Protein AF-A0A2E6X625-F1 (afdb_monomer_lite)

Secondary structure (DSSP, 8-state):
------------HHHHHHHHHHHHHHHHHHHHHHTT--SS----HHHHHHHHHHHHHHS-S-HHHHHH-HHHHHHHHHH-GGGGGGS-HHHHT-HHHHHHHHHH-GGGGGGS-HHHHT-HHHHHHHHHH-GGGGGGS-HHHHS-HHHHHHHHHH-GGGGGGS-HHHHT-HHHHHHHHHH-GGGGGGS-TTGGG-HHHHHHHHHH-GGGGGTS-TTGGG-HHHHHHHHHH-GGGGGGS-HHHHT-HHHHHHHHHH-GGGGGGS-HHHHT-HHHHHHHHHH-GGGGGGS-TTGGG-HHHHHHHHHH-GGGGGTS-HHHHT-HHHHHHHHHH-GGGGGGS-HHHHS-HHHHHHHHHH-GGGGGGS-TTGGG-HHHHHHHTT-

pLDDT: mean 85.94, std 20.62, range [26.42, 98.69]

Sequence (379 aa):
MDKKVGEVEKDGPNNLQASRKVALRIVKHYAYSLQFSFTHMQVDREGVVDAIKKYASTYKFQVMDFLADRCFVLEAIKSAAGAFKFADDKLRVDKDFIRESLKRNGLALKYVGEEFQSNKDFVLEAVKSNGCAFEYANTELTSDREFVLEAVKTSGFAFQYVDELLQADKEIVFHAVKNTGRVLNYASSDLRADREVVYEAVKNSGLALYYANTGLRADRNIILQAVKNHGWALYYAAPHLQADREIVLAAVKNDGRAFFYADASLRADPMIIIEAVKGTPSVIQYADANLLTDRQFALEAVNANGMALEYLGLVFRADPEVVLEAVKSDSFALKFADVTLREDRQIVFEAVKKGASVIKYADPCLQKDSEILEMISKD

Radius of gyration: 31.4 Å; chains: 1; bounding box: 66×43×103 Å

Structure (mmCIF, N/CA/C/O backbone):
data_AF-A0A2E6X625-F1
#
_entry.id   AF-A0A2E6X625-F1
#
loop_
_atom_site.group_PDB
_atom_site.id
_atom_site.type_symbol
_atom_site.label_atom_id
_atom_site.label_alt_id
_atom_site.label_comp_id
_atom_site.label_asym_id
_atom_site.label_entity_id
_atom_site.label_seq_id
_atom_site.pdbx_PDB_ins_code
_atom_site.Cartn_x
_atom_site.Cartn_y
_atom_site.Cartn_z
_atom_site.occupancy
_atom_site.B_iso_or_equiv
_atom_site.auth_seq_id
_atom_site.auth_comp_id
_atom_site.auth_asym_id
_atom_site.auth_atom_id
_atom_site.pdbx_PDB_model_num
ATOM 1 N N . MET A 1 1 ? 40.641 24.677 73.324 1.00 33.56 1 MET A N 1
ATOM 2 C CA . MET A 1 1 ? 40.763 25.818 72.399 1.00 33.56 1 MET A CA 1
ATOM 3 C C . MET A 1 1 ? 39.894 25.543 71.187 1.00 33.56 1 MET A C 1
ATOM 5 O O . MET A 1 1 ? 40.051 24.518 70.544 1.00 33.56 1 MET A O 1
ATOM 9 N N . ASP A 1 2 ? 38.911 26.422 71.044 1.00 32.22 2 ASP A N 1
ATOM 10 C CA . ASP A 1 2 ? 38.017 26.777 69.936 1.00 32.22 2 ASP A CA 1
ATOM 11 C C . ASP A 1 2 ? 37.974 26.032 68.580 1.00 32.22 2 ASP A C 1
ATOM 13 O O . ASP A 1 2 ? 38.949 25.956 67.844 1.00 32.22 2 ASP A O 1
ATOM 17 N N . LYS A 1 3 ? 36.723 25.658 68.243 1.00 36.81 3 LYS A N 1
ATOM 18 C CA . LYS A 1 3 ? 35.896 25.971 67.045 1.00 36.81 3 LYS A CA 1
ATOM 19 C C . LYS A 1 3 ? 36.434 25.767 65.614 1.00 36.81 3 LYS A C 1
ATOM 21 O O . LYS A 1 3 ? 37.307 26.499 65.164 1.00 36.81 3 LYS A O 1
ATOM 26 N N . LYS A 1 4 ? 35.660 25.003 64.819 1.00 30.14 4 LYS A N 1
ATOM 27 C CA . LYS A 1 4 ? 34.687 25.454 63.773 1.00 30.14 4 LYS A CA 1
ATOM 28 C C . LYS A 1 4 ? 34.085 24.202 63.098 1.00 30.14 4 LYS A C 1
ATOM 30 O O . LYS A 1 4 ? 34.829 23.360 62.627 1.00 30.14 4 LYS A O 1
ATOM 35 N N . VAL A 1 5 ? 32.798 23.880 63.268 1.00 40.75 5 VAL A N 1
ATOM 36 C CA . VAL A 1 5 ? 31.655 24.263 62.402 1.00 40.75 5 VAL A CA 1
ATOM 37 C C . VAL A 1 5 ? 32.008 24.309 60.905 1.00 40.75 5 VAL A C 1
ATOM 39 O O . VAL A 1 5 ? 32.630 25.266 60.456 1.00 40.75 5 VAL A O 1
ATOM 42 N N . GLY A 1 6 ? 31.555 23.292 60.170 1.00 27.70 6 GLY A N 1
ATOM 43 C CA . GLY A 1 6 ? 31.432 23.217 58.707 1.00 27.70 6 GLY A CA 1
ATOM 44 C C . GLY A 1 6 ? 30.424 22.102 58.405 1.00 27.70 6 GLY A C 1
ATOM 45 O O . GLY A 1 6 ? 30.736 20.932 58.575 1.00 27.70 6 GLY A O 1
ATOM 46 N N . GLU A 1 7 ? 29.139 22.439 58.477 1.00 27.78 7 GLU A N 1
ATOM 47 C CA . GLU A 1 7 ? 28.248 22.553 57.312 1.00 27.78 7 GLU A CA 1
ATOM 48 C C . GLU A 1 7 ? 27.863 21.192 56.721 1.00 27.78 7 GLU A C 1
ATOM 50 O O . GLU A 1 7 ? 28.572 20.577 55.935 1.00 27.78 7 GLU A O 1
ATOM 55 N N . VAL A 1 8 ? 26.671 20.750 57.131 1.00 35.62 8 VAL A N 1
ATOM 56 C CA . VAL A 1 8 ? 25.837 19.800 56.400 1.00 35.62 8 VAL A CA 1
ATOM 57 C C . VAL A 1 8 ? 25.571 20.424 55.028 1.00 35.62 8 VAL A C 1
ATOM 59 O O . VAL A 1 8 ? 24.761 21.350 54.923 1.00 35.62 8 VAL A O 1
ATOM 62 N N . GLU A 1 9 ? 26.281 19.967 53.994 1.00 30.25 9 GLU A N 1
ATOM 63 C CA . GLU A 1 9 ? 25.933 20.283 52.610 1.00 30.25 9 GLU A CA 1
ATOM 64 C C . GLU A 1 9 ? 24.520 19.760 52.357 1.00 30.25 9 GLU A C 1
ATOM 66 O O . GLU A 1 9 ? 24.242 18.563 52.375 1.00 30.25 9 GLU A O 1
ATOM 71 N N . LYS A 1 10 ? 23.598 20.708 52.201 1.00 35.69 10 LYS A N 1
ATOM 72 C CA . LYS A 1 10 ? 22.216 20.464 51.817 1.00 35.69 10 LYS A CA 1
ATOM 73 C C . LYS A 1 10 ? 22.211 19.772 50.457 1.00 35.69 10 LYS A C 1
ATOM 75 O O . LYS A 1 10 ? 22.650 20.368 49.474 1.00 35.69 10 LYS A O 1
ATOM 80 N N . ASP A 1 11 ? 21.663 18.562 50.410 1.00 38.25 11 ASP A N 1
ATOM 81 C CA . ASP A 1 11 ? 21.341 17.847 49.178 1.00 38.25 11 ASP A CA 1
ATOM 82 C C . ASP A 1 11 ? 20.552 18.759 48.226 1.00 38.25 11 ASP A C 1
ATOM 84 O O . ASP A 1 11 ? 19.389 19.102 48.450 1.00 38.25 11 ASP A O 1
ATOM 88 N N . GLY A 1 12 ? 21.228 19.219 47.173 1.00 31.55 12 GLY A N 1
ATOM 89 C CA . GLY A 1 12 ? 20.663 20.130 46.188 1.00 31.55 12 GLY A CA 1
ATOM 90 C C . GLY A 1 12 ? 19.805 19.410 45.133 1.00 31.55 12 GLY A C 1
ATOM 91 O O . GLY A 1 12 ? 20.070 18.254 44.790 1.00 31.55 12 GLY A O 1
ATOM 92 N N . PRO A 1 13 ? 18.834 20.108 44.510 1.00 36.00 13 PRO A N 1
ATOM 93 C CA . PRO A 1 13 ? 17.919 19.565 43.489 1.00 36.00 13 PRO A CA 1
ATOM 94 C C . PRO A 1 13 ? 18.605 18.970 42.239 1.00 36.00 13 PRO A C 1
ATOM 96 O O . PRO A 1 13 ? 17.974 18.248 41.462 1.00 36.00 13 PRO A O 1
ATOM 99 N N . ASN A 1 14 ? 19.904 19.220 42.052 1.00 37.66 14 ASN A N 1
ATOM 100 C CA . ASN A 1 14 ? 20.694 18.705 40.932 1.00 37.66 14 ASN A CA 1
ATOM 101 C C . ASN A 1 14 ? 20.917 17.184 40.978 1.00 37.66 14 ASN A C 1
ATOM 103 O O . ASN A 1 14 ? 20.996 16.559 39.919 1.00 37.66 14 ASN A O 1
ATOM 107 N N . ASN A 1 15 ? 20.975 16.567 42.164 1.00 43.56 15 ASN A N 1
ATOM 108 C CA . ASN A 1 15 ? 21.277 15.135 42.281 1.00 43.56 15 ASN A CA 1
ATOM 109 C C . ASN A 1 15 ? 20.064 14.255 41.911 1.00 43.56 15 ASN A C 1
ATOM 111 O O . ASN A 1 15 ? 20.186 13.248 41.210 1.00 43.56 15 ASN A O 1
ATOM 115 N N . LEU A 1 16 ? 18.859 14.705 42.279 1.00 41.19 16 LEU A N 1
ATOM 116 C CA . LEU A 1 16 ? 17.585 14.093 41.882 1.00 41.19 16 LEU A CA 1
ATOM 117 C C . LEU A 1 16 ? 17.324 14.228 40.376 1.00 41.19 16 LEU A C 1
ATOM 119 O O . LEU A 1 16 ? 16.917 13.261 39.736 1.00 41.19 16 LEU A O 1
ATOM 123 N N . GLN A 1 17 ? 17.609 15.389 39.773 1.00 43.28 17 GLN A N 1
ATOM 124 C CA . GLN A 1 17 ? 17.468 15.563 38.321 1.00 43.28 17 GLN A CA 1
ATOM 125 C C . GLN A 1 17 ? 18.457 14.707 37.519 1.00 43.28 17 GLN A C 1
ATOM 127 O O . GLN A 1 17 ? 18.078 14.145 36.488 1.00 43.28 17 GLN A O 1
ATOM 132 N N . ALA A 1 18 ? 19.708 14.590 37.974 1.00 43.47 18 ALA A N 1
ATOM 133 C CA . ALA A 1 18 ? 20.697 13.710 37.357 1.00 43.47 18 ALA A CA 1
ATOM 134 C C . ALA A 1 18 ? 20.264 12.238 37.461 1.00 43.47 18 ALA A C 1
ATOM 136 O O . ALA A 1 18 ? 20.213 11.539 36.447 1.00 43.47 18 ALA A O 1
ATOM 137 N N . SER A 1 19 ? 19.833 11.808 38.650 1.00 50.44 19 SER A N 1
ATOM 138 C CA . SER A 1 19 ? 19.313 10.458 38.902 1.00 50.44 19 SER A CA 1
ATOM 139 C C . SER A 1 19 ? 18.078 10.145 38.053 1.00 50.44 19 SER A C 1
ATOM 141 O O . SER A 1 19 ? 17.999 9.079 37.443 1.00 50.44 19 SER A O 1
ATOM 143 N N . ARG A 1 20 ? 17.159 11.108 37.903 1.00 50.81 20 ARG A N 1
ATOM 144 C CA . ARG A 1 20 ? 15.981 10.995 37.035 1.00 50.81 20 ARG A CA 1
ATOM 145 C C . ARG A 1 20 ? 16.360 10.867 35.562 1.00 50.81 20 ARG A C 1
ATOM 147 O O . ARG A 1 20 ? 15.828 10.001 34.877 1.00 50.81 20 ARG A O 1
ATOM 154 N N . LYS A 1 21 ? 17.288 11.686 35.053 1.00 52.06 21 LYS A N 1
ATOM 155 C CA . LYS A 1 21 ? 17.756 11.588 33.657 1.00 52.06 21 LYS A CA 1
ATOM 156 C C . LYS A 1 21 ? 18.384 10.226 33.364 1.00 52.06 21 LYS A C 1
ATOM 158 O O . LYS A 1 21 ? 18.135 9.672 32.296 1.00 52.06 21 LYS A O 1
ATOM 163 N N . VAL A 1 22 ? 19.163 9.684 34.298 1.00 52.25 22 VAL A N 1
ATOM 164 C CA . VAL A 1 22 ? 19.796 8.366 34.155 1.00 52.25 22 VAL A CA 1
ATOM 165 C C . VAL A 1 22 ? 18.757 7.244 34.216 1.00 52.25 22 VAL A C 1
ATOM 167 O O . VAL A 1 22 ? 18.735 6.405 33.317 1.00 52.25 22 VAL A O 1
ATOM 170 N N . ALA A 1 23 ? 17.832 7.275 35.180 1.00 53.19 23 ALA A N 1
ATOM 171 C CA . ALA A 1 23 ? 16.742 6.302 35.279 1.00 53.19 23 ALA A CA 1
ATOM 172 C C . ALA A 1 23 ? 15.845 6.308 34.028 1.00 53.19 23 ALA A C 1
ATOM 174 O O . ALA A 1 23 ? 15.524 5.253 33.485 1.00 53.19 23 ALA A O 1
ATOM 175 N N . LEU A 1 24 ? 15.519 7.489 33.491 1.00 55.03 24 LEU A N 1
ATOM 176 C CA . LEU A 1 24 ? 14.788 7.621 32.228 1.00 55.03 24 LEU A CA 1
ATOM 177 C C . LEU A 1 24 ? 15.569 7.061 31.037 1.00 55.03 24 LEU A C 1
ATOM 179 O O . LEU A 1 24 ? 14.968 6.501 30.124 1.00 55.03 24 LEU A O 1
ATOM 183 N N . ARG A 1 25 ? 16.899 7.190 31.031 1.00 53.53 25 ARG A N 1
ATOM 184 C CA . ARG A 1 25 ? 17.758 6.611 29.990 1.00 53.53 25 ARG A CA 1
ATOM 185 C C . ARG A 1 25 ? 17.734 5.086 30.039 1.00 53.53 25 ARG A C 1
ATOM 187 O O . ARG A 1 25 ? 17.669 4.465 28.987 1.00 53.53 25 ARG A O 1
ATOM 194 N N . ILE A 1 26 ? 17.726 4.506 31.240 1.00 53.75 26 ILE A N 1
ATOM 195 C CA . ILE A 1 26 ? 17.603 3.060 31.464 1.00 53.75 26 ILE A CA 1
ATOM 196 C C . ILE A 1 26 ? 16.225 2.578 31.003 1.00 53.75 26 ILE A C 1
ATOM 198 O O . ILE A 1 26 ? 16.155 1.686 30.165 1.00 53.75 26 ILE A O 1
ATOM 202 N N . VAL A 1 27 ? 15.136 3.213 31.449 1.00 54.28 27 VAL A N 1
ATOM 203 C CA . VAL A 1 27 ? 13.778 2.854 31.007 1.00 54.28 27 VAL A CA 1
ATOM 204 C C . VAL A 1 27 ? 13.651 2.958 29.490 1.00 54.28 27 VAL A C 1
ATOM 206 O O . VAL A 1 27 ? 13.165 2.023 28.872 1.00 54.28 27 VAL A O 1
ATOM 209 N N . LYS A 1 28 ? 14.151 4.033 28.867 1.00 54.19 28 LYS A N 1
ATOM 210 C CA . LYS A 1 28 ? 14.148 4.172 27.402 1.00 54.19 28 LYS A CA 1
ATOM 211 C C . LYS A 1 28 ? 14.953 3.078 26.715 1.00 54.19 28 LYS A C 1
ATOM 213 O O . LYS A 1 28 ? 14.478 2.516 25.741 1.00 54.19 28 LYS A O 1
ATOM 218 N N . HIS A 1 29 ? 16.150 2.772 27.206 1.00 48.41 29 HIS A N 1
ATOM 219 C CA . HIS A 1 29 ? 17.031 1.800 26.568 1.00 48.41 29 HIS A CA 1
ATOM 220 C C . HIS A 1 29 ? 16.494 0.367 26.675 1.00 48.41 29 HIS A C 1
ATOM 222 O O . HIS A 1 29 ? 16.505 -0.348 25.679 1.00 48.41 29 HIS A O 1
ATOM 228 N N . TYR A 1 30 ? 15.960 -0.018 27.840 1.00 51.44 30 TYR A N 1
ATOM 229 C CA . TYR A 1 30 ? 15.373 -1.343 28.051 1.00 51.44 30 TYR A CA 1
ATOM 230 C C . TYR A 1 30 ? 13.958 -1.468 27.465 1.00 51.44 30 TYR A C 1
ATOM 232 O O . TYR A 1 30 ? 13.628 -2.506 26.911 1.00 51.44 30 TYR A O 1
ATOM 240 N N . ALA A 1 31 ? 13.120 -0.427 27.500 1.00 48.28 31 ALA A N 1
ATOM 241 C CA . ALA A 1 31 ? 11.808 -0.462 26.840 1.00 48.28 31 ALA A CA 1
ATOM 242 C C . ALA A 1 31 ? 11.938 -0.524 25.308 1.00 48.28 31 ALA A C 1
ATOM 244 O O . ALA A 1 31 ? 11.188 -1.247 24.659 1.00 48.28 31 ALA A O 1
ATOM 245 N N . TYR A 1 32 ? 12.919 0.184 24.735 1.00 40.03 32 TYR A N 1
ATOM 246 C CA . TYR A 1 32 ? 13.188 0.168 23.295 1.00 40.03 32 TYR A CA 1
ATOM 247 C C . TYR A 1 32 ? 13.712 -1.192 22.811 1.00 40.03 32 TYR A C 1
ATOM 249 O O . TYR A 1 32 ? 13.290 -1.667 21.760 1.00 40.03 32 TYR A O 1
ATOM 257 N N . SER A 1 33 ? 14.586 -1.860 23.574 1.00 38.56 33 SER A N 1
ATOM 258 C CA . SER A 1 33 ? 15.059 -3.210 23.230 1.00 38.56 33 SER A CA 1
ATOM 259 C C . SER A 1 33 ? 13.967 -4.284 23.347 1.00 38.56 33 SER A C 1
ATOM 261 O O . SER A 1 33 ? 14.003 -5.266 22.611 1.00 38.56 33 SER A O 1
ATOM 263 N N . LEU A 1 34 ? 12.957 -4.073 24.198 1.00 40.34 34 LEU A N 1
ATOM 264 C CA . LEU A 1 34 ? 11.812 -4.976 24.385 1.00 40.34 34 LEU A CA 1
ATOM 265 C C . LEU A 1 34 ? 10.725 -4.842 23.302 1.00 40.34 34 LEU A C 1
ATOM 267 O O . LEU A 1 34 ? 9.928 -5.759 23.121 1.00 40.34 34 LEU A O 1
ATOM 271 N N . GLN A 1 35 ? 10.697 -3.738 22.551 1.00 37.56 35 GLN A N 1
ATOM 272 C CA . GLN A 1 35 ? 9.745 -3.531 21.451 1.00 37.56 35 GLN A CA 1
ATOM 273 C C . GLN A 1 35 ? 10.063 -4.383 20.199 1.00 37.56 35 GLN A C 1
ATOM 275 O O . GLN A 1 35 ? 9.203 -4.536 19.334 1.00 37.56 35 GLN A O 1
ATOM 280 N N . PHE A 1 36 ? 11.265 -4.971 20.101 1.00 37.03 36 PHE A N 1
ATOM 281 C CA . PHE A 1 36 ? 11.747 -5.690 18.909 1.00 37.03 36 PHE A CA 1
ATOM 282 C C . PHE A 1 36 ? 11.843 -7.223 19.053 1.00 37.03 36 PHE A C 1
ATOM 284 O O . PHE A 1 36 ? 12.218 -7.892 18.090 1.00 37.03 36 PHE A O 1
ATOM 291 N N . SER A 1 37 ? 11.479 -7.821 20.195 1.00 32.09 37 SER A N 1
ATOM 292 C CA . SER A 1 37 ? 11.481 -9.288 20.342 1.00 32.09 37 SER A CA 1
ATOM 293 C C . SER A 1 37 ? 10.110 -9.887 20.002 1.00 32.09 37 SER A C 1
ATOM 295 O O . SER A 1 37 ? 9.172 -9.813 20.796 1.00 32.09 37 SER A O 1
ATOM 297 N N . PHE A 1 38 ? 9.993 -10.488 18.816 1.00 26.42 38 PHE A N 1
ATOM 298 C CA . PHE A 1 38 ? 8.814 -11.244 18.382 1.00 26.42 38 PHE A CA 1
ATOM 299 C C . PHE A 1 38 ? 8.542 -12.472 19.278 1.00 26.42 38 PHE A C 1
ATOM 301 O O . PHE A 1 38 ? 9.460 -13.192 19.659 1.00 26.42 38 PHE A O 1
ATOM 308 N N . THR A 1 39 ? 7.256 -12.695 19.583 1.00 33.47 39 THR A N 1
ATOM 309 C CA . THR A 1 39 ? 6.592 -13.995 19.829 1.00 33.47 39 THR A CA 1
ATOM 310 C C . THR A 1 39 ? 7.434 -15.100 20.484 1.00 33.47 39 THR A C 1
ATOM 312 O O . THR A 1 39 ? 7.949 -15.961 19.782 1.00 33.47 39 THR A O 1
ATOM 315 N N . HIS A 1 40 ? 7.504 -15.088 21.824 1.00 30.92 40 HIS A N 1
ATOM 316 C CA . HIS A 1 40 ? 7.556 -16.249 22.753 1.00 30.92 40 HIS A CA 1
ATOM 317 C C . HIS A 1 40 ? 8.173 -15.930 24.126 1.00 30.92 40 HIS A C 1
ATOM 319 O O . HIS A 1 40 ? 8.160 -16.784 25.006 1.00 30.92 40 HIS A O 1
ATOM 325 N N . MET A 1 41 ? 8.599 -14.693 24.386 1.00 31.34 41 MET A N 1
ATOM 326 C CA . MET A 1 41 ? 8.806 -14.238 25.763 1.00 31.34 41 MET A CA 1
ATOM 327 C C . MET A 1 41 ? 7.547 -13.535 26.258 1.00 31.34 41 MET A C 1
ATOM 329 O O . MET A 1 41 ? 7.240 -12.414 25.852 1.00 31.34 41 MET A O 1
ATOM 333 N N . GLN A 1 42 ? 6.808 -14.199 27.150 1.00 37.47 42 GLN A N 1
ATOM 334 C CA . GLN A 1 42 ? 6.002 -13.474 28.124 1.00 37.47 42 GLN A CA 1
ATOM 335 C C . GLN A 1 42 ? 6.909 -12.412 28.750 1.00 37.47 42 GLN A C 1
ATOM 337 O O . GLN A 1 42 ? 7.967 -12.742 29.272 1.00 37.47 42 GLN A O 1
ATOM 342 N N . VAL A 1 43 ? 6.503 -11.152 28.592 1.00 40.94 43 VAL A N 1
ATOM 343 C CA . VAL A 1 43 ? 7.115 -9.928 29.121 1.00 40.94 43 VAL A CA 1
ATOM 344 C C . VAL A 1 43 ? 7.930 -10.219 30.376 1.00 40.94 43 VAL A C 1
ATOM 346 O O . VAL A 1 43 ? 7.333 -10.496 31.419 1.00 40.94 43 VAL A O 1
ATOM 349 N N . ASP A 1 44 ? 9.262 -10.142 30.305 1.00 43.69 44 ASP A N 1
ATOM 350 C CA . ASP A 1 44 ? 10.067 -10.362 31.503 1.00 43.69 44 ASP A CA 1
ATOM 351 C C . ASP A 1 44 ? 10.054 -9.110 32.397 1.00 43.69 44 ASP A C 1
ATOM 353 O O . ASP A 1 44 ? 10.924 -8.235 32.391 1.00 43.69 44 ASP A O 1
ATOM 357 N N . ARG A 1 45 ? 8.941 -9.043 33.129 1.00 46.06 45 ARG A N 1
ATOM 358 C CA . ARG A 1 45 ? 8.596 -8.298 34.339 1.00 46.06 45 ARG A CA 1
ATOM 359 C C . ARG A 1 45 ? 9.767 -8.108 35.302 1.00 46.06 45 ARG A C 1
ATOM 361 O O . ARG A 1 45 ? 9.777 -7.108 36.020 1.00 46.06 45 ARG A O 1
ATOM 368 N N . GLU A 1 46 ? 10.715 -9.041 35.337 1.00 45.56 46 GLU A N 1
ATOM 369 C CA . GLU A 1 46 ? 11.871 -8.979 36.223 1.00 45.56 46 GLU A CA 1
ATOM 370 C C . GLU A 1 46 ? 12.961 -8.073 35.665 1.00 45.56 46 GLU A C 1
ATOM 372 O O . GLU A 1 46 ? 13.516 -7.310 36.433 1.00 45.56 46 GLU A O 1
ATOM 377 N N . GLY A 1 47 ? 13.189 -8.004 34.350 1.00 48.34 47 GLY A N 1
ATOM 378 C CA . GLY A 1 47 ? 14.305 -7.237 33.780 1.00 48.34 47 GLY A CA 1
ATOM 379 C C . GLY A 1 47 ? 14.213 -5.718 33.980 1.00 48.34 47 GLY A C 1
ATOM 380 O O . GLY A 1 47 ? 15.196 -5.074 34.344 1.00 48.34 47 GLY A O 1
ATOM 381 N N . VAL A 1 48 ? 13.031 -5.122 33.787 1.00 50.00 48 VAL A N 1
ATOM 382 C CA . VAL A 1 48 ? 12.826 -3.669 33.987 1.00 50.00 48 VAL A CA 1
ATOM 383 C C . VAL A 1 48 ? 12.813 -3.321 35.476 1.00 50.00 48 VAL A C 1
ATOM 385 O O . VAL A 1 48 ? 13.408 -2.326 35.892 1.00 50.00 48 VAL A O 1
ATOM 388 N N . VAL A 1 49 ? 12.172 -4.160 36.291 1.00 48.62 49 VAL A N 1
ATOM 389 C CA . VAL A 1 49 ? 12.131 -3.997 37.747 1.00 48.62 49 VAL A CA 1
ATOM 390 C C . VAL A 1 49 ? 13.516 -4.227 38.357 1.00 48.62 49 VAL A C 1
ATOM 392 O O . VAL A 1 49 ? 13.898 -3.471 39.242 1.00 48.62 49 VAL A O 1
ATOM 395 N N . ASP A 1 50 ? 14.301 -5.179 37.861 1.00 51.12 50 ASP A N 1
ATOM 396 C CA . ASP A 1 50 ? 15.685 -5.430 38.267 1.00 51.12 50 ASP A CA 1
ATOM 397 C C . ASP A 1 50 ? 16.623 -4.342 37.772 1.00 51.12 50 ASP A C 1
ATOM 399 O O . ASP A 1 50 ? 17.521 -3.960 38.509 1.00 51.12 50 ASP A O 1
ATOM 403 N N . ALA A 1 51 ? 16.413 -3.764 36.589 1.00 51.16 51 ALA A N 1
ATOM 404 C CA . ALA A 1 51 ? 17.185 -2.603 36.154 1.00 51.16 51 ALA A CA 1
ATOM 405 C C . ALA A 1 51 ? 16.947 -1.397 37.083 1.00 51.16 51 ALA A C 1
ATOM 407 O O . ALA A 1 51 ? 17.901 -0.725 37.484 1.00 51.16 51 ALA A O 1
ATOM 408 N N . ILE A 1 52 ? 15.692 -1.167 37.491 1.00 51.41 52 ILE A N 1
ATOM 409 C CA . ILE A 1 52 ? 15.319 -0.130 38.464 1.00 51.41 52 ILE A CA 1
ATOM 410 C C . ILE A 1 52 ? 15.876 -0.466 39.860 1.00 51.41 52 ILE A C 1
ATOM 412 O O . ILE A 1 52 ? 16.494 0.392 40.490 1.00 51.41 52 ILE A O 1
ATOM 416 N N . LYS A 1 53 ? 15.737 -1.713 40.331 1.00 48.09 53 LYS A N 1
ATOM 417 C CA . LYS A 1 53 ? 16.232 -2.179 41.641 1.00 48.09 53 LYS A CA 1
ATOM 418 C C . LYS A 1 53 ? 17.757 -2.193 41.729 1.00 48.09 53 LYS A C 1
ATOM 420 O O . LYS A 1 53 ? 18.288 -1.764 42.742 1.00 48.09 53 LYS A O 1
ATOM 425 N N . LYS A 1 54 ? 18.469 -2.642 40.692 1.00 47.59 54 LYS A N 1
ATOM 426 C CA . LYS A 1 54 ? 19.941 -2.705 40.627 1.00 47.59 54 LYS A CA 1
ATOM 427 C C . LYS A 1 54 ? 20.555 -1.308 40.615 1.00 47.59 54 LYS A C 1
ATOM 429 O O . LYS A 1 54 ? 21.562 -1.056 41.280 1.00 47.59 54 LYS A O 1
ATOM 434 N N . TYR A 1 55 ? 19.923 -0.365 39.918 1.00 47.03 55 TYR A N 1
ATOM 435 C CA . TYR A 1 55 ? 20.315 1.040 39.994 1.00 47.03 55 TYR A CA 1
ATOM 436 C C . TYR A 1 55 ? 20.029 1.623 41.388 1.00 47.03 55 TYR A C 1
ATOM 438 O O . TYR A 1 55 ? 20.901 2.245 41.993 1.00 47.03 55 TYR A O 1
ATOM 446 N N . ALA A 1 56 ? 18.859 1.330 41.960 1.00 44.78 56 ALA A N 1
ATOM 447 C CA . ALA A 1 56 ? 18.486 1.776 43.299 1.00 44.78 56 ALA A CA 1
ATOM 448 C C . ALA A 1 56 ? 19.265 1.106 44.445 1.00 44.78 56 ALA A C 1
ATOM 450 O O . ALA A 1 56 ? 19.372 1.669 45.525 1.00 44.78 56 ALA A O 1
ATOM 451 N N . SER A 1 57 ? 19.860 -0.071 44.238 1.00 43.34 57 SER A N 1
ATOM 452 C CA . SER A 1 57 ? 20.802 -0.663 45.195 1.00 43.34 57 SER A CA 1
ATOM 453 C C . SER A 1 57 ? 22.183 -0.008 45.136 1.00 43.34 57 SER A C 1
ATOM 455 O O . SER A 1 57 ? 22.951 -0.113 46.088 1.00 43.34 57 SER A O 1
ATOM 457 N N . THR A 1 58 ? 22.499 0.674 44.028 1.00 45.16 58 THR A N 1
ATOM 458 C CA . THR A 1 58 ? 23.769 1.392 43.833 1.00 45.16 58 THR A CA 1
ATOM 459 C C . THR A 1 58 ? 23.751 2.759 44.530 1.00 45.16 58 THR A C 1
ATOM 461 O O . THR A 1 58 ? 24.778 3.212 45.027 1.00 45.16 58 THR A O 1
ATOM 464 N N . TYR A 1 59 ? 22.575 3.384 44.646 1.00 45.19 59 TYR A N 1
ATOM 465 C CA . TYR A 1 59 ? 22.359 4.637 45.369 1.00 45.19 59 TYR A CA 1
ATOM 466 C C . TYR A 1 59 ? 21.411 4.382 46.531 1.00 45.19 59 TYR A C 1
ATOM 468 O O . TYR A 1 59 ? 20.220 4.189 46.337 1.00 45.19 59 TYR A O 1
ATOM 476 N N . LYS A 1 60 ? 21.955 4.345 47.744 1.00 43.09 60 LYS A N 1
ATOM 477 C CA . LYS A 1 60 ? 21.312 3.878 48.977 1.00 43.09 60 LYS A CA 1
ATOM 478 C C . LYS A 1 60 ? 20.159 4.789 49.472 1.00 43.09 60 LYS A C 1
ATOM 480 O O . LYS A 1 60 ? 20.187 5.153 50.632 1.00 43.09 60 LYS A O 1
ATOM 485 N N . PHE A 1 61 ? 19.177 5.172 48.642 1.00 40.19 61 PHE A N 1
ATOM 486 C CA . PHE A 1 61 ? 17.952 5.913 49.003 1.00 40.19 61 PHE A CA 1
ATOM 487 C C . PHE A 1 61 ? 16.812 5.725 47.955 1.00 40.19 61 PHE A C 1
ATOM 489 O O . PHE A 1 61 ? 17.006 5.940 46.764 1.00 40.19 61 PHE A O 1
ATOM 496 N N . GLN A 1 62 ? 15.617 5.348 48.443 1.00 48.56 62 GLN A N 1
ATOM 497 C CA . GLN A 1 62 ? 14.255 5.617 47.915 1.00 48.56 62 GLN A CA 1
ATOM 498 C C . GLN A 1 62 ? 13.848 5.179 46.480 1.00 48.56 62 GLN A C 1
ATOM 500 O O . GLN A 1 62 ? 13.618 5.998 45.598 1.00 48.56 62 GLN A O 1
ATOM 505 N N . VAL A 1 63 ? 13.558 3.883 46.273 1.00 46.62 63 VAL A N 1
ATOM 506 C CA . VAL A 1 63 ? 12.735 3.406 45.122 1.00 46.62 63 VAL A CA 1
ATOM 507 C C . VAL A 1 63 ? 11.290 3.926 45.193 1.00 46.62 63 VAL A C 1
ATOM 509 O O . VAL A 1 63 ? 10.668 4.167 44.161 1.00 46.62 63 VAL A O 1
ATOM 512 N N . MET A 1 64 ? 10.761 4.100 46.409 1.00 46.94 64 MET A N 1
ATOM 513 C CA . MET A 1 64 ? 9.358 4.473 46.638 1.00 46.94 64 MET A CA 1
ATOM 514 C C . MET A 1 64 ? 9.016 5.871 46.108 1.00 46.94 64 MET A C 1
ATOM 516 O O . MET A 1 64 ? 7.924 6.070 45.583 1.00 46.94 64 MET A O 1
ATOM 520 N N . ASP A 1 65 ? 9.964 6.808 46.137 1.00 59.62 65 ASP A N 1
ATOM 521 C CA . ASP A 1 65 ? 9.701 8.193 45.732 1.00 59.62 65 ASP A CA 1
ATOM 522 C C . ASP A 1 65 ? 9.550 8.338 44.208 1.00 59.62 65 ASP A C 1
ATOM 524 O O . ASP A 1 65 ? 8.796 9.188 43.741 1.00 59.62 65 ASP A O 1
ATOM 528 N N . PHE A 1 66 ? 10.189 7.472 43.409 1.00 61.09 66 PHE A N 1
ATOM 529 C CA . PHE A 1 66 ? 10.067 7.517 41.945 1.00 61.09 66 PHE A CA 1
ATOM 530 C C . PHE A 1 66 ? 8.738 6.958 41.433 1.00 61.09 66 PHE A C 1
ATOM 532 O O . PHE A 1 66 ? 8.224 7.446 40.429 1.00 61.09 66 PHE A O 1
ATOM 539 N N . LEU A 1 67 ? 8.165 5.957 42.109 1.00 67.06 67 LEU A N 1
ATOM 540 C CA . LEU A 1 67 ? 6.849 5.409 41.754 1.00 67.06 67 LEU A CA 1
ATOM 541 C C . LEU A 1 67 ? 5.705 6.354 42.154 1.00 67.06 67 LEU A C 1
ATOM 543 O O . LEU A 1 67 ? 4.635 6.302 41.549 1.00 67.06 67 LEU A O 1
ATOM 547 N N . ALA A 1 68 ? 5.954 7.247 43.117 1.00 73.19 68 ALA A N 1
ATOM 548 C CA . ALA A 1 68 ? 5.089 8.375 43.455 1.00 73.19 68 ALA A CA 1
ATOM 549 C C . ALA A 1 68 ? 5.362 9.635 42.599 1.00 73.19 68 ALA A C 1
ATOM 551 O O . ALA A 1 68 ? 4.514 10.529 42.529 1.00 73.19 68 ALA A O 1
ATOM 552 N N . ASP A 1 69 ? 6.506 9.725 41.904 1.00 77.69 69 ASP A N 1
ATOM 553 C CA . ASP A 1 6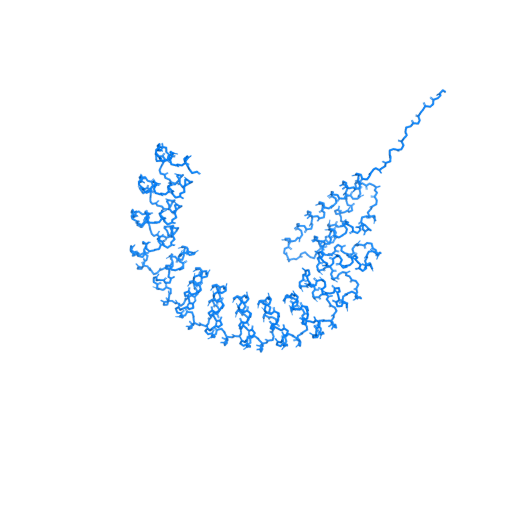9 ? 6.795 10.809 40.958 1.00 77.69 69 ASP A CA 1
ATOM 554 C C . ASP A 1 69 ? 5.988 10.612 39.666 1.00 77.69 69 ASP A C 1
ATOM 556 O O . ASP A 1 69 ? 6.412 9.965 38.703 1.00 77.69 69 ASP A O 1
ATOM 560 N N . ARG A 1 70 ? 4.823 11.266 39.621 1.00 86.19 70 ARG A N 1
ATOM 561 C CA . ARG A 1 70 ? 3.944 11.385 38.446 1.00 86.19 70 ARG A CA 1
ATOM 562 C C . ARG A 1 70 ? 4.712 11.603 37.142 1.00 86.19 70 ARG A C 1
ATOM 564 O O . ARG A 1 70 ? 4.408 11.012 36.112 1.00 86.19 70 ARG A O 1
ATOM 571 N N . CYS A 1 71 ? 5.701 12.477 37.176 1.00 80.06 71 CYS A N 1
ATOM 572 C CA . CYS A 1 71 ? 6.443 12.964 36.030 1.00 80.06 71 CYS A CA 1
ATOM 573 C C . CYS A 1 71 ? 7.430 11.896 35.507 1.00 80.06 71 CYS A C 1
ATOM 575 O O . CYS A 1 71 ? 7.680 11.813 34.302 1.00 80.06 71 CYS A O 1
ATOM 577 N N . PHE A 1 72 ? 7.984 11.074 36.402 1.00 76.69 72 PHE A N 1
ATOM 578 C CA . PHE A 1 72 ? 8.772 9.890 36.058 1.00 76.69 72 PHE A CA 1
ATOM 579 C C . PHE A 1 72 ? 7.885 8.780 35.481 1.00 76.69 72 PHE A C 1
ATOM 581 O O . PHE A 1 72 ? 8.155 8.290 34.382 1.00 76.69 72 PHE A O 1
ATOM 588 N N . VAL A 1 73 ? 6.796 8.432 36.175 1.00 76.31 73 VAL A N 1
ATOM 589 C CA . VAL A 1 73 ? 5.925 7.320 35.770 1.00 76.31 73 VAL A CA 1
ATOM 590 C C . VAL A 1 73 ? 5.275 7.583 34.409 1.00 76.31 73 VAL A C 1
ATOM 592 O O . VAL A 1 73 ? 5.255 6.696 33.559 1.00 76.31 73 VAL A O 1
ATOM 595 N N . LEU A 1 74 ? 4.830 8.812 34.132 1.00 82.50 74 LEU A N 1
ATOM 596 C CA . LEU A 1 74 ? 4.265 9.172 32.826 1.00 82.50 74 LEU A CA 1
ATOM 597 C C . LEU A 1 74 ? 5.261 9.029 31.663 1.00 82.50 74 LEU A C 1
ATOM 599 O O . LEU A 1 74 ? 4.863 8.729 30.536 1.00 82.50 74 LEU A O 1
ATOM 603 N N . GLU A 1 75 ? 6.554 9.266 31.890 1.00 77.81 75 GLU A N 1
ATOM 604 C CA . GLU A 1 75 ? 7.582 9.060 30.860 1.00 77.81 75 GLU A CA 1
ATOM 605 C C . GLU A 1 75 ? 7.881 7.565 30.660 1.00 77.81 75 GLU A C 1
ATOM 607 O O . GLU A 1 75 ? 8.132 7.128 29.534 1.00 77.81 75 GLU A O 1
ATOM 612 N N . ALA A 1 76 ? 7.784 6.761 31.724 1.00 74.12 76 ALA A N 1
ATOM 613 C CA . ALA A 1 76 ? 7.857 5.308 31.621 1.00 74.12 76 ALA A CA 1
ATOM 614 C C . ALA A 1 76 ? 6.661 4.731 30.841 1.00 74.12 76 ALA A C 1
ATOM 616 O O . ALA A 1 76 ? 6.872 3.943 29.922 1.00 74.12 76 ALA A O 1
ATOM 617 N N . ILE A 1 77 ? 5.432 5.188 31.120 1.00 81.44 77 ILE A N 1
ATOM 618 C CA . ILE A 1 77 ? 4.196 4.760 30.429 1.00 81.44 77 ILE A CA 1
ATOM 619 C C . ILE A 1 77 ? 4.250 5.049 28.929 1.00 81.44 77 ILE A C 1
ATOM 621 O O . ILE A 1 77 ? 3.865 4.207 28.114 1.00 81.44 77 ILE A O 1
ATOM 625 N N . LYS A 1 78 ? 4.789 6.215 28.555 1.00 82.19 78 LYS A N 1
ATOM 626 C CA . LYS A 1 78 ? 5.011 6.581 27.151 1.00 82.19 78 LYS A CA 1
ATOM 627 C C . LYS A 1 78 ? 5.829 5.523 26.402 1.00 82.19 78 LYS A C 1
ATOM 629 O O . LYS A 1 78 ? 5.558 5.267 25.236 1.00 82.19 78 LYS A O 1
ATOM 634 N N . SER A 1 79 ? 6.816 4.919 27.065 1.00 76.75 79 SER A N 1
ATOM 635 C CA . SER A 1 79 ? 7.662 3.877 26.467 1.00 76.75 79 SER A CA 1
ATOM 636 C C . SER A 1 79 ? 7.044 2.480 26.607 1.00 76.75 79 SER A C 1
ATOM 638 O O . SER A 1 79 ? 7.174 1.660 25.707 1.00 76.75 79 SER A O 1
ATOM 640 N N . ALA A 1 80 ? 6.359 2.205 27.722 1.00 77.31 80 ALA A N 1
ATOM 641 C CA . ALA A 1 80 ? 5.723 0.923 28.005 1.00 77.31 80 ALA A CA 1
ATOM 642 C C . ALA A 1 80 ? 4.471 1.097 28.883 1.00 77.31 80 ALA A C 1
ATOM 644 O O . ALA A 1 80 ? 4.573 1.409 30.069 1.00 77.31 80 ALA A O 1
ATOM 645 N N . ALA A 1 81 ? 3.290 0.803 28.330 1.00 82.50 81 ALA A N 1
ATOM 646 C CA . ALA A 1 81 ? 1.996 0.926 29.014 1.00 82.50 81 ALA A CA 1
ATOM 647 C C . ALA A 1 81 ? 1.938 0.222 30.385 1.00 82.50 81 ALA A C 1
ATOM 649 O O . ALA A 1 81 ? 1.341 0.739 31.328 1.00 82.50 81 ALA A O 1
ATOM 650 N N . GLY A 1 82 ? 2.614 -0.927 30.518 1.00 74.56 82 GLY A N 1
ATOM 651 C CA . GLY A 1 82 ? 2.672 -1.711 31.757 1.00 74.56 82 GLY A CA 1
ATOM 652 C C . GLY A 1 82 ? 3.306 -1.000 32.951 1.00 74.56 82 GLY A C 1
ATOM 653 O O . GLY A 1 82 ? 3.078 -1.423 34.084 1.00 74.56 82 GLY A O 1
ATOM 654 N N . ALA A 1 83 ? 4.035 0.099 32.732 1.00 76.88 83 ALA A N 1
ATOM 655 C CA . ALA A 1 83 ? 4.571 0.921 33.812 1.00 76.88 83 ALA A CA 1
ATOM 656 C C . ALA A 1 83 ? 3.469 1.474 34.737 1.00 76.88 83 ALA A C 1
ATOM 658 O O . ALA A 1 83 ? 3.721 1.656 35.926 1.00 76.88 83 ALA A O 1
ATOM 659 N N . PHE A 1 84 ? 2.240 1.661 34.233 1.00 84.94 84 PHE A N 1
ATOM 660 C CA . PHE A 1 84 ? 1.103 2.144 35.024 1.00 84.94 84 PHE A CA 1
ATOM 661 C C . PHE A 1 84 ? 0.826 1.272 36.261 1.00 84.94 84 PHE A C 1
ATOM 663 O O . PHE A 1 84 ? 0.560 1.795 37.340 1.00 84.94 84 PHE A O 1
ATOM 670 N N . LYS A 1 85 ? 0.959 -0.059 36.141 1.00 80.25 85 LYS A N 1
ATOM 671 C CA . LYS A 1 85 ? 0.693 -1.014 37.234 1.00 80.25 85 LYS A CA 1
ATOM 672 C C . LYS A 1 85 ? 1.568 -0.780 38.473 1.00 80.25 85 LYS A C 1
ATOM 674 O O . LYS A 1 85 ? 1.188 -1.188 39.565 1.00 80.25 85 LYS A O 1
ATOM 679 N N . PHE A 1 86 ? 2.738 -0.172 38.293 1.00 76.12 86 PHE A N 1
ATOM 680 C CA . PHE A 1 86 ? 3.715 0.053 39.357 1.00 76.12 86 PHE A CA 1
ATOM 681 C C . PHE A 1 86 ? 3.652 1.460 39.948 1.00 76.12 86 PHE A C 1
ATOM 683 O O . PHE A 1 86 ? 4.402 1.743 40.877 1.00 76.12 86 PHE A O 1
ATOM 690 N N . ALA A 1 87 ? 2.801 2.341 39.415 1.00 77.81 87 ALA A N 1
ATOM 691 C CA . ALA A 1 87 ? 2.593 3.657 39.998 1.00 77.81 87 ALA A CA 1
ATOM 692 C C . ALA A 1 87 ? 2.082 3.525 41.440 1.00 77.81 87 ALA A C 1
ATOM 694 O O . ALA A 1 87 ? 1.355 2.579 41.758 1.00 77.81 87 ALA A O 1
ATOM 695 N N . ASP A 1 88 ? 2.439 4.487 42.290 1.00 81.31 88 ASP A N 1
ATOM 696 C CA . ASP A 1 88 ? 1.901 4.581 43.648 1.00 81.31 88 ASP A CA 1
ATOM 697 C C . ASP A 1 88 ? 0.365 4.549 43.632 1.00 81.31 88 ASP A C 1
ATOM 699 O O . ASP A 1 88 ? -0.275 5.104 42.734 1.00 81.31 88 ASP A O 1
ATOM 703 N N . ASP A 1 89 ? -0.237 3.911 44.634 1.00 85.62 89 ASP A N 1
ATOM 704 C CA . ASP A 1 89 ? -1.686 3.709 44.713 1.00 85.62 89 ASP A CA 1
ATOM 705 C C . ASP A 1 89 ? -2.469 5.021 44.609 1.00 85.62 89 ASP A C 1
ATOM 707 O O . ASP A 1 89 ? -3.530 5.051 43.984 1.00 85.62 89 ASP A O 1
ATOM 711 N N . LYS A 1 90 ? -1.918 6.127 45.132 1.00 90.56 90 LYS A N 1
ATOM 712 C CA . LYS A 1 90 ? -2.535 7.456 45.022 1.00 90.56 90 LYS A CA 1
ATOM 713 C C . LYS A 1 90 ? -2.587 7.953 43.580 1.00 90.56 90 LYS A C 1
ATOM 715 O O . LYS A 1 90 ? -3.558 8.601 43.208 1.00 90.56 90 LYS A O 1
ATOM 720 N N . LEU A 1 91 ? -1.574 7.646 42.767 1.00 89.81 91 LEU A N 1
ATOM 721 C CA . LEU A 1 91 ? -1.569 7.977 41.340 1.00 89.81 91 LEU A CA 1
ATOM 722 C C . LEU A 1 91 ? -2.522 7.071 40.558 1.00 89.81 91 LEU A C 1
ATOM 724 O O . LEU A 1 91 ? -3.208 7.545 39.658 1.00 89.81 91 LEU A O 1
ATOM 728 N N . ARG A 1 92 ? -2.608 5.782 40.908 1.00 89.88 92 ARG A N 1
ATOM 729 C CA . ARG A 1 92 ? -3.463 4.814 40.194 1.00 89.88 92 ARG A CA 1
ATOM 730 C C . ARG A 1 92 ? -4.961 5.092 40.322 1.00 89.88 92 ARG A C 1
ATOM 732 O O . ARG A 1 92 ? -5.715 4.556 39.517 1.00 89.88 92 ARG A O 1
ATOM 739 N N . VAL A 1 93 ? -5.375 5.915 41.287 1.00 93.50 93 VAL A N 1
ATOM 740 C CA . VAL A 1 93 ? -6.763 6.391 41.451 1.00 93.50 93 VAL A CA 1
ATOM 741 C C . VAL A 1 93 ? -6.945 7.871 41.079 1.00 93.50 93 VAL A C 1
ATOM 743 O O . VAL A 1 93 ? -8.068 8.376 41.062 1.00 93.50 93 VAL A O 1
ATOM 746 N N . ASP A 1 94 ? -5.860 8.586 40.762 1.00 96.81 94 ASP A N 1
ATOM 747 C CA . ASP A 1 94 ? -5.898 9.982 40.315 1.00 96.81 94 ASP A CA 1
ATOM 748 C C . ASP A 1 94 ? -6.381 10.043 38.856 1.00 96.81 94 ASP A C 1
ATOM 750 O O . ASP A 1 94 ? -5.699 9.631 37.913 1.00 96.81 94 ASP A O 1
ATOM 754 N N . LYS A 1 95 ? -7.578 10.604 38.667 1.00 97.69 95 LYS A N 1
ATOM 755 C CA . LYS A 1 95 ? -8.234 10.746 37.359 1.00 97.69 95 LYS A CA 1
ATOM 756 C C . LYS A 1 95 ? -7.401 11.534 36.349 1.00 97.69 95 LYS A C 1
ATOM 758 O O . LYS A 1 95 ? -7.368 11.168 35.173 1.00 97.69 95 LYS A O 1
ATOM 763 N N . ASP A 1 96 ? -6.713 12.586 36.781 1.00 97.69 96 ASP A N 1
ATOM 764 C CA . ASP A 1 96 ? -5.869 13.388 35.899 1.00 97.69 96 ASP A CA 1
ATOM 765 C C . ASP A 1 96 ? -4.606 12.619 35.519 1.00 97.69 96 ASP A C 1
ATOM 767 O O . ASP A 1 96 ? -4.115 12.749 34.396 1.00 97.69 96 ASP A O 1
ATOM 771 N N . PHE A 1 97 ? -4.047 11.837 36.447 1.00 97.00 97 PHE A N 1
ATOM 772 C CA . PHE A 1 97 ? -2.898 10.975 36.171 1.00 97.00 97 PHE A CA 1
ATOM 773 C C . PHE A 1 97 ? -3.253 9.894 35.156 1.00 97.00 97 PHE A C 1
ATOM 775 O O . PHE A 1 97 ? -2.513 9.684 34.191 1.00 97.00 97 PHE A O 1
ATOM 782 N N . ILE A 1 98 ? -4.401 9.244 35.341 1.00 98.06 98 ILE A N 1
ATOM 783 C CA . ILE A 1 98 ? -4.910 8.227 34.425 1.00 98.06 98 ILE A CA 1
ATOM 784 C C . ILE A 1 98 ? -5.131 8.828 33.041 1.00 98.06 98 ILE A C 1
ATOM 786 O O . ILE A 1 98 ? -4.615 8.299 32.060 1.00 98.06 98 ILE A O 1
ATOM 790 N N . ARG A 1 99 ? -5.825 9.967 32.944 1.00 98.25 99 ARG A N 1
ATOM 791 C CA . ARG A 1 99 ? -6.091 10.620 31.655 1.00 98.25 99 ARG A CA 1
ATOM 792 C C . ARG A 1 99 ? -4.795 10.960 30.916 1.00 98.25 99 ARG A C 1
ATOM 794 O O . ARG A 1 99 ? -4.670 10.674 29.730 1.00 98.25 99 ARG A O 1
ATOM 801 N N . GLU A 1 100 ? -3.812 11.525 31.614 1.00 97.50 100 GLU A N 1
ATOM 802 C CA . GLU A 1 100 ? -2.501 11.840 31.033 1.00 97.50 100 GLU A CA 1
ATOM 803 C C . GLU A 1 100 ? -1.720 10.573 30.632 1.00 97.50 100 GLU A C 1
ATOM 805 O O . GLU A 1 100 ? -1.026 10.562 29.615 1.00 97.50 100 GLU A O 1
ATOM 810 N N . SER A 1 101 ? -1.870 9.481 31.386 1.00 95.69 101 SER A N 1
ATOM 811 C CA . SER A 1 101 ? -1.283 8.177 31.058 1.00 95.69 101 SER A CA 1
ATOM 812 C C . SER A 1 101 ? -1.862 7.605 29.762 1.00 95.69 101 SER A C 1
ATOM 814 O O . SER A 1 101 ? -1.101 7.216 28.876 1.00 95.69 101 SER A O 1
ATOM 816 N N . LEU A 1 102 ? -3.194 7.613 29.622 1.00 97.94 102 LEU A N 1
ATOM 817 C CA . LEU A 1 102 ? -3.900 7.116 28.436 1.00 97.94 102 LEU A CA 1
ATOM 818 C C . LEU A 1 102 ? -3.585 7.950 27.191 1.00 97.94 102 LEU A C 1
ATOM 820 O O . LEU A 1 102 ? -3.374 7.386 26.122 1.00 97.94 102 LEU A O 1
ATOM 824 N N . LYS A 1 103 ? -3.451 9.276 27.331 1.00 97.69 103 LYS A N 1
ATOM 825 C CA . LYS A 1 103 ? -3.002 10.156 26.238 1.00 97.69 103 LYS A CA 1
ATOM 826 C C . LYS A 1 103 ? -1.632 9.759 25.701 1.00 97.69 103 LYS A C 1
ATOM 828 O O . LYS A 1 103 ? -1.427 9.714 24.488 1.00 97.69 103 LYS A O 1
ATOM 833 N N . ARG A 1 104 ? -0.686 9.468 26.598 1.00 93.31 104 ARG A N 1
ATOM 834 C CA . ARG A 1 104 ? 0.689 9.100 26.230 1.00 93.31 104 ARG A CA 1
ATOM 835 C C . ARG A 1 104 ? 0.793 7.701 25.645 1.00 93.31 104 ARG A C 1
ATOM 837 O O . ARG A 1 104 ? 1.653 7.481 24.796 1.00 93.31 104 ARG A O 1
ATOM 844 N N . ASN A 1 105 ? -0.026 6.770 26.128 1.00 90.81 105 ASN A N 1
ATOM 845 C CA . ASN A 1 105 ? -0.077 5.405 25.631 1.00 90.81 105 ASN A CA 1
ATOM 846 C C . ASN A 1 105 ? -1.447 4.778 25.924 1.00 90.81 105 ASN A C 1
ATOM 848 O O . ASN A 1 105 ? -1.683 4.300 27.035 1.00 90.81 105 ASN A O 1
ATOM 852 N N . GLY A 1 106 ? -2.325 4.730 24.918 1.00 96.25 106 GLY A N 1
ATOM 853 C CA . GLY A 1 106 ? -3.681 4.187 25.067 1.00 96.25 106 GLY A CA 1
ATOM 854 C C . GLY A 1 106 ? -3.734 2.756 25.614 1.00 96.25 106 GLY A C 1
ATOM 855 O O . GLY A 1 106 ? -4.656 2.410 26.348 1.00 96.25 106 GLY A O 1
ATOM 856 N N . LEU A 1 107 ? -2.703 1.935 25.371 1.00 94.81 107 LEU A N 1
ATOM 857 C CA . LEU A 1 107 ? -2.639 0.560 25.889 1.00 94.81 107 LEU A CA 1
ATOM 858 C C . LEU A 1 107 ? -2.528 0.496 27.422 1.00 94.81 107 LEU A C 1
ATOM 860 O O . LEU A 1 107 ? -2.687 -0.578 28.004 1.00 94.81 107 LEU A O 1
ATOM 864 N N . ALA A 1 108 ? -2.277 1.624 28.099 1.00 94.88 108 ALA A N 1
ATOM 865 C CA . ALA A 1 108 ? -2.314 1.699 29.556 1.00 94.88 108 ALA A CA 1
ATOM 866 C C . ALA A 1 108 ? -3.712 1.397 30.128 1.00 94.88 108 ALA A C 1
ATOM 868 O O . ALA A 1 108 ? -3.796 0.994 31.288 1.00 94.88 108 ALA A O 1
ATOM 869 N N . LEU A 1 109 ? -4.779 1.477 29.315 1.00 97.50 109 LEU A N 1
ATOM 870 C CA . LEU A 1 109 ? -6.146 1.093 29.693 1.00 97.50 109 LEU A CA 1
ATOM 871 C C . LEU A 1 109 ? -6.228 -0.344 30.240 1.00 97.50 109 LEU A C 1
ATOM 873 O O . LEU A 1 109 ? -6.993 -0.620 31.158 1.00 97.50 109 LEU A O 1
ATOM 877 N N . LYS A 1 110 ? -5.356 -1.246 29.777 1.00 95.56 110 LYS A N 1
ATOM 878 C CA . LYS A 1 110 ? -5.229 -2.609 30.317 1.00 95.56 110 LYS A CA 1
ATOM 879 C C . LYS A 1 110 ? -4.989 -2.663 31.831 1.00 95.56 110 LYS A C 1
ATOM 881 O O . LYS A 1 110 ? -5.326 -3.654 32.471 1.00 95.56 110 LYS A O 1
ATOM 886 N N . TYR A 1 111 ? -4.328 -1.648 32.386 1.00 90.56 111 TYR A N 1
ATOM 887 C CA . TYR A 1 111 ? -3.800 -1.659 33.752 1.00 90.56 111 TYR A CA 1
ATOM 888 C C . TYR A 1 111 ? -4.544 -0.730 34.711 1.00 90.56 111 TYR A C 1
ATOM 890 O O . TYR A 1 111 ? -4.213 -0.713 35.899 1.00 90.56 111 TYR A O 1
ATOM 898 N N . VAL A 1 112 ? -5.503 0.053 34.215 1.00 95.69 112 VAL A N 1
ATOM 899 C CA . VAL A 1 112 ? -6.349 0.892 35.069 1.00 95.69 112 VAL A CA 1
ATOM 900 C C . VAL A 1 112 ? -7.449 0.052 35.722 1.00 95.69 112 VAL A C 1
ATOM 902 O O . VAL A 1 112 ? -7.696 -1.079 35.311 1.00 95.69 112 VAL A O 1
ATOM 905 N N . GLY A 1 113 ? -8.084 0.582 36.769 1.00 95.06 113 GLY A N 1
ATOM 906 C CA . GLY A 1 113 ? -9.203 -0.099 37.427 1.00 95.06 113 GLY A CA 1
ATOM 907 C C . GLY A 1 113 ? -10.406 -0.291 36.497 1.00 95.06 113 GLY A C 1
ATOM 908 O O . GLY A 1 113 ? -10.607 0.497 35.570 1.00 95.06 113 GLY A O 1
ATOM 909 N N . GLU A 1 114 ? -11.226 -1.307 36.775 1.00 95.56 114 GLU A N 1
ATOM 910 C CA . GLU A 1 114 ? -12.425 -1.640 35.984 1.00 95.56 114 GLU A CA 1
ATOM 911 C C . GLU A 1 114 ? -13.376 -0.442 35.836 1.00 95.56 114 GLU A C 1
ATOM 913 O O . GLU A 1 114 ? -13.921 -0.205 34.763 1.00 95.56 114 GLU A O 1
ATOM 918 N N . GLU A 1 115 ? -13.486 0.396 36.869 1.00 96.50 115 GLU A N 1
ATOM 919 C CA . GLU A 1 115 ? -14.262 1.644 36.850 1.00 96.50 115 GLU A CA 1
ATOM 920 C C . GLU A 1 115 ? -13.871 2.610 35.716 1.00 96.50 115 GLU A C 1
ATOM 922 O O . GLU A 1 115 ? -14.716 3.354 35.221 1.00 96.50 115 GLU A O 1
ATOM 927 N N . PHE A 1 116 ? -12.608 2.590 35.278 1.00 97.25 116 PHE A N 1
ATOM 928 C CA . PHE A 1 116 ? -12.108 3.400 34.167 1.00 97.25 116 PHE A CA 1
ATOM 929 C C . PHE A 1 116 ? -12.203 2.669 32.825 1.00 97.25 116 PHE A C 1
ATOM 931 O O . PHE A 1 116 ? -12.397 3.320 31.802 1.00 97.25 116 PHE A O 1
ATOM 938 N N . GLN A 1 117 ? -12.115 1.336 32.823 1.00 97.50 117 GLN A N 1
ATOM 939 C CA . GLN A 1 117 ? -12.355 0.499 31.638 1.00 97.50 117 GLN A CA 1
ATOM 940 C C . GLN A 1 117 ? -13.829 0.492 31.216 1.00 97.50 117 GLN A C 1
ATOM 942 O O . GLN A 1 117 ? -14.129 0.307 30.039 1.00 97.50 117 GLN A O 1
ATOM 947 N N . SER A 1 118 ? -14.740 0.733 32.159 1.00 97.56 118 SER A N 1
ATOM 948 C CA . SER A 1 118 ? -16.173 0.921 31.908 1.00 97.56 118 SER A CA 1
ATOM 949 C C . SER A 1 118 ? -16.564 2.390 31.699 1.00 97.56 118 SER A C 1
ATOM 951 O O . SER A 1 118 ? -17.737 2.694 31.492 1.00 97.56 118 SER A O 1
ATOM 953 N N . ASN A 1 119 ? -15.613 3.332 31.743 1.00 98.12 119 ASN A N 1
ATOM 954 C CA . ASN A 1 119 ? -15.902 4.752 31.567 1.00 98.12 119 ASN A CA 1
ATOM 955 C C . ASN A 1 119 ? -15.637 5.214 30.126 1.00 98.12 119 ASN A C 1
ATOM 957 O O . ASN A 1 119 ? -14.489 5.259 29.680 1.00 98.12 119 ASN A O 1
ATOM 961 N N . LYS A 1 120 ? -16.703 5.640 29.434 1.00 98.19 120 LYS A N 1
ATOM 962 C CA . LYS A 1 120 ? -16.666 6.096 28.035 1.00 98.19 120 LYS A CA 1
ATOM 963 C C . LYS A 1 120 ? -15.584 7.149 27.763 1.00 98.19 120 LYS A C 1
ATOM 965 O O . LYS A 1 120 ? -14.855 7.015 26.785 1.00 98.19 120 LYS A O 1
ATOM 970 N N . ASP A 1 121 ? -15.412 8.142 28.639 1.00 98.06 121 ASP A N 1
ATOM 971 C CA . ASP A 1 121 ? -14.448 9.233 28.427 1.00 98.06 121 ASP A CA 1
ATOM 972 C C . ASP A 1 121 ? -12.996 8.741 28.465 1.00 98.06 121 ASP A C 1
ATOM 974 O O . ASP A 1 121 ? -12.174 9.134 27.634 1.00 98.06 121 ASP A O 1
ATOM 978 N N . PHE A 1 122 ? -12.663 7.880 29.431 1.00 98.38 122 PHE A N 1
ATOM 979 C CA . PHE A 1 122 ? -11.311 7.333 29.568 1.00 98.38 122 PHE A CA 1
ATOM 980 C C . PHE A 1 122 ? -10.996 6.338 28.456 1.00 98.38 122 PHE A C 1
ATOM 982 O O . PHE A 1 122 ? -9.916 6.404 27.867 1.00 98.38 122 PHE A O 1
ATOM 989 N N . VAL A 1 123 ? -11.944 5.461 28.121 1.00 98.56 123 VAL A N 1
ATOM 990 C CA . VAL A 1 123 ? -11.787 4.528 27.002 1.00 98.56 123 VAL A CA 1
ATOM 991 C C . VAL A 1 123 ? -11.610 5.294 25.692 1.00 98.56 123 VAL A C 1
ATOM 993 O O . VAL A 1 123 ? -10.693 4.992 24.932 1.00 98.56 123 VAL A O 1
ATOM 996 N N . LEU A 1 124 ? -12.406 6.335 25.441 1.00 98.19 124 LEU A N 1
ATOM 997 C CA . LEU A 1 124 ? -12.280 7.131 24.224 1.00 98.19 124 LEU A CA 1
ATOM 998 C C . LEU A 1 124 ? -10.947 7.895 24.164 1.00 98.19 124 LEU A C 1
ATOM 1000 O O . LEU A 1 124 ? -10.343 7.981 23.097 1.00 98.19 124 LEU A O 1
ATOM 1004 N N . GLU A 1 125 ? -10.445 8.417 25.286 1.00 98.31 125 GLU A N 1
ATOM 1005 C CA . GLU A 1 125 ? -9.099 9.007 25.360 1.00 98.31 125 GLU A CA 1
ATOM 1006 C C . GLU A 1 125 ? -8.008 7.977 25.011 1.00 98.31 125 GLU A C 1
ATOM 1008 O O . GLU A 1 125 ? -7.081 8.275 24.255 1.00 98.31 125 GLU A O 1
ATOM 1013 N N . ALA A 1 126 ? -8.144 6.740 25.497 1.00 98.25 126 ALA A N 1
ATOM 1014 C CA . ALA A 1 126 ? -7.230 5.655 25.159 1.00 98.25 126 ALA A CA 1
ATOM 1015 C C . ALA A 1 126 ? -7.289 5.295 23.664 1.00 98.25 126 ALA A C 1
ATOM 1017 O O . ALA A 1 126 ? -6.243 5.178 23.026 1.00 98.25 126 ALA A O 1
ATOM 1018 N N . VAL A 1 127 ? -8.493 5.192 23.088 1.00 97.88 127 VAL A N 1
ATOM 1019 C CA . VAL A 1 127 ? -8.726 4.908 21.659 1.00 97.88 127 VAL A CA 1
ATOM 1020 C C . VAL A 1 127 ? -8.160 6.010 20.761 1.00 97.88 127 VAL A C 1
ATOM 1022 O O . VAL A 1 127 ? -7.566 5.708 19.726 1.00 97.88 127 VAL A O 1
ATOM 1025 N N . LYS A 1 128 ? -8.285 7.283 21.166 1.00 97.62 128 LYS A N 1
ATOM 1026 C CA . LYS A 1 128 ? -7.665 8.429 20.473 1.00 97.62 128 LYS A CA 1
ATOM 1027 C C . LYS A 1 128 ? -6.145 8.292 20.388 1.00 97.62 128 LYS A C 1
ATOM 1029 O O . LYS A 1 128 ? -5.564 8.639 19.365 1.00 97.62 128 LYS A O 1
ATOM 1034 N N . SER A 1 129 ? -5.508 7.796 21.450 1.00 96.44 129 SER A N 1
ATOM 1035 C CA . SER A 1 129 ? -4.060 7.555 21.491 1.00 96.44 129 SER A CA 1
ATOM 1036 C C . SER A 1 129 ? -3.658 6.308 20.693 1.00 96.44 129 SER A C 1
ATOM 1038 O O . SER A 1 129 ? -2.680 6.328 19.945 1.00 96.44 129 SER A O 1
ATOM 1040 N N . ASN A 1 130 ? -4.414 5.215 20.830 1.00 95.69 130 ASN A N 1
ATOM 1041 C CA . ASN A 1 130 ? -4.203 3.962 20.114 1.00 95.69 130 ASN A CA 1
ATOM 1042 C C . ASN A 1 130 ? -5.529 3.198 19.987 1.00 95.69 130 ASN A C 1
ATOM 1044 O O . ASN A 1 130 ? -6.060 2.721 20.987 1.00 95.69 130 ASN A O 1
ATOM 1048 N N . GLY A 1 131 ? -6.026 3.012 18.760 1.00 95.50 131 GLY A N 1
ATOM 1049 C CA . GLY A 1 131 ? -7.304 2.336 18.509 1.00 95.50 131 GLY A CA 1
ATOM 1050 C C . GLY A 1 131 ? -7.394 0.916 19.072 1.00 95.50 131 GLY A C 1
ATOM 1051 O O . GLY A 1 131 ? -8.469 0.503 19.496 1.00 95.50 131 GLY A O 1
ATOM 1052 N N . CYS A 1 132 ? -6.269 0.198 19.176 1.00 95.69 132 CYS A N 1
ATOM 1053 C CA . CYS A 1 132 ? -6.245 -1.142 19.765 1.00 95.69 132 CYS A CA 1
ATOM 1054 C C . CYS A 1 132 ? -6.478 -1.149 21.282 1.00 95.69 132 CYS A C 1
ATOM 1056 O O . CYS A 1 132 ? -6.705 -2.207 21.857 1.00 95.69 132 CYS A O 1
ATOM 1058 N N . ALA A 1 133 ? -6.454 0.010 21.949 1.00 97.31 133 ALA A N 1
ATOM 1059 C CA . ALA A 1 133 ? -6.813 0.100 23.359 1.00 97.31 133 ALA A CA 1
ATOM 1060 C C . ALA A 1 133 ? -8.261 -0.341 23.624 1.00 97.31 133 ALA A C 1
ATOM 1062 O O . ALA A 1 133 ? -8.550 -0.765 24.739 1.00 97.31 133 ALA A O 1
ATOM 1063 N N . PHE A 1 134 ? -9.140 -0.298 22.613 1.00 97.62 134 PHE A N 1
ATOM 1064 C CA . PHE A 1 134 ? -10.534 -0.739 22.728 1.00 97.62 134 PHE A CA 1
ATOM 1065 C C . PHE A 1 134 ? -10.675 -2.200 23.189 1.00 97.62 134 PHE A C 1
ATOM 1067 O O . PHE A 1 134 ? -11.665 -2.529 23.828 1.00 97.62 134 PHE A O 1
ATOM 1074 N N . GLU A 1 135 ? -9.655 -3.041 22.969 1.00 97.31 135 GLU A N 1
ATOM 1075 C CA . GLU A 1 135 ? -9.556 -4.409 23.510 1.00 97.31 135 GLU A CA 1
ATOM 1076 C C . GLU A 1 135 ? -9.774 -4.487 25.028 1.00 97.31 135 GLU A C 1
ATOM 1078 O O . GLU A 1 135 ? -10.259 -5.492 25.538 1.00 97.31 135 GLU A O 1
ATOM 1083 N N . TYR A 1 136 ? -9.385 -3.437 25.754 1.00 97.12 136 TYR A N 1
ATOM 1084 C CA . TYR A 1 136 ? -9.430 -3.382 27.216 1.00 97.12 136 TYR A CA 1
ATOM 1085 C C . TYR A 1 136 ? -10.635 -2.608 27.755 1.00 97.12 136 TYR A C 1
ATOM 1087 O O . TYR A 1 136 ? -10.709 -2.365 28.959 1.00 97.12 136 TYR A O 1
ATOM 1095 N N . ALA A 1 137 ? -11.550 -2.180 26.884 1.00 97.44 137 ALA A N 1
ATOM 1096 C CA . ALA A 1 137 ? -12.836 -1.663 27.318 1.00 97.44 137 ALA A CA 1
ATOM 1097 C C . ALA A 1 137 ? -13.679 -2.802 27.910 1.00 97.44 137 ALA A C 1
ATOM 1099 O O . ALA A 1 137 ? -13.554 -3.961 27.513 1.00 97.44 137 ALA A O 1
ATOM 1100 N N . ASN A 1 138 ? -14.554 -2.478 28.858 1.00 96.06 138 ASN A N 1
ATOM 1101 C CA . ASN A 1 138 ? -15.496 -3.463 29.381 1.00 96.06 138 ASN A CA 1
ATOM 1102 C C . ASN A 1 138 ? -16.450 -3.965 28.273 1.00 96.06 138 ASN A C 1
ATOM 1104 O O . ASN A 1 138 ? -16.821 -3.207 27.376 1.00 96.06 138 ASN A O 1
ATOM 1108 N N . THR A 1 139 ? -16.900 -5.218 28.378 1.00 94.75 139 THR A N 1
ATOM 1109 C CA . THR A 1 139 ? -17.833 -5.870 27.440 1.00 94.75 139 THR A CA 1
ATOM 1110 C C . THR A 1 139 ? -19.129 -5.094 27.190 1.00 94.75 139 THR A C 1
ATOM 1112 O O . THR A 1 139 ? -19.668 -5.130 26.085 1.00 94.75 139 THR A O 1
ATOM 1115 N N . GLU A 1 140 ? -19.636 -4.367 28.192 1.00 95.94 140 GLU A N 1
ATOM 1116 C CA . GLU A 1 140 ? -20.809 -3.499 28.034 1.00 95.94 140 GLU A CA 1
ATOM 1117 C C . GLU A 1 140 ? -20.548 -2.370 27.027 1.00 95.94 140 GLU A C 1
ATOM 1119 O O . GLU A 1 140 ? -21.423 -2.044 26.232 1.00 95.94 140 GLU A O 1
ATOM 1124 N N . LEU A 1 141 ? -19.330 -1.814 26.999 1.00 96.88 141 LEU A N 1
ATOM 1125 C CA . LEU A 1 141 ? -18.945 -0.760 26.059 1.00 96.88 141 LEU A CA 1
ATOM 1126 C C . LEU A 1 141 ? -18.621 -1.299 24.665 1.00 96.88 141 LEU A C 1
ATOM 1128 O O . LEU A 1 141 ? -18.923 -0.632 23.680 1.00 96.88 141 LEU A O 1
ATOM 1132 N N . THR A 1 142 ? -18.033 -2.494 24.556 1.00 95.56 142 THR A N 1
ATOM 1133 C CA . THR A 1 142 ? -17.754 -3.118 23.247 1.00 95.56 142 THR A CA 1
ATOM 1134 C C . THR A 1 142 ? -19.022 -3.595 22.537 1.00 95.56 142 THR A C 1
ATOM 1136 O O . THR A 1 142 ? -18.988 -3.829 21.328 1.00 95.56 142 THR A O 1
ATOM 1139 N N . SER A 1 143 ? -20.127 -3.711 23.281 1.00 96.12 143 SER A N 1
ATOM 1140 C CA . SER A 1 143 ? -21.466 -4.067 22.789 1.00 96.12 143 SER A CA 1
ATOM 1141 C C . SER A 1 143 ? -22.421 -2.864 22.721 1.00 96.12 143 SER A C 1
ATOM 1143 O O . SER A 1 143 ? -23.536 -2.983 22.212 1.00 96.12 143 SER A O 1
ATOM 1145 N N . ASP A 1 144 ? -22.010 -1.693 23.217 1.00 97.94 144 ASP A N 1
ATOM 1146 C CA . ASP A 1 144 ? -22.778 -0.451 23.114 1.00 97.94 144 ASP A CA 1
ATOM 1147 C C . ASP A 1 144 ? -22.605 0.131 21.709 1.00 97.94 144 ASP A C 1
ATOM 1149 O O . ASP A 1 144 ? -21.569 0.705 21.370 1.00 97.94 144 ASP A O 1
ATOM 1153 N N . ARG A 1 145 ? -23.651 -0.000 20.889 1.00 97.75 145 ARG A N 1
ATOM 1154 C CA . ARG A 1 145 ? -23.664 0.455 19.495 1.00 97.75 145 ARG A CA 1
ATOM 1155 C C . ARG A 1 145 ? -23.242 1.918 19.331 1.00 97.75 145 ARG A C 1
ATOM 1157 O O . ARG A 1 145 ? -22.473 2.225 18.421 1.00 97.75 145 ARG A O 1
ATOM 1164 N N . GLU A 1 146 ? -23.762 2.826 20.158 1.00 97.94 146 GLU A N 1
ATOM 1165 C CA . GLU A 1 146 ? -23.486 4.262 20.022 1.00 97.94 146 GLU A CA 1
ATOM 1166 C C . GLU A 1 146 ? -22.034 4.569 20.380 1.00 97.94 146 GLU A C 1
ATOM 1168 O O . GLU A 1 146 ? -21.353 5.306 19.661 1.00 97.94 146 GLU A O 1
ATOM 1173 N N . PHE A 1 147 ? -21.538 3.954 21.454 1.00 98.19 147 PHE A N 1
ATOM 1174 C CA . PHE A 1 147 ? -20.159 4.139 21.883 1.00 98.19 147 PHE A CA 1
ATOM 1175 C C . PHE A 1 147 ? -19.155 3.503 20.916 1.00 98.19 147 PHE A C 1
ATOM 1177 O O . PHE A 1 147 ? -18.149 4.123 20.570 1.00 98.19 147 PHE A O 1
ATOM 1184 N N . VAL A 1 148 ? -19.449 2.304 20.407 1.00 98.25 148 VAL A N 1
ATOM 1185 C CA . VAL A 1 148 ? -18.671 1.655 19.347 1.00 98.25 148 VAL A CA 1
ATOM 1186 C C . VAL A 1 148 ? -18.582 2.559 18.123 1.00 98.25 148 VAL A C 1
ATOM 1188 O O . VAL A 1 148 ? -17.490 2.758 17.592 1.00 98.25 148 VAL A O 1
ATOM 1191 N N . LEU A 1 149 ? -19.700 3.152 17.692 1.00 98.00 149 LEU A N 1
ATOM 1192 C CA . LEU A 1 149 ? -19.717 4.057 16.546 1.00 98.00 149 LEU A CA 1
ATOM 1193 C C . LEU A 1 149 ? -18.805 5.279 16.765 1.00 98.00 149 LEU A C 1
ATOM 1195 O O . LEU A 1 149 ? -18.103 5.701 15.844 1.00 98.00 149 LEU A O 1
ATOM 1199 N N . GLU A 1 150 ? -18.780 5.841 17.974 1.00 97.88 150 GLU A N 1
ATOM 1200 C CA . GLU A 1 150 ? -17.867 6.929 18.344 1.00 97.88 150 GLU A CA 1
ATOM 1201 C C . GLU A 1 150 ? -16.392 6.479 18.354 1.00 97.88 150 GLU A C 1
ATOM 1203 O O . GLU A 1 150 ? -15.516 7.168 17.810 1.00 97.88 150 GLU A O 1
ATOM 1208 N N . ALA A 1 151 ? -16.113 5.292 18.899 1.00 97.44 151 ALA A N 1
ATOM 1209 C CA . ALA A 1 151 ? -14.775 4.715 18.953 1.00 97.44 151 ALA A CA 1
ATOM 1210 C C . ALA A 1 151 ? -14.210 4.426 17.550 1.00 97.44 151 ALA A C 1
ATOM 1212 O O . ALA A 1 151 ? -13.079 4.818 17.258 1.00 97.44 151 ALA A O 1
ATOM 1213 N N . VAL A 1 152 ? -14.991 3.832 16.637 1.00 97.25 152 VAL A N 1
ATOM 1214 C CA . VAL A 1 152 ? -14.529 3.533 15.263 1.00 97.25 152 VAL A CA 1
ATOM 1215 C C . VAL A 1 152 ? -14.361 4.789 14.405 1.00 97.25 152 VAL A C 1
ATOM 1217 O O . VAL A 1 152 ? -13.458 4.856 13.564 1.00 97.25 152 VAL A O 1
ATOM 1220 N N . LYS A 1 153 ? -15.189 5.820 14.632 1.00 96.31 153 LYS A N 1
ATOM 1221 C CA . LYS A 1 153 ? -15.021 7.141 14.002 1.00 96.31 153 LYS A CA 1
ATOM 1222 C C . LYS A 1 153 ? -13.709 7.794 14.429 1.00 96.31 153 LYS A C 1
ATOM 1224 O O . LYS A 1 153 ? -13.086 8.477 13.619 1.00 96.31 153 LYS A O 1
ATOM 1229 N N . THR A 1 154 ? -13.294 7.553 15.670 1.00 95.50 154 THR A N 1
ATOM 1230 C CA . THR A 1 154 ? -12.024 8.026 16.221 1.00 95.50 154 THR A CA 1
ATOM 1231 C C . THR A 1 154 ? -10.835 7.230 15.682 1.00 95.50 154 THR A C 1
ATOM 1233 O O . THR A 1 154 ? -9.840 7.816 15.260 1.00 95.50 154 THR A O 1
ATOM 1236 N N . SER A 1 155 ? -10.922 5.898 15.680 1.00 95.69 155 SER A N 1
ATOM 1237 C CA . SER A 1 155 ? -9.879 5.020 15.154 1.00 95.69 155 SER A CA 1
ATOM 1238 C C . SER A 1 155 ? -10.479 3.738 14.586 1.00 95.69 155 SER A C 1
ATOM 1240 O O . SER A 1 155 ? -11.049 2.936 15.321 1.00 95.69 155 SER A O 1
ATOM 1242 N N . GLY A 1 156 ? -10.290 3.496 13.284 1.00 94.75 156 GLY A N 1
ATOM 1243 C CA . GLY A 1 156 ? -10.811 2.296 12.619 1.00 94.75 156 GLY A CA 1
ATOM 1244 C C . GLY A 1 156 ? -10.304 0.987 13.239 1.00 94.75 156 GLY A C 1
ATOM 1245 O O . GLY A 1 156 ? -11.034 0.003 13.253 1.00 94.75 156 GLY A O 1
ATOM 1246 N N . PHE A 1 157 ? -9.103 0.982 13.833 1.00 95.75 157 PHE A N 1
ATOM 1247 C CA . PHE A 1 157 ? -8.532 -0.190 14.513 1.00 95.75 157 PHE A CA 1
ATOM 1248 C C . PHE A 1 157 ? -9.335 -0.665 15.732 1.00 95.75 157 PHE A C 1
ATOM 1250 O O . PHE A 1 157 ? -9.234 -1.838 16.081 1.00 95.75 157 PHE A O 1
ATOM 1257 N N . ALA A 1 158 ? -10.158 0.194 16.347 1.00 97.00 158 ALA A N 1
ATOM 1258 C CA . ALA A 1 158 ? -11.044 -0.215 17.440 1.00 97.00 158 ALA A CA 1
ATOM 1259 C C . ALA A 1 158 ? -12.041 -1.301 16.997 1.00 97.00 158 ALA A C 1
ATOM 1261 O O . ALA A 1 158 ? -12.419 -2.154 17.796 1.00 97.00 158 ALA A O 1
ATOM 1262 N N . PHE A 1 159 ? -12.407 -1.314 15.709 1.00 97.38 159 PHE A N 1
ATOM 1263 C CA . PHE A 1 159 ? -13.385 -2.241 15.142 1.00 97.38 159 PHE A CA 1
ATOM 1264 C C . PHE A 1 159 ? -13.018 -3.722 15.325 1.00 97.38 159 PHE A C 1
ATOM 1266 O O . PHE A 1 159 ? -13.903 -4.557 15.466 1.00 97.38 159 PHE A O 1
ATOM 1273 N N . GLN A 1 160 ? -11.724 -4.049 15.399 1.00 96.31 160 GLN A N 1
ATOM 1274 C CA . GLN A 1 160 ? -11.241 -5.416 15.633 1.00 96.31 160 GLN A CA 1
ATOM 1275 C C . GLN A 1 160 ? -11.774 -6.047 16.933 1.00 96.31 160 GLN A C 1
ATOM 1277 O O . GLN A 1 160 ? -11.837 -7.270 17.036 1.00 96.31 160 GLN A O 1
ATOM 1282 N N . TYR A 1 161 ? -12.116 -5.223 17.924 1.00 96.31 161 TYR A N 1
ATOM 1283 C CA . TYR A 1 161 ? -12.497 -5.659 19.271 1.00 96.31 161 TYR A CA 1
ATOM 1284 C C . TYR A 1 161 ? -13.975 -5.402 19.584 1.00 96.31 161 TYR A C 1
ATOM 1286 O O . TYR A 1 161 ? -14.410 -5.548 20.722 1.00 96.31 161 TYR A O 1
ATOM 1294 N N . VAL A 1 162 ? -14.741 -4.985 18.577 1.00 95.94 162 VAL A N 1
ATOM 1295 C CA . VAL A 1 162 ? -16.189 -4.792 18.670 1.00 95.94 162 VAL A CA 1
ATOM 1296 C C . VAL A 1 162 ? -16.882 -6.151 18.740 1.00 95.94 162 VAL A C 1
ATOM 1298 O O . VAL A 1 162 ? -16.418 -7.102 18.110 1.00 95.94 162 VAL A O 1
ATOM 1301 N N . ASP A 1 163 ? -17.988 -6.229 19.482 1.00 95.38 163 ASP A N 1
ATOM 1302 C CA . ASP A 1 163 ? -18.819 -7.433 19.558 1.00 95.38 163 ASP A CA 1
ATOM 1303 C C . ASP A 1 163 ? -19.250 -7.931 18.164 1.00 95.38 163 ASP A C 1
ATOM 1305 O O . ASP A 1 163 ? -19.540 -7.139 17.264 1.00 95.38 163 ASP A O 1
ATOM 1309 N N . GLU A 1 164 ? -19.308 -9.251 17.978 1.00 93.31 164 GLU A N 1
ATOM 1310 C CA . GLU A 1 164 ? -19.581 -9.880 16.680 1.00 93.31 164 GLU A CA 1
ATOM 1311 C C . GLU A 1 164 ? -20.922 -9.428 16.074 1.00 93.31 164 GLU A C 1
ATOM 1313 O O . GLU A 1 164 ? -21.015 -9.225 14.860 1.00 93.31 164 GLU A O 1
ATOM 1318 N N . LEU A 1 165 ? -21.946 -9.179 16.901 1.00 94.81 165 LEU A N 1
ATOM 1319 C CA . LEU A 1 165 ? -23.242 -8.688 16.420 1.00 94.81 165 LEU A CA 1
ATOM 1320 C C . LEU A 1 165 ? -23.120 -7.295 15.792 1.00 94.81 165 LEU A C 1
ATOM 1322 O O . LEU A 1 165 ? -23.766 -7.002 14.786 1.00 94.81 165 LEU A O 1
ATOM 1326 N N . LEU A 1 166 ? -22.260 -6.444 16.354 1.00 97.12 166 LEU A N 1
ATOM 1327 C CA . LEU A 1 166 ? -21.989 -5.101 15.846 1.00 97.12 166 LEU A CA 1
ATOM 1328 C C . LEU A 1 166 ? -20.988 -5.099 14.679 1.00 97.12 166 LEU A C 1
ATOM 1330 O O . LEU A 1 166 ? -20.984 -4.158 13.886 1.00 97.12 166 LEU A O 1
ATOM 1334 N N . GLN A 1 167 ? -20.198 -6.162 14.496 1.00 96.50 167 GLN A N 1
ATOM 1335 C CA . GLN A 1 167 ? -19.379 -6.350 13.290 1.00 96.50 167 GLN A CA 1
ATOM 1336 C C . GLN A 1 167 ? -20.213 -6.624 12.024 1.00 96.50 167 GLN A C 1
ATOM 1338 O O . GLN A 1 167 ? -19.705 -6.518 10.903 1.00 96.50 167 GLN A O 1
ATOM 1343 N N . ALA A 1 168 ? -21.498 -6.945 12.191 1.00 97.06 168 ALA A N 1
ATOM 1344 C CA . ALA A 1 168 ? -22.484 -7.027 11.119 1.00 97.06 168 ALA A CA 1
ATOM 1345 C C . ALA A 1 168 ? -23.296 -5.726 10.930 1.00 97.06 168 ALA A C 1
ATOM 1347 O O . ALA A 1 168 ? -24.126 -5.659 10.021 1.00 97.06 168 ALA A O 1
ATOM 1348 N N . ASP A 1 169 ? -23.064 -4.681 11.735 1.00 98.25 169 ASP A N 1
ATOM 1349 C CA . ASP A 1 169 ? -23.719 -3.381 11.561 1.00 98.25 169 ASP A CA 1
ATOM 1350 C C . ASP A 1 169 ? -23.048 -2.590 10.428 1.00 98.25 169 ASP A C 1
ATOM 1352 O O . ASP A 1 169 ? -21.893 -2.160 10.522 1.00 98.25 169 ASP A O 1
ATOM 1356 N N . LYS A 1 170 ? -23.796 -2.372 9.341 1.00 98.00 170 LYS A N 1
ATOM 1357 C CA . LYS A 1 170 ? -23.297 -1.685 8.145 1.00 98.00 170 LYS A CA 1
ATOM 1358 C C . LYS A 1 170 ? -22.765 -0.280 8.441 1.00 98.00 170 LYS A C 1
ATOM 1360 O O . LYS A 1 170 ? -21.762 0.105 7.846 1.00 98.00 170 LYS A O 1
ATOM 1365 N N . GLU A 1 171 ? -23.403 0.491 9.321 1.00 98.06 171 GLU A N 1
ATOM 1366 C CA . GLU A 1 171 ? -22.990 1.868 9.620 1.00 98.06 171 GLU A CA 1
ATOM 1367 C C . GLU A 1 171 ? -21.649 1.888 10.364 1.00 98.06 171 GLU A C 1
ATOM 1369 O O . GLU A 1 171 ? -20.743 2.645 9.998 1.00 98.06 171 GLU A O 1
ATOM 1374 N N . ILE A 1 172 ? -21.495 1.016 11.366 1.00 98.12 172 ILE A N 1
ATOM 1375 C CA . ILE A 1 172 ? -20.246 0.872 12.126 1.00 98.12 172 ILE A CA 1
ATOM 1376 C C . ILE A 1 172 ? -19.114 0.437 11.192 1.00 98.12 172 ILE A C 1
ATOM 1378 O O . ILE A 1 172 ? -18.060 1.079 11.162 1.00 98.12 172 ILE A O 1
ATOM 1382 N N . VAL A 1 173 ? -19.342 -0.605 10.385 1.00 98.31 173 VAL A N 1
ATOM 1383 C CA . VAL A 1 173 ? -18.344 -1.111 9.433 1.00 98.31 173 VAL A CA 1
ATOM 1384 C C . VAL A 1 173 ? -17.961 -0.043 8.421 1.00 98.31 173 VAL A C 1
ATOM 1386 O O . VAL A 1 173 ? -16.773 0.173 8.185 1.00 98.31 173 VAL A O 1
ATOM 1389 N N . PHE A 1 174 ? -18.940 0.662 7.851 1.00 98.12 174 PHE A N 1
ATOM 1390 C CA . PHE A 1 174 ? -18.694 1.717 6.873 1.00 98.12 174 PHE A CA 1
ATOM 1391 C C . PHE A 1 174 ? -17.792 2.823 7.445 1.00 98.12 174 PHE A C 1
ATOM 1393 O O . PHE A 1 174 ? -16.833 3.249 6.797 1.00 98.12 174 PHE A O 1
ATOM 1400 N N . HIS A 1 175 ? -18.034 3.253 8.687 1.00 97.50 175 HIS A N 1
ATOM 1401 C CA . HIS A 1 175 ? -17.167 4.222 9.357 1.00 97.50 175 HIS A CA 1
ATOM 1402 C C . HIS A 1 175 ? -15.774 3.665 9.678 1.00 97.50 175 HIS A C 1
ATOM 1404 O O . HIS A 1 175 ? -14.784 4.382 9.507 1.00 97.50 175 HIS A O 1
ATOM 1410 N N . ALA A 1 176 ? -15.676 2.399 10.089 1.00 97.50 176 ALA A N 1
ATOM 1411 C CA . ALA A 1 176 ? -14.401 1.755 10.378 1.00 97.50 176 ALA A CA 1
ATOM 1412 C C . ALA A 1 176 ? -13.511 1.654 9.124 1.00 97.50 176 ALA A C 1
ATOM 1414 O O . ALA A 1 176 ? -12.350 2.077 9.149 1.00 97.50 176 ALA A O 1
ATOM 1415 N N . VAL A 1 177 ? -14.057 1.173 7.998 1.00 98.00 177 VAL A N 1
ATOM 1416 C CA . VAL A 1 177 ? -13.292 0.994 6.748 1.00 98.00 177 VAL A CA 1
ATOM 1417 C C . VAL A 1 177 ? -12.898 2.317 6.094 1.00 98.00 177 VAL A C 1
ATOM 1419 O O . VAL A 1 177 ? -11.843 2.396 5.465 1.00 98.00 177 VAL A O 1
ATOM 1422 N N . LYS A 1 178 ? -13.689 3.379 6.291 1.00 96.06 178 LYS A N 1
ATOM 1423 C CA . LYS A 1 178 ? -13.370 4.728 5.804 1.00 96.06 178 LYS A CA 1
ATOM 1424 C C . LYS A 1 178 ? -12.060 5.264 6.389 1.00 96.06 178 LYS A C 1
ATOM 1426 O O . LYS A 1 178 ? -11.299 5.930 5.687 1.00 96.06 178 LYS A O 1
ATOM 1431 N N . ASN A 1 179 ? -11.788 4.948 7.656 1.00 90.56 179 ASN A N 1
ATOM 1432 C CA . ASN A 1 179 ? -10.552 5.322 8.344 1.00 90.56 179 ASN A CA 1
ATOM 1433 C C . ASN A 1 179 ? -9.433 4.291 8.139 1.00 90.56 179 ASN A C 1
ATOM 1435 O O . ASN A 1 179 ? -8.260 4.655 8.058 1.00 90.56 179 ASN A O 1
ATOM 1439 N N . THR A 1 180 ? -9.768 3.000 8.085 1.00 95.38 180 THR A N 1
ATOM 1440 C CA . THR A 1 180 ? -8.786 1.912 8.000 1.00 95.38 180 THR A CA 1
ATOM 1441 C C . THR A 1 180 ? -9.333 0.764 7.155 1.00 95.38 180 THR A C 1
ATOM 1443 O O . THR A 1 180 ? -9.892 -0.191 7.679 1.00 95.38 180 THR A O 1
ATOM 1446 N N . GLY A 1 181 ? -9.130 0.800 5.837 1.00 96.25 181 GLY A N 1
ATOM 1447 C CA . GLY A 1 181 ? -9.765 -0.140 4.902 1.00 96.25 181 GLY A CA 1
ATOM 1448 C C . GLY A 1 181 ? -9.505 -1.622 5.203 1.00 96.25 181 GLY A C 1
ATOM 1449 O O . GLY A 1 181 ? -10.361 -2.470 4.964 1.00 96.25 181 GLY A O 1
ATOM 1450 N N . ARG A 1 182 ? -8.351 -1.954 5.800 1.00 95.94 182 ARG A N 1
ATOM 1451 C CA . ARG A 1 182 ? -7.982 -3.341 6.137 1.00 95.94 182 ARG A CA 1
ATOM 1452 C C . ARG A 1 182 ? -8.854 -3.983 7.218 1.00 95.94 182 ARG A C 1
ATOM 1454 O O . ARG A 1 182 ? -8.847 -5.207 7.281 1.00 95.94 182 ARG A O 1
ATOM 1461 N N . VAL A 1 183 ? -9.603 -3.205 8.008 1.00 97.06 183 VAL A N 1
ATOM 1462 C CA . VAL A 1 183 ? -10.514 -3.740 9.043 1.00 97.06 183 VAL A CA 1
ATOM 1463 C C . VAL A 1 183 ? -11.745 -4.433 8.457 1.00 97.06 183 VAL A C 1
ATOM 1465 O O . VAL A 1 183 ? -12.484 -5.090 9.182 1.00 97.06 183 VAL A O 1
ATOM 1468 N N . LEU A 1 184 ? -11.925 -4.359 7.131 1.00 97.94 184 LEU A N 1
ATOM 1469 C CA . LEU A 1 184 ? -12.893 -5.162 6.386 1.00 97.94 184 LEU A CA 1
ATOM 1470 C C . LEU A 1 184 ? -12.768 -6.667 6.690 1.00 97.94 184 LEU A C 1
ATOM 1472 O O . LEU A 1 184 ? -13.745 -7.391 6.554 1.00 97.94 184 LEU A O 1
ATOM 1476 N N . ASN A 1 185 ? -11.596 -7.153 7.118 1.00 97.69 185 ASN A N 1
ATOM 1477 C CA . ASN A 1 185 ? -11.398 -8.550 7.511 1.00 97.69 185 ASN A CA 1
ATOM 1478 C C . ASN A 1 185 ? -12.239 -8.997 8.715 1.00 97.69 185 ASN A C 1
ATOM 1480 O O . ASN A 1 185 ? -12.529 -10.187 8.806 1.00 97.69 185 ASN A O 1
ATOM 1484 N N . TYR A 1 186 ? -12.601 -8.070 9.604 1.00 97.25 186 TYR A N 1
ATOM 1485 C CA . TYR A 1 186 ? -13.440 -8.331 10.774 1.00 97.25 186 TYR A CA 1
ATOM 1486 C C . TYR A 1 186 ? -14.933 -8.175 10.471 1.00 97.25 186 TYR A C 1
ATOM 1488 O O . TYR A 1 186 ? -15.761 -8.562 11.279 1.00 97.25 186 TYR A O 1
ATOM 1496 N N . ALA A 1 187 ? -15.306 -7.619 9.315 1.00 97.69 187 ALA A N 1
ATOM 1497 C CA . ALA A 1 187 ? -16.711 -7.484 8.958 1.00 97.69 187 ALA A CA 1
ATOM 1498 C C . ALA A 1 187 ? -17.340 -8.851 8.637 1.00 97.69 187 ALA A C 1
ATOM 1500 O O . ALA A 1 187 ? -16.677 -9.770 8.128 1.00 97.69 187 ALA A O 1
ATOM 1501 N N . SER A 1 188 ? -18.651 -8.961 8.868 1.00 97.75 188 SER A N 1
ATOM 1502 C CA . SER A 1 188 ? -19.429 -10.150 8.505 1.00 97.75 188 SER A CA 1
ATOM 1503 C C . SER A 1 188 ? -19.274 -10.510 7.018 1.00 97.75 188 SER A C 1
ATOM 1505 O O . SER A 1 188 ? -18.931 -9.675 6.175 1.00 97.75 188 SER A O 1
ATOM 1507 N N . SER A 1 189 ? -19.523 -11.774 6.659 1.00 97.38 189 SER A N 1
ATOM 1508 C CA . SER A 1 189 ? -19.473 -12.222 5.255 1.00 97.38 189 SER A CA 1
ATOM 1509 C C . SER A 1 189 ? -20.346 -11.378 4.326 1.00 97.38 189 SER A C 1
ATOM 1511 O O . SER A 1 189 ? -19.936 -11.095 3.200 1.00 97.38 189 SER A O 1
ATOM 1513 N N . ASP A 1 190 ? -21.506 -10.945 4.817 1.00 97.88 190 ASP A N 1
ATOM 1514 C CA . ASP A 1 190 ? -22.483 -10.175 4.052 1.00 97.88 190 ASP A CA 1
ATOM 1515 C C . ASP A 1 190 ? -21.961 -8.768 3.753 1.00 97.88 190 ASP A C 1
ATOM 1517 O O . ASP A 1 190 ? -22.056 -8.302 2.622 1.00 97.88 190 ASP A O 1
ATOM 1521 N N . LEU A 1 191 ? -21.303 -8.122 4.720 1.00 98.38 191 LEU A N 1
ATOM 1522 C CA . LEU A 1 191 ? -20.686 -6.808 4.525 1.00 98.38 191 LEU A CA 1
ATOM 1523 C C . LEU A 1 191 ? -19.382 -6.869 3.723 1.00 98.38 191 LEU A C 1
ATOM 1525 O O . LEU A 1 191 ? -19.056 -5.926 3.006 1.00 98.38 191 LEU A O 1
ATOM 1529 N N . ARG A 1 192 ? -18.668 -8.001 3.744 1.00 98.50 192 ARG A N 1
ATOM 1530 C CA . ARG A 1 192 ? -17.569 -8.271 2.795 1.00 98.50 192 ARG A CA 1
ATOM 1531 C C . ARG A 1 192 ? -18.060 -8.527 1.366 1.00 98.50 192 ARG A C 1
ATOM 1533 O O . ARG A 1 192 ? -17.247 -8.516 0.440 1.00 98.50 192 ARG A O 1
ATOM 1540 N N . ALA A 1 193 ? -19.360 -8.751 1.184 1.00 98.25 193 ALA A N 1
ATOM 1541 C CA . ALA A 1 193 ? -20.041 -8.805 -0.105 1.00 98.25 193 ALA A CA 1
ATOM 1542 C C . ALA A 1 193 ? -20.869 -7.536 -0.403 1.00 98.25 193 ALA A C 1
ATOM 1544 O O . ALA A 1 193 ? -21.434 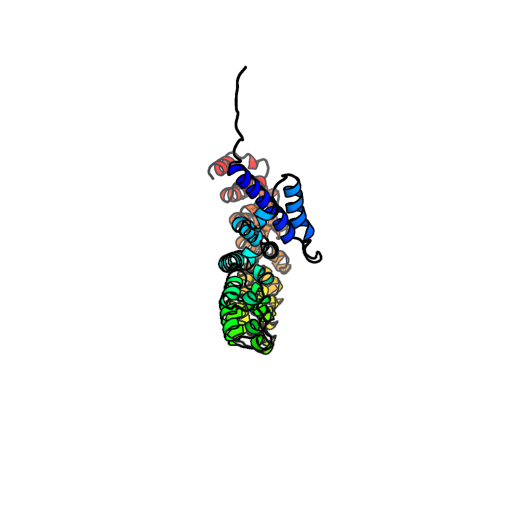-7.425 -1.494 1.00 98.25 193 ALA A O 1
ATOM 1545 N N . ASP A 1 194 ? -20.920 -6.566 0.517 1.00 98.62 194 ASP A N 1
ATOM 1546 C CA . ASP A 1 194 ? -21.583 -5.284 0.294 1.00 98.62 194 ASP A CA 1
ATOM 1547 C C . ASP A 1 194 ? -20.682 -4.382 -0.555 1.00 98.62 194 ASP A C 1
ATOM 1549 O O . ASP A 1 194 ? -19.562 -4.014 -0.189 1.00 98.62 194 ASP A O 1
ATOM 1553 N N . ARG A 1 195 ? -21.194 -4.028 -1.732 1.00 98.31 195 ARG A N 1
ATOM 1554 C CA . ARG A 1 195 ? -20.453 -3.275 -2.742 1.00 98.31 195 ARG A CA 1
ATOM 1555 C C . ARG A 1 195 ? -19.993 -1.903 -2.245 1.00 98.31 195 ARG A C 1
ATOM 1557 O O . ARG A 1 195 ? -18.904 -1.468 -2.605 1.00 98.31 195 ARG A O 1
ATOM 1564 N N . GLU A 1 196 ? -20.820 -1.210 -1.469 1.00 98.44 196 GLU A N 1
ATOM 1565 C CA . GLU A 1 196 ? -20.541 0.141 -0.978 1.00 98.44 196 GLU A CA 1
ATOM 1566 C C . GLU A 1 196 ? -19.460 0.113 0.107 1.00 98.44 196 GLU A C 1
ATOM 1568 O O . GLU A 1 196 ? -18.491 0.871 0.034 1.00 98.44 196 GLU A O 1
ATOM 1573 N N . VAL A 1 197 ? -19.581 -0.816 1.059 1.00 98.56 197 VAL A N 1
ATOM 1574 C CA . VAL A 1 197 ? -18.590 -1.031 2.121 1.00 98.56 197 VAL A CA 1
ATOM 1575 C C . VAL A 1 197 ? -17.230 -1.394 1.530 1.00 98.56 197 VAL A C 1
ATOM 1577 O O . VAL A 1 197 ? -16.218 -0.777 1.870 1.00 98.56 197 VAL A O 1
ATOM 1580 N N . VAL A 1 198 ? -17.189 -2.364 0.612 1.00 98.69 198 VAL A N 1
ATOM 1581 C CA . VAL A 1 198 ? -15.935 -2.791 -0.022 1.00 98.69 198 VAL A CA 1
ATOM 1582 C C . VAL A 1 198 ? -15.326 -1.673 -0.858 1.00 98.69 198 VAL A C 1
ATOM 1584 O O . VAL A 1 198 ? -14.111 -1.482 -0.808 1.00 98.69 198 VAL A O 1
ATOM 1587 N N . TYR A 1 199 ? -16.136 -0.912 -1.600 1.00 98.56 199 TYR A N 1
ATOM 1588 C CA . TYR A 1 199 ? -15.635 0.214 -2.384 1.00 98.56 199 TYR A CA 1
ATOM 1589 C C . TYR A 1 199 ? -14.953 1.267 -1.497 1.00 98.56 199 TYR A C 1
ATOM 1591 O O . TYR A 1 199 ? -13.840 1.702 -1.802 1.00 98.56 199 TYR A O 1
ATOM 1599 N N . GLU A 1 200 ? -15.572 1.648 -0.374 1.00 98.38 200 GLU A N 1
ATOM 1600 C CA . GLU A 1 200 ? -14.967 2.614 0.551 1.00 98.38 200 GLU A CA 1
ATOM 1601 C C . GLU A 1 200 ? -13.705 2.036 1.220 1.00 98.38 200 GLU A C 1
ATOM 1603 O O . GLU A 1 200 ? -12.701 2.741 1.356 1.00 98.38 200 GLU A O 1
ATOM 1608 N N . ALA A 1 201 ? -13.693 0.734 1.535 1.00 98.50 201 ALA A N 1
ATOM 1609 C CA . ALA A 1 201 ? -12.518 0.050 2.070 1.00 98.50 201 ALA A CA 1
ATOM 1610 C C . ALA A 1 201 ? -11.323 0.080 1.100 1.00 98.50 201 ALA A C 1
ATOM 1612 O O . ALA A 1 201 ? -10.215 0.440 1.506 1.00 98.50 201 ALA A O 1
ATOM 1613 N N . VAL A 1 202 ? -11.525 -0.252 -0.185 1.00 98.44 202 VAL A N 1
ATOM 1614 C CA . VAL A 1 202 ? -10.434 -0.268 -1.182 1.00 98.44 202 VAL A CA 1
ATOM 1615 C C . VAL A 1 202 ? -9.957 1.128 -1.568 1.00 98.44 202 VAL A C 1
ATOM 1617 O O . VAL A 1 202 ? -8.792 1.311 -1.921 1.00 98.44 202 VAL A O 1
ATOM 1620 N N . LYS A 1 203 ? -10.836 2.128 -1.476 1.00 97.62 203 LYS A N 1
ATOM 1621 C CA . LYS A 1 203 ? -10.488 3.536 -1.673 1.00 97.62 203 LYS A CA 1
ATOM 1622 C C . LYS A 1 203 ? -9.519 4.031 -0.596 1.00 97.62 203 LYS A C 1
ATOM 1624 O O . LYS A 1 203 ? -8.598 4.776 -0.927 1.00 97.62 203 LYS A O 1
ATOM 1629 N N . ASN A 1 204 ? -9.698 3.602 0.657 1.00 96.00 204 ASN A N 1
ATOM 1630 C CA . ASN A 1 204 ? -8.757 3.875 1.748 1.00 96.00 204 ASN A CA 1
ATOM 1631 C C . ASN A 1 204 ? -7.485 3.007 1.639 1.00 96.00 204 ASN A C 1
ATOM 1633 O O . ASN A 1 204 ? -6.376 3.527 1.746 1.00 96.00 204 ASN A O 1
ATOM 1637 N N . SER A 1 205 ? -7.629 1.701 1.384 1.00 97.44 205 SER A N 1
ATOM 1638 C CA . SER A 1 205 ? -6.513 0.754 1.270 1.00 97.44 205 SER A CA 1
ATOM 1639 C C . SER A 1 205 ? -6.779 -0.300 0.194 1.00 97.44 205 SER A C 1
ATOM 1641 O O . SER A 1 205 ? -7.560 -1.223 0.407 1.00 97.44 205 SER A O 1
ATOM 1643 N N . GLY A 1 206 ? -6.079 -0.232 -0.942 1.00 97.56 206 GLY A N 1
ATOM 1644 C CA . GLY A 1 206 ? -6.312 -1.113 -2.095 1.00 97.56 206 GLY A CA 1
ATOM 1645 C C . GLY A 1 206 ? -6.161 -2.606 -1.779 1.00 97.56 206 GLY A C 1
ATOM 1646 O O . GLY A 1 206 ? -6.867 -3.440 -2.342 1.00 97.56 206 GLY A O 1
ATOM 1647 N N . LEU A 1 207 ? -5.313 -2.958 -0.805 1.00 98.00 207 LEU A N 1
ATOM 1648 C CA . LEU A 1 207 ? -5.135 -4.339 -0.339 1.00 98.00 207 LEU A CA 1
ATOM 1649 C C . LEU A 1 207 ? -6.318 -4.877 0.486 1.00 98.00 207 LEU A C 1
ATOM 1651 O O . LEU A 1 207 ? -6.392 -6.086 0.702 1.00 98.00 207 LEU A O 1
ATOM 1655 N N . ALA A 1 208 ? -7.267 -4.030 0.908 1.00 98.25 208 ALA A N 1
ATOM 1656 C CA . ALA A 1 208 ? -8.519 -4.477 1.527 1.00 98.25 208 ALA A CA 1
ATOM 1657 C C . ALA A 1 208 ? -9.327 -5.401 0.600 1.00 98.25 208 ALA A C 1
ATOM 1659 O O . ALA A 1 208 ? -10.095 -6.235 1.076 1.00 98.25 208 ALA A O 1
ATOM 1660 N N . LEU A 1 209 ? -9.081 -5.325 -0.713 1.00 98.00 209 LEU A N 1
ATOM 1661 C CA . LEU A 1 209 ? -9.656 -6.209 -1.721 1.00 98.00 209 LEU A CA 1
ATOM 1662 C C . LEU A 1 209 ? -9.449 -7.704 -1.410 1.00 98.00 209 LEU A C 1
ATOM 1664 O O . LEU A 1 209 ? -10.304 -8.523 -1.743 1.00 98.00 209 LEU A O 1
ATOM 1668 N N . TYR A 1 210 ? -8.363 -8.064 -0.716 1.00 98.00 210 TYR A N 1
ATOM 1669 C CA . TYR A 1 210 ? -8.116 -9.432 -0.250 1.00 98.00 210 TYR A CA 1
ATOM 1670 C C . TYR A 1 210 ? -9.243 -9.990 0.633 1.00 98.00 210 TYR A C 1
ATOM 1672 O O . TYR A 1 210 ? -9.457 -11.201 0.660 1.00 98.00 210 TYR A O 1
ATOM 1680 N N . TYR A 1 211 ? -9.974 -9.133 1.347 1.00 98.06 211 TYR A N 1
ATOM 1681 C CA . TYR A 1 211 ? -11.054 -9.545 2.244 1.00 98.06 211 TYR A CA 1
ATOM 1682 C C . TYR A 1 211 ? -12.432 -9.501 1.590 1.00 98.06 211 TYR A C 1
ATOM 1684 O O . TYR A 1 211 ? -13.338 -10.182 2.068 1.00 98.06 211 TYR A O 1
ATOM 1692 N N . ALA A 1 212 ? -12.582 -8.765 0.486 1.00 98.12 212 ALA A N 1
ATOM 1693 C CA . ALA A 1 212 ? -13.820 -8.724 -0.281 1.00 98.12 212 ALA A CA 1
ATOM 1694 C C . ALA A 1 212 ? -14.208 -10.125 -0.770 1.00 98.12 212 ALA A C 1
ATOM 1696 O O . ALA A 1 212 ? -13.339 -10.965 -1.044 1.00 98.12 212 ALA A O 1
ATOM 1697 N N . ASN A 1 213 ? -15.506 -10.381 -0.916 1.00 97.38 213 ASN A N 1
ATOM 1698 C CA . ASN A 1 213 ? -15.974 -11.626 -1.509 1.00 97.38 213 ASN A CA 1
ATOM 1699 C C . ASN A 1 213 ? -15.505 -11.751 -2.974 1.00 97.38 213 ASN A C 1
ATOM 1701 O O . ASN A 1 213 ? -15.163 -10.774 -3.644 1.00 97.38 213 ASN A O 1
ATOM 1705 N N . THR A 1 214 ? -15.501 -12.975 -3.496 1.00 96.38 214 THR A N 1
ATOM 1706 C CA . THR A 1 214 ? -15.035 -13.258 -4.862 1.00 96.38 214 THR A CA 1
ATOM 1707 C C . THR A 1 214 ? -15.836 -12.518 -5.934 1.00 96.38 214 THR A C 1
ATOM 1709 O O . THR A 1 214 ? -15.258 -12.113 -6.938 1.00 96.38 214 THR A O 1
ATOM 1712 N N . GLY A 1 215 ? -17.133 -12.276 -5.704 1.00 97.38 215 GLY A N 1
ATOM 1713 C CA . GLY A 1 215 ? -17.982 -11.502 -6.611 1.00 97.38 215 GLY A CA 1
ATOM 1714 C C . GLY A 1 215 ? -17.499 -10.061 -6.790 1.00 97.38 215 GLY A C 1
ATOM 1715 O O . GLY A 1 215 ? -17.371 -9.596 -7.917 1.00 97.38 215 GLY A O 1
ATOM 1716 N N . LEU A 1 216 ? -17.141 -9.369 -5.705 1.00 98.44 216 LEU A N 1
ATOM 1717 C CA . LEU A 1 216 ? -16.643 -7.992 -5.784 1.00 98.44 216 LEU A CA 1
ATOM 1718 C C . LEU A 1 216 ? -15.187 -7.899 -6.257 1.00 98.44 216 LEU A C 1
ATOM 1720 O O . LEU A 1 216 ? -14.783 -6.865 -6.782 1.00 98.44 216 LEU A O 1
ATOM 1724 N N . ARG A 1 217 ? -14.415 -8.991 -6.185 1.00 98.44 217 ARG A N 1
ATOM 1725 C CA . ARG A 1 217 ? -13.117 -9.096 -6.884 1.00 98.44 217 ARG A CA 1
ATOM 1726 C C . ARG A 1 217 ? -13.248 -9.223 -8.407 1.00 98.44 217 ARG A C 1
ATOM 1728 O O . ARG A 1 217 ? -12.252 -9.116 -9.120 1.00 98.44 217 ARG A O 1
ATOM 1735 N N . ALA A 1 218 ? -14.462 -9.445 -8.902 1.00 98.19 218 ALA A N 1
ATOM 1736 C CA . ALA A 1 218 ? -14.820 -9.372 -10.313 1.00 98.19 218 ALA A CA 1
ATOM 1737 C C . ALA A 1 218 ? -15.557 -8.063 -10.674 1.00 98.19 218 ALA A C 1
ATOM 1739 O O . ALA A 1 218 ? -15.923 -7.875 -11.832 1.00 98.19 218 ALA A O 1
ATOM 1740 N N . ASP A 1 219 ? -15.770 -7.137 -9.727 1.00 98.62 219 ASP A N 1
ATOM 1741 C CA . ASP A 1 219 ? -16.330 -5.817 -10.037 1.00 98.62 219 ASP A CA 1
ATOM 1742 C C . ASP A 1 219 ? -15.220 -4.914 -10.585 1.00 98.62 219 ASP A C 1
ATOM 1744 O O . ASP A 1 219 ? -14.307 -4.486 -9.873 1.00 98.62 219 ASP A O 1
ATOM 1748 N N . ARG A 1 220 ? -15.326 -4.598 -11.877 1.00 98.31 220 ARG A N 1
ATOM 1749 C CA . ARG A 1 220 ? -14.365 -3.768 -12.606 1.00 98.31 220 ARG A CA 1
ATOM 1750 C C . ARG A 1 220 ? -14.055 -2.440 -11.904 1.00 98.31 220 ARG A C 1
ATOM 1752 O O . ARG A 1 220 ? -12.897 -2.033 -11.859 1.00 98.31 220 ARG A O 1
ATOM 1759 N N . ASN A 1 221 ? -15.064 -1.762 -11.356 1.00 98.38 221 ASN A N 1
ATOM 1760 C CA . ASN A 1 221 ? -14.894 -0.447 -10.734 1.00 98.38 221 ASN A CA 1
ATOM 1761 C C . ASN A 1 221 ? -14.185 -0.552 -9.383 1.00 98.38 221 ASN A C 1
ATOM 1763 O O . ASN A 1 221 ? -13.341 0.289 -9.074 1.00 98.38 221 ASN A O 1
ATOM 1767 N N . ILE A 1 222 ? -14.489 -1.590 -8.599 1.00 98.69 222 ILE A N 1
ATOM 1768 C CA . ILE A 1 222 ? -13.779 -1.871 -7.344 1.00 98.69 222 ILE A CA 1
ATOM 1769 C C . ILE A 1 222 ? -12.314 -2.189 -7.631 1.00 98.69 222 ILE A C 1
ATOM 1771 O O . ILE A 1 222 ? -11.437 -1.611 -6.990 1.00 98.69 222 ILE A O 1
ATOM 1775 N N . ILE A 1 223 ? -12.031 -3.050 -8.614 1.00 98.69 223 ILE A N 1
ATOM 1776 C CA . ILE A 1 223 ? -10.650 -3.390 -8.976 1.00 98.69 223 ILE A CA 1
ATOM 1777 C C . ILE A 1 223 ? -9.894 -2.160 -9.462 1.00 98.69 223 ILE A C 1
ATOM 1779 O O . ILE A 1 223 ? -8.799 -1.894 -8.971 1.00 98.69 223 ILE A O 1
ATOM 1783 N N . LEU A 1 224 ? -10.481 -1.372 -10.364 1.00 98.69 224 LEU A N 1
ATOM 1784 C CA . LEU A 1 224 ? -9.847 -0.156 -10.864 1.00 98.69 224 LEU A CA 1
ATOM 1785 C C . LEU A 1 224 ? -9.548 0.840 -9.730 1.00 98.69 224 LEU A C 1
ATOM 1787 O O . LEU A 1 224 ? -8.480 1.451 -9.707 1.00 98.69 224 LEU A O 1
ATOM 1791 N N . GLN A 1 225 ? -10.465 0.992 -8.770 1.00 98.50 225 GLN A N 1
ATOM 1792 C CA . GLN A 1 225 ? -10.247 1.829 -7.590 1.00 98.50 225 GLN A CA 1
ATOM 1793 C C . GLN A 1 225 ? -9.141 1.267 -6.681 1.00 98.50 225 GLN A C 1
ATOM 1795 O O . GLN A 1 225 ? -8.313 2.034 -6.183 1.00 98.50 225 GLN A O 1
ATOM 1800 N N . ALA A 1 226 ? -9.098 -0.054 -6.490 1.00 98.62 226 ALA A N 1
ATOM 1801 C CA . ALA A 1 226 ? -8.107 -0.726 -5.658 1.00 98.62 226 ALA A CA 1
ATOM 1802 C C . ALA A 1 226 ? -6.690 -0.608 -6.238 1.00 98.62 226 ALA A C 1
ATOM 1804 O O . ALA A 1 226 ? -5.773 -0.230 -5.512 1.00 98.62 226 ALA A O 1
ATOM 1805 N N . VAL A 1 227 ? -6.504 -0.855 -7.542 1.00 98.69 227 VAL A N 1
ATOM 1806 C CA . VAL A 1 227 ? -5.178 -0.786 -8.189 1.00 98.69 227 VAL A CA 1
ATOM 1807 C C . VAL A 1 227 ? -4.638 0.639 -8.288 1.00 98.69 227 VAL A C 1
ATOM 1809 O O . VAL A 1 227 ? -3.429 0.837 -8.210 1.00 98.69 227 VAL A O 1
ATOM 1812 N N . LYS A 1 228 ? -5.520 1.645 -8.393 1.00 98.12 228 LYS A N 1
ATOM 1813 C CA . LYS A 1 228 ? -5.134 3.065 -8.324 1.00 98.12 228 LYS A CA 1
ATOM 1814 C C . LYS A 1 228 ? -4.607 3.459 -6.943 1.00 98.12 228 LYS A C 1
ATOM 1816 O O . LYS A 1 228 ? -3.760 4.343 -6.861 1.00 98.12 228 LYS A O 1
ATOM 1821 N N . ASN A 1 229 ? -5.112 2.831 -5.879 1.00 97.06 229 ASN A N 1
ATOM 1822 C CA . ASN A 1 229 ? -4.606 3.023 -4.520 1.00 97.06 229 ASN A CA 1
ATOM 1823 C C . ASN A 1 229 ? -3.323 2.202 -4.282 1.00 97.06 229 ASN A C 1
ATOM 1825 O O . ASN A 1 229 ? -2.355 2.737 -3.750 1.00 97.06 229 ASN A O 1
ATOM 1829 N N . HIS A 1 230 ? -3.297 0.932 -4.707 1.00 97.88 230 HIS A N 1
ATOM 1830 C CA . HIS A 1 230 ? -2.157 0.031 -4.531 1.00 97.88 230 HIS A CA 1
ATOM 1831 C C . HIS A 1 230 ? -2.057 -1.003 -5.670 1.00 97.88 230 HIS A C 1
ATOM 1833 O O . HIS A 1 230 ? -2.865 -1.930 -5.741 1.00 97.88 230 HIS A O 1
ATOM 1839 N N . GLY A 1 231 ? -1.020 -0.924 -6.510 1.00 97.69 231 GLY A N 1
ATOM 1840 C CA . GLY A 1 231 ? -0.889 -1.705 -7.750 1.00 97.69 231 GLY A CA 1
ATOM 1841 C C . GLY A 1 231 ? -0.976 -3.225 -7.562 1.00 97.69 231 GLY A C 1
ATOM 1842 O O . GLY A 1 231 ? -1.614 -3.915 -8.355 1.00 97.69 231 GLY A O 1
ATOM 1843 N N . TRP A 1 232 ? -0.440 -3.766 -6.459 1.00 97.81 232 TRP A N 1
ATOM 1844 C CA . TRP A 1 232 ? -0.534 -5.210 -6.164 1.00 97.81 232 TRP A CA 1
ATOM 1845 C C . TRP A 1 232 ? -1.959 -5.717 -5.916 1.00 97.81 232 TRP A C 1
ATOM 1847 O O . TRP A 1 232 ? -2.165 -6.927 -5.896 1.00 97.81 232 TRP A O 1
ATOM 1857 N N . ALA A 1 233 ? -2.952 -4.836 -5.755 1.00 98.50 233 ALA A N 1
ATOM 1858 C CA . ALA A 1 233 ? -4.348 -5.255 -5.676 1.00 98.50 233 ALA A CA 1
ATOM 1859 C C . ALA A 1 233 ? -4.783 -6.067 -6.915 1.00 98.50 233 ALA A C 1
ATOM 1861 O O . ALA A 1 233 ? -5.685 -6.896 -6.805 1.00 98.50 233 ALA A O 1
ATOM 1862 N N . LEU A 1 234 ? -4.091 -5.907 -8.053 1.00 98.62 234 LEU A N 1
ATOM 1863 C CA . LEU A 1 234 ? -4.298 -6.695 -9.270 1.00 98.62 234 LEU A CA 1
ATOM 1864 C C . LEU A 1 234 ? -4.212 -8.213 -9.028 1.00 98.62 234 LEU A C 1
ATOM 1866 O O . LEU A 1 234 ? -4.976 -8.970 -9.624 1.00 98.62 234 LEU A O 1
ATOM 1870 N N . TYR A 1 235 ? -3.353 -8.658 -8.106 1.00 98.44 235 TYR A N 1
ATOM 1871 C CA . TYR A 1 235 ? -3.223 -10.072 -7.737 1.00 98.44 235 TYR A CA 1
ATOM 1872 C C . TYR A 1 235 ? -4.552 -10.699 -7.292 1.00 98.44 235 TYR A C 1
ATOM 1874 O O . TYR A 1 235 ? -4.810 -11.870 -7.558 1.00 98.44 235 TYR A O 1
ATOM 1882 N N . TYR A 1 236 ? -5.414 -9.918 -6.637 1.00 98.25 236 TYR A N 1
ATOM 1883 C CA . TYR A 1 236 ? -6.697 -10.397 -6.123 1.00 98.25 236 TYR A CA 1
ATOM 1884 C C . TYR A 1 236 ? -7.848 -10.260 -7.120 1.00 98.25 236 TYR A C 1
ATOM 1886 O O . TYR A 1 236 ? -8.941 -10.747 -6.832 1.00 98.25 236 TYR A O 1
ATOM 1894 N N . ALA A 1 237 ? -7.635 -9.590 -8.254 1.00 98.44 237 ALA A N 1
ATOM 1895 C CA . ALA A 1 237 ? -8.656 -9.409 -9.273 1.00 98.44 237 ALA A CA 1
ATOM 1896 C C . ALA A 1 237 ? -9.013 -10.739 -9.953 1.00 98.44 237 ALA A C 1
ATOM 1898 O O . ALA A 1 237 ? -8.185 -11.643 -10.072 1.00 98.44 237 ALA A O 1
ATOM 1899 N N . ALA A 1 238 ? -10.251 -10.856 -10.431 1.00 98.38 238 ALA A N 1
ATOM 1900 C CA . ALA A 1 238 ? -10.652 -11.995 -11.248 1.00 98.38 238 ALA A CA 1
ATOM 1901 C C . ALA A 1 238 ? -9.808 -12.080 -12.544 1.00 98.38 238 ALA A C 1
ATOM 1903 O O . ALA A 1 238 ? -9.435 -11.035 -13.084 1.00 98.38 238 ALA A O 1
ATOM 1904 N N . PRO A 1 239 ? -9.566 -13.282 -13.109 1.00 98.19 239 PRO A N 1
ATOM 1905 C CA . PRO A 1 239 ? -8.673 -13.451 -14.263 1.00 98.19 239 PRO A CA 1
ATOM 1906 C C . PRO A 1 239 ? -9.003 -12.558 -15.469 1.00 98.19 239 PRO A C 1
ATOM 1908 O O . PRO A 1 239 ? -8.117 -11.957 -16.065 1.00 98.19 239 PRO A O 1
ATOM 1911 N N . HIS A 1 240 ? -10.287 -12.377 -15.790 1.00 98.12 240 HIS A N 1
ATOM 1912 C CA . HIS A 1 240 ? -10.700 -11.508 -16.900 1.00 98.12 240 HIS A CA 1
ATOM 1913 C C . HIS A 1 240 ? -10.385 -10.017 -16.664 1.00 98.12 240 HIS A C 1
ATOM 1915 O O . HIS A 1 240 ? -10.263 -9.270 -17.627 1.00 98.12 240 HIS A O 1
ATOM 1921 N N . LEU A 1 241 ? -10.223 -9.580 -15.408 1.00 98.56 241 LEU A N 1
ATOM 1922 C CA . LEU A 1 241 ? -9.785 -8.224 -15.056 1.00 98.56 241 LEU A CA 1
ATOM 1923 C C . LEU A 1 241 ? -8.258 -8.104 -14.990 1.00 98.56 241 LEU A C 1
ATOM 1925 O O . LEU A 1 241 ? -7.730 -7.021 -15.219 1.00 98.56 241 LEU A O 1
ATOM 1929 N N . GLN A 1 242 ? -7.539 -9.204 -14.749 1.00 98.56 242 GLN A N 1
ATOM 1930 C CA . GLN A 1 242 ? -6.085 -9.269 -14.965 1.00 98.56 242 GLN A CA 1
ATOM 1931 C C . GLN A 1 242 ? -5.717 -9.192 -16.455 1.00 98.56 242 GLN A C 1
ATOM 1933 O O . GLN A 1 242 ? -4.587 -8.841 -16.787 1.00 98.56 242 GLN A O 1
ATOM 1938 N N . ALA A 1 243 ? -6.674 -9.474 -17.343 1.00 98.19 243 ALA A N 1
ATOM 1939 C CA . ALA A 1 243 ? -6.581 -9.260 -18.786 1.00 98.19 243 ALA A CA 1
ATOM 1940 C C . ALA A 1 243 ? -7.172 -7.909 -19.252 1.00 98.19 243 ALA A C 1
ATOM 1942 O O . ALA A 1 243 ? -7.101 -7.586 -20.439 1.00 98.19 243 ALA A O 1
ATOM 1943 N N . ASP A 1 244 ? -7.747 -7.095 -18.355 1.00 98.56 244 ASP A N 1
ATOM 1944 C CA . ASP A 1 244 ? -8.255 -5.763 -18.707 1.00 98.56 244 ASP A CA 1
ATOM 1945 C C . ASP A 1 244 ? -7.084 -4.776 -18.794 1.00 98.56 244 ASP A C 1
ATOM 1947 O 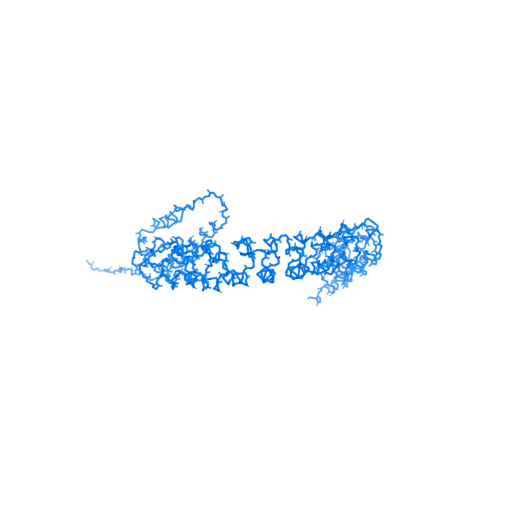O . ASP A 1 244 ? -6.443 -4.430 -17.797 1.00 98.56 244 ASP A O 1
ATOM 1951 N N . ARG A 1 245 ? -6.813 -4.305 -20.016 1.00 98.12 245 ARG A N 1
ATOM 1952 C CA . ARG A 1 245 ? -5.696 -3.400 -20.311 1.00 98.12 245 ARG A CA 1
ATOM 1953 C C . ARG A 1 245 ? -5.714 -2.136 -19.451 1.00 98.12 245 ARG A C 1
ATOM 1955 O O . ARG A 1 245 ? -4.652 -1.693 -19.023 1.00 98.12 245 ARG A O 1
ATOM 1962 N N . GLU A 1 246 ? -6.878 -1.528 -19.220 1.00 98.44 246 GLU A N 1
ATOM 1963 C CA . GLU A 1 246 ? -6.975 -0.275 -18.461 1.00 98.44 246 GLU A CA 1
ATOM 1964 C C . GLU A 1 246 ? -6.618 -0.507 -16.990 1.00 98.44 246 GLU A C 1
ATOM 1966 O O . GLU A 1 246 ? -5.857 0.265 -16.404 1.00 98.44 246 GLU A O 1
ATOM 1971 N N . ILE A 1 247 ? -7.127 -1.597 -16.412 1.00 98.69 247 ILE A N 1
ATOM 1972 C CA . ILE A 1 247 ? -6.836 -1.988 -15.030 1.00 98.69 247 ILE A CA 1
ATOM 1973 C C . ILE A 1 247 ? -5.352 -2.307 -14.863 1.00 98.69 247 ILE A C 1
ATOM 1975 O O . ILE A 1 247 ? -4.721 -1.787 -13.942 1.00 98.69 247 ILE A O 1
ATOM 1979 N N . VAL A 1 248 ? -4.780 -3.118 -15.754 1.00 98.62 248 VAL A N 1
ATOM 1980 C CA . VAL A 1 248 ? -3.357 -3.471 -15.693 1.00 98.62 248 VAL A CA 1
ATOM 1981 C C . VAL A 1 248 ? -2.485 -2.233 -15.849 1.00 98.62 248 VAL A C 1
ATOM 1983 O O . VAL A 1 248 ? -1.574 -2.042 -15.049 1.00 98.62 248 VAL A O 1
ATOM 1986 N N . LEU A 1 249 ? -2.794 -1.346 -16.801 1.00 98.38 249 LEU A N 1
ATOM 1987 C CA . LEU A 1 249 ? -2.082 -0.076 -16.959 1.00 98.38 249 LEU A CA 1
ATOM 1988 C C . LEU A 1 249 ? -2.148 0.784 -15.695 1.00 98.38 249 LEU A C 1
ATOM 1990 O O . LEU A 1 249 ? -1.138 1.356 -15.293 1.00 98.38 249 LEU A O 1
ATOM 1994 N N . ALA A 1 250 ? -3.317 0.884 -15.060 1.00 98.38 250 ALA A N 1
ATOM 1995 C CA . ALA A 1 250 ? -3.459 1.615 -13.805 1.00 98.38 250 ALA A CA 1
ATOM 1996 C C . ALA A 1 250 ? -2.627 0.981 -12.676 1.00 98.38 250 ALA A C 1
ATOM 1998 O O . ALA A 1 250 ? -2.016 1.706 -11.891 1.00 98.38 250 ALA A O 1
ATOM 1999 N N . ALA A 1 251 ? -2.565 -0.352 -12.622 1.00 98.56 251 ALA A N 1
ATOM 2000 C CA . ALA A 1 251 ? -1.794 -1.089 -11.629 1.00 98.56 251 ALA A CA 1
ATOM 2001 C C . ALA A 1 251 ? -0.279 -0.903 -11.805 1.00 98.56 251 ALA A C 1
ATOM 2003 O O . ALA A 1 251 ? 0.395 -0.546 -10.839 1.00 98.56 251 ALA A O 1
ATOM 2004 N N . VAL A 1 252 ? 0.252 -1.086 -13.022 1.00 98.00 252 VAL A N 1
ATOM 2005 C CA . VAL A 1 252 ? 1.698 -0.949 -13.300 1.00 98.00 252 VAL A CA 1
ATOM 2006 C C . VAL A 1 252 ? 2.185 0.491 -13.156 1.00 98.00 252 VAL A C 1
ATOM 2008 O O . VAL A 1 252 ? 3.309 0.710 -12.718 1.00 98.00 252 VAL A O 1
ATOM 2011 N N . LYS A 1 253 ? 1.324 1.477 -13.449 1.00 97.50 253 LYS A N 1
ATOM 2012 C CA . LYS A 1 253 ? 1.598 2.899 -13.187 1.00 97.50 253 LYS A CA 1
ATOM 2013 C C . LYS A 1 253 ? 1.750 3.211 -11.704 1.00 97.50 253 LYS A C 1
ATOM 2015 O O . LYS A 1 253 ? 2.505 4.109 -11.349 1.00 97.50 253 LYS A O 1
ATOM 2020 N N . ASN A 1 254 ? 0.997 2.519 -10.851 1.00 97.25 254 ASN A N 1
ATOM 2021 C CA . ASN A 1 254 ? 1.084 2.683 -9.405 1.00 97.25 254 ASN A CA 1
ATOM 2022 C C . ASN A 1 254 ? 2.304 1.939 -8.828 1.00 97.25 254 ASN A C 1
ATOM 2024 O O . ASN A 1 254 ? 3.053 2.515 -8.046 1.00 97.25 254 ASN A O 1
ATOM 2028 N N . ASP A 1 255 ? 2.524 0.685 -9.236 1.00 97.00 255 ASP A N 1
ATOM 2029 C CA . ASP A 1 255 ? 3.696 -0.121 -8.874 1.00 97.00 255 ASP A CA 1
ATOM 2030 C C . ASP A 1 255 ? 4.064 -1.047 -10.041 1.00 97.00 255 ASP A C 1
ATOM 2032 O O . ASP A 1 255 ? 3.307 -1.964 -10.367 1.00 97.00 255 ASP A O 1
ATOM 2036 N N . GLY A 1 256 ? 5.247 -0.856 -10.637 1.00 96.50 256 GLY A N 1
ATOM 2037 C CA . GLY A 1 256 ? 5.711 -1.631 -11.795 1.00 96.50 256 GLY A CA 1
ATOM 2038 C C . GLY A 1 256 ? 5.735 -3.145 -11.558 1.00 96.50 256 GLY A C 1
ATOM 2039 O O . GLY A 1 256 ? 5.519 -3.922 -12.486 1.00 96.50 256 GLY A O 1
ATOM 2040 N N . ARG A 1 257 ? 5.877 -3.598 -10.304 1.00 96.44 257 ARG A N 1
ATOM 2041 C CA . ARG A 1 257 ? 5.819 -5.027 -9.941 1.00 96.44 257 ARG A CA 1
ATOM 2042 C C . ARG A 1 257 ? 4.421 -5.627 -10.092 1.00 96.44 257 ARG A C 1
ATOM 2044 O O . ARG A 1 257 ? 4.296 -6.847 -10.142 1.00 96.44 257 ARG A O 1
ATOM 2051 N N . ALA A 1 258 ? 3.371 -4.814 -10.214 1.00 97.69 258 ALA A N 1
ATOM 2052 C CA . ALA A 1 258 ? 2.036 -5.309 -10.544 1.00 97.69 258 ALA A CA 1
ATOM 2053 C C . ALA A 1 258 ? 2.003 -6.039 -11.900 1.00 97.69 258 ALA A C 1
ATOM 2055 O O . ALA A 1 258 ? 1.128 -6.875 -12.113 1.00 97.69 258 ALA A O 1
ATOM 2056 N N . PHE A 1 259 ? 2.990 -5.795 -12.772 1.00 97.00 259 PHE A N 1
ATOM 2057 C CA . PHE A 1 259 ? 3.190 -6.507 -14.035 1.00 97.00 259 PHE A CA 1
ATOM 2058 C C . PHE A 1 259 ? 3.115 -8.034 -13.891 1.00 97.00 259 PHE A C 1
ATOM 2060 O O . PHE A 1 259 ? 2.517 -8.700 -14.732 1.00 97.00 259 PHE A O 1
ATOM 2067 N N . PHE A 1 260 ? 3.660 -8.599 -12.807 1.00 96.12 260 PHE A N 1
ATOM 2068 C CA . PHE A 1 260 ? 3.677 -10.051 -12.586 1.00 96.12 260 PHE A CA 1
ATOM 2069 C C . PHE A 1 260 ? 2.287 -10.672 -12.414 1.00 96.12 260 PHE A C 1
ATOM 2071 O O . PHE A 1 260 ? 2.141 -11.882 -12.570 1.00 96.12 260 PHE A O 1
ATOM 2078 N N . TYR A 1 261 ? 1.279 -9.855 -12.107 1.00 97.50 261 TYR A N 1
ATOM 2079 C CA . TYR A 1 261 ? -0.103 -10.285 -11.903 1.00 97.50 261 TYR A CA 1
ATOM 2080 C C . TYR A 1 261 ? -1.002 -10.023 -13.112 1.00 97.50 261 TYR A C 1
ATOM 2082 O O . TYR A 1 261 ? -2.185 -10.351 -13.070 1.00 97.50 261 TYR A O 1
ATOM 2090 N N . ALA A 1 262 ? -0.466 -9.419 -14.173 1.00 97.56 262 ALA A N 1
ATOM 2091 C CA . ALA A 1 262 ? -1.188 -9.266 -15.423 1.00 97.56 262 ALA A CA 1
ATOM 2092 C C . ALA A 1 262 ? -1.308 -10.612 -16.151 1.00 97.56 262 ALA A C 1
ATOM 2094 O O . ALA A 1 262 ? -0.430 -11.484 -16.057 1.00 97.56 262 ALA A O 1
ATOM 2095 N N . ASP A 1 263 ? -2.382 -10.755 -16.924 1.00 97.62 263 ASP A N 1
ATOM 2096 C CA . ASP A 1 263 ? -2.560 -11.899 -17.810 1.00 97.62 263 ASP A CA 1
ATOM 2097 C C . ASP A 1 263 ? -1.371 -12.039 -18.776 1.00 97.62 263 ASP A C 1
ATOM 2099 O O . ASP A 1 263 ? -0.725 -11.056 -19.157 1.00 97.62 263 ASP A O 1
ATOM 2103 N N . ALA A 1 264 ? -1.072 -13.275 -19.181 1.00 94.50 264 ALA A N 1
ATOM 2104 C CA . ALA A 1 264 ? 0.028 -13.570 -20.090 1.00 94.50 264 ALA A CA 1
ATOM 2105 C C . ALA A 1 264 ? -0.038 -12.751 -21.391 1.00 94.50 264 ALA A C 1
ATOM 2107 O O . ALA A 1 264 ? 1.009 -12.323 -21.876 1.00 94.50 264 ALA A O 1
ATOM 2108 N N . SER A 1 265 ? -1.237 -12.468 -21.917 1.00 94.25 265 SER A N 1
ATOM 2109 C CA . SER A 1 265 ? -1.392 -11.665 -23.133 1.00 94.25 265 SER A CA 1
ATOM 2110 C C . SER A 1 265 ? -0.901 -10.226 -22.955 1.00 94.25 265 SER A C 1
ATOM 2112 O O . SER A 1 265 ? -0.333 -9.655 -23.879 1.00 94.25 265 SER A O 1
ATOM 2114 N N . LEU A 1 266 ? -1.100 -9.636 -21.771 1.00 95.62 266 LEU A N 1
ATOM 2115 C CA . LEU A 1 266 ? -0.657 -8.274 -21.460 1.00 95.62 266 LEU A CA 1
ATOM 2116 C C . LEU A 1 266 ? 0.800 -8.229 -21.003 1.00 95.62 266 LEU A C 1
ATOM 2118 O O . LEU A 1 266 ? 1.468 -7.220 -21.209 1.00 95.62 266 LEU A O 1
ATOM 2122 N N . ARG A 1 267 ? 1.324 -9.322 -20.439 1.00 93.50 267 ARG A N 1
ATOM 2123 C CA . ARG A 1 267 ? 2.761 -9.444 -20.152 1.00 93.50 267 ARG A CA 1
ATOM 2124 C C . ARG A 1 267 ? 3.621 -9.546 -21.411 1.00 93.50 267 ARG A C 1
ATOM 2126 O O . ARG A 1 267 ? 4.806 -9.251 -21.338 1.00 93.50 267 ARG A O 1
ATOM 2133 N N . ALA A 1 268 ? 3.036 -9.932 -22.543 1.00 91.81 268 ALA A N 1
ATOM 2134 C CA . ALA A 1 268 ? 3.691 -9.913 -23.849 1.00 91.81 268 ALA A CA 1
ATOM 2135 C C . ALA A 1 268 ? 3.582 -8.553 -24.568 1.00 91.81 268 ALA A C 1
ATOM 2137 O O . ALA A 1 268 ? 4.161 -8.387 -25.638 1.00 91.81 268 ALA A O 1
ATOM 2138 N N . ASP A 1 269 ? 2.841 -7.586 -24.016 1.00 94.75 269 ASP A N 1
ATOM 2139 C CA . ASP A 1 269 ? 2.635 -6.283 -24.646 1.00 94.75 269 ASP A CA 1
ATOM 2140 C C . ASP A 1 269 ? 3.803 -5.326 -24.335 1.00 94.75 269 ASP A C 1
ATOM 2142 O O . ASP A 1 269 ? 3.990 -4.955 -23.168 1.00 94.75 269 ASP A O 1
ATOM 2146 N N . PRO A 1 270 ? 4.557 -4.861 -25.353 1.00 95.06 270 PRO A N 1
ATOM 2147 C CA . PRO A 1 270 ? 5.692 -3.962 -25.153 1.00 95.06 270 PRO A CA 1
ATOM 2148 C C . PRO A 1 270 ? 5.322 -2.694 -24.385 1.00 95.06 270 PRO A C 1
ATOM 2150 O O . PRO A 1 270 ? 6.068 -2.261 -23.514 1.00 95.06 270 PRO A O 1
ATOM 2153 N N . MET A 1 271 ? 4.142 -2.125 -24.634 1.00 95.56 271 MET A N 1
ATOM 2154 C CA . MET A 1 271 ? 3.704 -0.886 -23.996 1.00 95.56 271 MET A CA 1
ATOM 2155 C C . MET A 1 271 ? 3.455 -1.074 -22.496 1.00 95.56 271 MET A C 1
ATOM 2157 O O . MET A 1 271 ? 3.765 -0.181 -21.708 1.00 95.56 271 MET A O 1
ATOM 2161 N N . ILE A 1 272 ? 2.919 -2.230 -22.085 1.00 97.00 272 ILE A N 1
ATOM 2162 C CA . ILE A 1 272 ? 2.738 -2.563 -20.664 1.00 97.00 272 ILE A CA 1
ATOM 2163 C C . ILE A 1 272 ? 4.097 -2.749 -19.987 1.00 97.00 272 ILE A C 1
ATOM 2165 O O . ILE A 1 272 ? 4.304 -2.239 -18.884 1.00 97.00 272 ILE A O 1
ATOM 2169 N N . ILE A 1 273 ? 5.025 -3.449 -20.648 1.00 97.19 273 ILE A N 1
ATOM 2170 C CA . ILE A 1 273 ? 6.370 -3.690 -20.115 1.00 97.19 273 ILE A CA 1
ATOM 2171 C C . ILE A 1 273 ? 7.115 -2.363 -19.941 1.00 97.19 273 ILE A C 1
ATOM 2173 O O . ILE A 1 273 ? 7.642 -2.102 -18.863 1.00 97.19 273 ILE A O 1
ATOM 2177 N N . ILE A 1 274 ? 7.110 -1.497 -20.959 1.00 97.69 274 ILE A N 1
ATOM 2178 C CA . ILE A 1 274 ? 7.754 -0.177 -20.907 1.00 97.69 274 ILE A CA 1
ATOM 2179 C C . ILE A 1 274 ? 7.158 0.687 -19.791 1.00 97.69 274 ILE A C 1
ATOM 2181 O O . ILE A 1 274 ? 7.899 1.343 -19.059 1.00 97.69 274 ILE A O 1
ATOM 2185 N N . GLU A 1 275 ? 5.835 0.666 -19.601 1.00 98.00 275 GLU A N 1
ATOM 2186 C CA . GLU A 1 275 ? 5.209 1.394 -18.495 1.00 98.00 275 GLU A CA 1
ATOM 2187 C C . GLU A 1 275 ? 5.663 0.861 -17.127 1.00 98.00 275 GLU A C 1
ATOM 2189 O O . GLU A 1 275 ? 5.972 1.654 -16.240 1.00 98.00 275 GLU A O 1
ATOM 2194 N N . ALA A 1 276 ? 5.769 -0.461 -16.961 1.00 97.88 276 ALA A N 1
ATOM 2195 C CA . ALA A 1 276 ? 6.269 -1.072 -15.730 1.00 97.88 276 ALA A CA 1
ATOM 2196 C C . ALA A 1 276 ? 7.758 -0.758 -15.475 1.00 97.88 276 ALA A C 1
ATOM 2198 O O . ALA A 1 276 ? 8.149 -0.492 -14.334 1.00 97.88 276 ALA A O 1
ATOM 2199 N N . VAL A 1 277 ? 8.578 -0.726 -16.532 1.00 97.88 277 VAL A N 1
ATOM 2200 C CA . VAL A 1 277 ? 10.020 -0.417 -16.486 1.00 97.88 277 VAL A CA 1
ATOM 2201 C C . VAL A 1 277 ? 10.296 0.979 -15.931 1.00 97.88 277 VAL A C 1
ATOM 2203 O O . VAL A 1 277 ? 11.285 1.149 -15.217 1.00 97.88 277 VAL A O 1
ATOM 2206 N N . LYS A 1 278 ? 9.404 1.956 -16.159 1.00 96.81 278 LYS A N 1
ATOM 2207 C CA . LYS A 1 278 ? 9.537 3.315 -15.598 1.00 96.81 278 LYS A CA 1
ATOM 2208 C C . LYS A 1 278 ? 9.780 3.296 -14.089 1.00 96.81 278 LYS A C 1
ATOM 2210 O O . LYS A 1 278 ? 10.695 3.956 -13.606 1.00 96.81 278 LYS A O 1
ATOM 2215 N N . GLY A 1 279 ? 8.978 2.525 -13.351 1.00 94.81 279 GLY A N 1
ATOM 2216 C CA . GLY A 1 279 ? 9.088 2.407 -11.893 1.00 94.81 279 GLY A CA 1
ATOM 2217 C C . GLY A 1 279 ? 9.915 1.211 -11.418 1.00 94.81 279 GLY A C 1
ATOM 2218 O O . GLY A 1 279 ? 10.409 1.209 -10.293 1.00 94.81 279 GLY A O 1
ATOM 2219 N N . THR A 1 280 ? 10.045 0.160 -12.227 1.00 96.88 280 THR A N 1
ATOM 2220 C CA . THR A 1 280 ? 10.749 -1.075 -11.855 1.00 96.88 280 THR A CA 1
ATOM 2221 C C . THR A 1 280 ? 11.520 -1.624 -13.060 1.00 96.88 280 THR A C 1
ATOM 2223 O O . THR A 1 280 ? 11.014 -2.494 -13.769 1.00 96.88 280 THR A O 1
ATOM 2226 N N . PRO A 1 281 ? 12.760 -1.156 -13.301 1.00 96.56 281 PRO A N 1
ATOM 2227 C CA . PRO A 1 281 ? 13.517 -1.494 -14.509 1.00 96.56 281 PRO A CA 1
ATOM 2228 C C . PRO A 1 281 ? 13.811 -2.992 -14.643 1.00 96.56 281 PRO A C 1
ATOM 2230 O O . PRO A 1 281 ? 13.850 -3.514 -15.753 1.00 96.56 281 PRO A O 1
ATOM 2233 N N . SER A 1 282 ? 13.928 -3.714 -13.523 1.00 96.12 282 SER A N 1
ATOM 2234 C CA . SER A 1 282 ? 14.157 -5.162 -13.512 1.00 96.12 282 SER A CA 1
ATOM 2235 C C . SER A 1 282 ? 13.018 -5.983 -14.119 1.00 96.12 282 SER A C 1
ATOM 2237 O O . SER A 1 282 ? 13.236 -7.141 -14.460 1.00 96.12 282 SER A O 1
ATOM 2239 N N . VAL A 1 283 ? 11.819 -5.412 -14.305 1.00 96.00 283 VAL A N 1
ATOM 2240 C CA . VAL A 1 283 ? 10.701 -6.089 -14.987 1.00 96.00 283 VAL A CA 1
ATOM 2241 C C . VAL A 1 283 ? 11.080 -6.510 -16.408 1.00 96.00 283 VAL A C 1
ATOM 2243 O O . VAL A 1 283 ? 10.602 -7.540 -16.883 1.00 96.00 283 VAL A O 1
ATOM 2246 N N . ILE A 1 284 ? 11.985 -5.775 -17.064 1.00 94.88 284 ILE A N 1
ATOM 2247 C CA . ILE A 1 284 ? 12.382 -6.051 -18.446 1.00 94.88 284 ILE A CA 1
ATOM 2248 C C . ILE A 1 284 ? 12.931 -7.466 -18.644 1.00 94.88 284 ILE A C 1
ATOM 2250 O O . ILE A 1 284 ? 12.683 -8.056 -19.687 1.00 94.88 284 ILE A O 1
ATOM 2254 N N . GLN A 1 285 ? 13.585 -8.061 -17.637 1.00 92.31 285 GLN A N 1
ATOM 2255 C CA . GLN A 1 285 ? 14.171 -9.408 -17.735 1.00 92.31 285 GLN A CA 1
ATOM 2256 C C . GLN A 1 285 ? 13.130 -10.523 -17.944 1.00 92.31 285 GLN A C 1
ATOM 2258 O O . GLN A 1 285 ? 13.494 -11.662 -18.226 1.00 92.31 285 GLN A O 1
ATOM 2263 N N . TYR A 1 286 ? 11.845 -10.205 -17.776 1.00 90.38 286 TYR A N 1
ATOM 2264 C CA . TYR A 1 286 ? 10.721 -11.120 -17.965 1.00 90.38 286 TYR A CA 1
ATOM 2265 C C . TYR A 1 286 ? 9.950 -10.870 -19.265 1.00 90.38 286 TYR A C 1
ATOM 2267 O O . TYR A 1 286 ? 8.928 -11.522 -19.491 1.00 90.38 286 TYR A O 1
ATOM 2275 N N . ALA A 1 287 ? 10.400 -9.925 -20.095 1.00 90.31 287 ALA A N 1
ATOM 2276 C CA . ALA A 1 287 ? 9.859 -9.724 -21.430 1.00 90.31 287 ALA A CA 1
ATOM 2277 C C . ALA A 1 287 ? 10.101 -10.962 -22.309 1.00 90.31 287 ALA A C 1
ATOM 2279 O O . ALA A 1 287 ? 11.006 -11.761 -22.058 1.00 90.31 287 ALA A O 1
ATOM 2280 N N . ASP A 1 288 ? 9.287 -11.110 -23.355 1.00 88.75 288 ASP A N 1
ATOM 2281 C CA . ASP A 1 288 ? 9.480 -12.165 -24.347 1.00 88.75 288 ASP A CA 1
ATOM 2282 C C . ASP A 1 288 ? 10.888 -12.091 -24.960 1.00 88.75 288 ASP A C 1
ATOM 2284 O O . ASP A 1 288 ? 11.423 -11.004 -25.196 1.00 88.75 288 ASP A O 1
ATOM 2288 N N . ALA A 1 289 ? 11.485 -13.251 -25.240 1.00 88.62 289 ALA A N 1
ATOM 2289 C CA . ALA A 1 289 ? 12.847 -13.331 -25.759 1.00 88.62 289 ALA A CA 1
ATOM 2290 C C . ALA A 1 289 ? 13.033 -12.535 -27.063 1.00 88.62 289 ALA A C 1
ATOM 2292 O O . ALA A 1 289 ? 14.105 -11.975 -27.277 1.00 88.62 289 ALA A O 1
ATOM 2293 N N . ASN A 1 290 ? 11.993 -12.430 -27.899 1.00 90.69 290 ASN A N 1
ATOM 2294 C CA . ASN A 1 290 ? 12.059 -11.637 -29.125 1.00 90.69 290 ASN A CA 1
ATOM 2295 C C . ASN A 1 290 ? 12.208 -10.139 -28.817 1.00 90.69 290 ASN A C 1
ATOM 2297 O O . ASN A 1 290 ? 13.044 -9.475 -29.428 1.00 90.69 290 ASN A O 1
ATOM 2301 N N . LEU A 1 291 ? 11.476 -9.622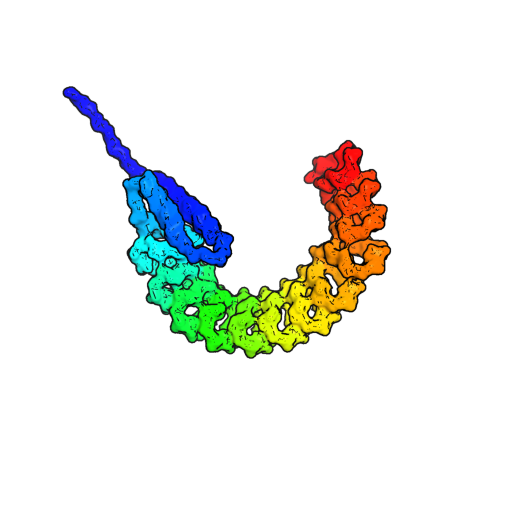 -27.820 1.00 92.25 291 LEU A N 1
ATOM 2302 C CA . LEU A 1 291 ? 11.592 -8.227 -27.369 1.00 92.25 291 LEU A CA 1
ATOM 2303 C C . LEU A 1 291 ? 12.957 -7.955 -26.734 1.00 92.25 291 LEU A C 1
ATOM 2305 O O . LEU A 1 291 ? 13.551 -6.908 -26.963 1.00 92.25 291 LEU A O 1
ATOM 2309 N N . LEU A 1 292 ? 13.502 -8.924 -25.997 1.00 91.00 292 LEU A N 1
ATOM 2310 C CA . LEU A 1 292 ? 14.843 -8.836 -25.411 1.00 91.00 292 LEU A CA 1
ATOM 2311 C C . LEU A 1 292 ? 15.981 -8.837 -26.438 1.00 91.00 292 LEU A C 1
ATOM 2313 O O . LEU A 1 292 ? 17.129 -8.625 -26.057 1.00 91.00 292 LEU A O 1
ATOM 2317 N N . THR A 1 293 ? 15.688 -9.082 -27.714 1.00 92.56 293 THR A N 1
ATOM 2318 C CA . THR A 1 293 ? 16.634 -8.929 -28.831 1.00 92.56 293 THR A CA 1
ATOM 2319 C C . THR A 1 293 ? 16.286 -7.761 -29.751 1.00 92.56 293 THR A C 1
ATOM 2321 O O . THR A 1 293 ? 17.034 -7.468 -30.682 1.00 92.56 293 THR A O 1
ATOM 2324 N N . ASP A 1 294 ? 15.180 -7.066 -29.482 1.00 96.44 294 ASP A N 1
ATOM 2325 C CA . ASP A 1 294 ? 14.729 -5.920 -30.255 1.00 96.44 294 ASP A CA 1
ATOM 2326 C C . ASP A 1 294 ? 15.432 -4.644 -29.767 1.00 96.44 294 ASP A C 1
ATOM 2328 O O . ASP A 1 294 ? 15.287 -4.196 -28.626 1.00 96.44 294 ASP A O 1
ATOM 2332 N N . ARG A 1 295 ? 16.212 -4.044 -30.668 1.00 97.25 295 ARG A N 1
ATOM 2333 C CA . ARG A 1 295 ? 16.957 -2.813 -30.402 1.00 97.25 295 ARG A CA 1
ATOM 2334 C C . ARG A 1 295 ? 16.045 -1.614 -30.141 1.00 97.25 295 ARG A C 1
ATOM 2336 O O . ARG A 1 295 ? 16.371 -0.786 -29.295 1.00 97.25 295 ARG A O 1
ATOM 2343 N N . GLN A 1 296 ? 14.926 -1.505 -30.853 1.00 97.50 296 GLN A N 1
ATOM 2344 C CA . GLN A 1 296 ? 13.976 -0.410 -30.673 1.00 97.50 296 GLN A CA 1
ATOM 2345 C C . GLN A 1 296 ? 13.301 -0.513 -29.303 1.00 97.50 296 GL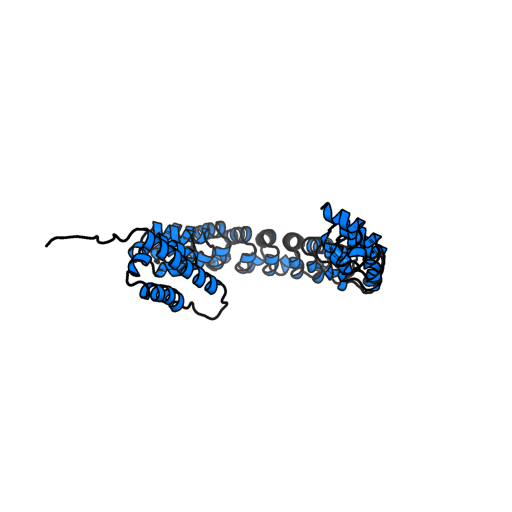N A C 1
ATOM 2347 O O . GLN A 1 296 ? 13.201 0.481 -28.586 1.00 97.50 296 GLN A O 1
ATOM 2352 N N . PHE A 1 297 ? 12.933 -1.727 -28.893 1.00 97.56 297 PHE A N 1
ATOM 2353 C CA . PHE A 1 297 ? 12.425 -1.976 -27.545 1.00 97.56 297 PHE A CA 1
ATOM 2354 C C . PHE A 1 297 ? 13.460 -1.626 -26.464 1.00 97.56 297 PHE A C 1
ATOM 2356 O O . PHE A 1 297 ? 13.126 -0.972 -25.475 1.00 97.56 297 PHE A O 1
ATOM 2363 N N . ALA A 1 298 ? 14.730 -2.000 -26.662 1.00 97.81 298 ALA A N 1
ATOM 2364 C CA . ALA A 1 298 ? 15.813 -1.633 -25.751 1.00 97.81 298 ALA A CA 1
ATOM 2365 C C . ALA A 1 298 ? 15.969 -0.107 -25.620 1.00 97.81 298 ALA A C 1
ATOM 2367 O O . ALA A 1 298 ? 16.076 0.394 -24.500 1.00 97.81 298 ALA A O 1
ATOM 2368 N N . LEU A 1 299 ? 15.919 0.633 -26.737 1.00 98.38 299 LEU A N 1
ATOM 2369 C CA . LEU A 1 299 ? 15.949 2.101 -26.749 1.00 98.38 299 LEU A CA 1
ATOM 2370 C C . LEU A 1 299 ? 14.769 2.706 -25.982 1.00 98.38 299 LEU A C 1
ATOM 2372 O O . LEU A 1 299 ? 14.955 3.627 -25.189 1.00 98.38 299 LEU A O 1
ATOM 2376 N N . GLU A 1 300 ? 13.555 2.197 -26.179 1.00 98.06 300 GLU A N 1
ATOM 2377 C CA . GLU A 1 300 ? 12.373 2.666 -25.448 1.00 98.06 300 GLU A CA 1
ATOM 2378 C C . GLU A 1 300 ? 12.485 2.394 -23.945 1.00 98.06 300 GLU A C 1
ATOM 2380 O O . GLU A 1 300 ? 12.140 3.255 -23.132 1.00 98.06 300 GLU A O 1
ATOM 2385 N N . ALA A 1 301 ? 13.021 1.234 -23.563 1.00 98.00 301 ALA A N 1
ATOM 2386 C CA . ALA A 1 301 ? 13.181 0.854 -22.167 1.00 98.00 301 ALA A CA 1
ATOM 2387 C C . ALA A 1 301 ? 14.186 1.738 -21.426 1.00 98.00 301 ALA A C 1
ATOM 2389 O O . ALA A 1 301 ? 13.880 2.226 -20.337 1.00 98.00 301 ALA A O 1
ATOM 2390 N N . VAL A 1 302 ? 15.363 1.978 -22.012 1.00 98.31 302 VAL A N 1
ATOM 2391 C CA . VAL A 1 302 ? 16.377 2.840 -21.385 1.00 98.31 302 VAL A CA 1
ATOM 2392 C C . VAL A 1 302 ? 15.955 4.307 -21.368 1.00 98.31 302 VAL A C 1
ATOM 2394 O O . VAL A 1 302 ? 16.280 5.025 -20.426 1.00 98.31 302 VAL A O 1
ATOM 2397 N N . ASN A 1 303 ? 15.163 4.746 -22.350 1.00 97.75 303 ASN A N 1
ATOM 2398 C CA . ASN A 1 303 ? 14.538 6.065 -22.315 1.00 97.75 303 ASN A CA 1
ATOM 2399 C C . ASN A 1 303 ? 13.518 6.175 -21.177 1.00 97.75 303 ASN A C 1
ATOM 2401 O O . ASN A 1 303 ? 13.503 7.173 -20.457 1.00 97.75 303 ASN A O 1
ATOM 2405 N N . ALA A 1 304 ? 12.696 5.141 -20.976 1.00 97.25 304 ALA A N 1
ATOM 2406 C CA . ALA A 1 304 ? 11.725 5.092 -19.889 1.00 97.25 304 ALA A CA 1
ATOM 2407 C C . ALA A 1 304 ? 12.389 5.066 -18.501 1.00 97.25 304 ALA A C 1
ATOM 2409 O O . ALA A 1 304 ? 11.884 5.704 -17.577 1.00 97.25 304 ALA A O 1
ATOM 2410 N N . ASN A 1 305 ? 13.505 4.346 -18.353 1.00 97.75 305 ASN A N 1
ATOM 2411 C CA . ASN A 1 305 ? 14.336 4.337 -17.152 1.00 97.75 305 ASN A CA 1
ATOM 2412 C C . ASN A 1 305 ? 15.769 3.890 -17.497 1.00 97.75 305 ASN A C 1
ATOM 2414 O O . ASN A 1 305 ? 15.983 2.728 -17.842 1.00 97.75 305 ASN A O 1
ATOM 2418 N N . GLY A 1 306 ? 16.761 4.777 -17.351 1.00 97.56 306 GLY A N 1
ATOM 2419 C CA . GLY A 1 306 ? 18.156 4.488 -17.718 1.00 97.56 306 GLY A CA 1
ATOM 2420 C C . GLY A 1 306 ? 18.762 3.268 -17.013 1.00 97.56 306 GLY A C 1
ATOM 2421 O O . GLY A 1 306 ? 19.590 2.559 -17.587 1.00 97.56 306 GLY A O 1
ATOM 2422 N N . MET A 1 307 ? 18.283 2.936 -15.810 1.00 98.00 307 MET A N 1
ATOM 2423 C CA . MET A 1 307 ? 18.714 1.744 -15.072 1.00 98.00 307 MET A CA 1
ATOM 2424 C C . MET A 1 307 ? 18.254 0.428 -15.716 1.00 98.00 307 MET A C 1
ATOM 2426 O O . MET A 1 307 ? 18.761 -0.630 -15.354 1.00 98.00 307 MET A O 1
ATOM 2430 N N . ALA A 1 308 ? 17.351 0.456 -16.705 1.00 98.06 308 ALA A N 1
ATOM 2431 C CA . ALA A 1 308 ? 16.992 -0.724 -17.496 1.00 98.06 308 ALA A CA 1
ATOM 2432 C C . ALA A 1 308 ? 18.210 -1.350 -18.200 1.00 98.06 308 ALA A C 1
ATOM 2434 O O . ALA A 1 308 ? 18.239 -2.565 -18.409 1.00 98.06 308 ALA A O 1
ATOM 2435 N N . LEU A 1 309 ? 19.252 -0.555 -18.483 1.00 98.00 309 LEU A N 1
ATOM 2436 C CA . LEU A 1 309 ? 20.512 -1.029 -19.061 1.00 98.00 309 LEU A CA 1
ATOM 2437 C C . LEU A 1 309 ? 21.167 -2.148 -18.228 1.00 98.00 309 LEU A C 1
ATOM 2439 O O . LEU A 1 309 ? 21.765 -3.063 -18.792 1.00 98.00 309 LEU A O 1
ATOM 2443 N N . GLU A 1 310 ? 21.007 -2.125 -16.898 1.00 97.69 310 GLU A N 1
ATOM 2444 C CA . GLU A 1 310 ? 21.499 -3.170 -15.985 1.00 97.69 310 GLU A CA 1
ATOM 2445 C C . GLU A 1 310 ? 20.920 -4.557 -16.289 1.00 97.69 310 GLU A C 1
ATOM 2447 O O . GLU A 1 310 ? 21.552 -5.565 -15.971 1.00 97.69 310 GLU A O 1
ATOM 2452 N N . TYR A 1 311 ? 19.737 -4.627 -16.895 1.00 96.62 311 TYR A N 1
ATOM 2453 C CA . TYR A 1 311 ? 18.990 -5.869 -17.109 1.00 96.62 311 TYR A CA 1
ATOM 2454 C C . TYR A 1 311 ? 18.947 -6.288 -18.580 1.00 96.62 311 TYR A C 1
ATOM 2456 O O . TYR A 1 311 ? 18.605 -7.428 -18.885 1.00 96.62 311 TYR A O 1
ATOM 2464 N N . LEU A 1 312 ? 19.341 -5.400 -19.495 1.00 96.19 312 LEU A N 1
ATOM 2465 C CA . LEU A 1 312 ? 19.471 -5.715 -20.913 1.00 96.19 312 LEU A CA 1
ATOM 2466 C C . LEU A 1 312 ? 20.665 -6.642 -21.185 1.00 96.19 312 LEU A C 1
ATOM 2468 O O . LEU A 1 312 ? 21.643 -6.689 -20.426 1.00 96.19 312 LEU A O 1
ATOM 2472 N N . GLY A 1 313 ? 20.585 -7.379 -22.296 1.00 94.94 313 GLY A N 1
ATOM 2473 C CA . GLY A 1 313 ? 21.662 -8.246 -22.770 1.00 94.94 313 GLY A CA 1
ATOM 2474 C C . GLY A 1 313 ? 22.948 -7.470 -23.073 1.00 94.94 313 GLY A C 1
ATOM 2475 O O . GLY A 1 313 ? 22.913 -6.284 -23.401 1.00 94.94 313 GLY A O 1
ATOM 2476 N N . LEU A 1 314 ? 24.094 -8.154 -22.993 1.00 95.31 314 LEU A N 1
ATOM 2477 C CA . LEU A 1 314 ? 25.419 -7.540 -23.180 1.00 95.31 314 LEU A CA 1
ATOM 2478 C C . LEU A 1 314 ? 25.554 -6.797 -24.516 1.00 95.31 314 LEU A C 1
ATOM 2480 O O . LEU A 1 314 ? 26.204 -5.760 -24.570 1.00 95.31 314 LEU A O 1
ATOM 2484 N N . VAL A 1 315 ? 24.877 -7.280 -25.562 1.00 96.56 315 VAL A N 1
ATOM 2485 C CA . VAL A 1 315 ? 24.867 -6.656 -26.893 1.00 96.56 315 VAL A CA 1
ATOM 2486 C C . VAL A 1 315 ? 24.387 -5.201 -26.840 1.00 96.56 315 VAL A C 1
ATOM 2488 O O . VAL A 1 315 ? 24.961 -4.351 -27.506 1.00 96.56 315 VAL A O 1
ATOM 2491 N N . PHE A 1 316 ? 23.393 -4.893 -26.001 1.00 97.94 316 PHE A N 1
ATOM 2492 C CA . PHE A 1 316 ? 22.868 -3.533 -25.834 1.00 97.94 316 PHE A CA 1
ATOM 2493 C C . PHE A 1 316 ? 23.675 -2.686 -24.856 1.00 97.94 316 PHE A C 1
ATOM 2495 O O . PHE A 1 316 ? 23.689 -1.466 -24.967 1.00 97.94 316 PHE A O 1
ATOM 2502 N N . ARG A 1 317 ? 24.394 -3.318 -23.925 1.00 97.50 317 ARG A N 1
ATOM 2503 C CA . ARG A 1 317 ? 25.365 -2.613 -23.074 1.00 97.50 317 ARG A CA 1
ATOM 2504 C C . ARG A 1 317 ? 26.604 -2.181 -23.847 1.00 97.50 317 ARG A C 1
ATOM 2506 O O . ARG A 1 317 ? 27.305 -1.292 -23.382 1.00 97.50 317 ARG A O 1
ATOM 2513 N N . ALA A 1 318 ? 26.853 -2.799 -24.998 1.00 97.56 318 ALA A N 1
ATOM 2514 C CA . ALA A 1 318 ? 27.885 -2.426 -25.955 1.00 97.56 318 ALA A CA 1
ATOM 2515 C C . ALA A 1 318 ? 27.344 -1.598 -27.139 1.00 97.56 318 ALA A C 1
ATOM 2517 O O . ALA A 1 318 ? 28.119 -1.245 -28.025 1.00 97.56 318 ALA A O 1
ATOM 2518 N N . ASP A 1 319 ? 26.044 -1.274 -27.176 1.00 98.38 319 ASP A N 1
ATOM 2519 C CA . ASP A 1 319 ? 25.458 -0.425 -28.218 1.00 98.38 319 ASP A CA 1
ATOM 2520 C C . ASP A 1 319 ? 25.598 1.059 -27.822 1.00 98.38 319 ASP A C 1
ATOM 2522 O O . ASP A 1 319 ? 24.993 1.477 -26.828 1.00 98.38 319 ASP A O 1
ATOM 2526 N N . PRO A 1 320 ? 26.370 1.873 -28.571 1.00 98.00 320 PRO A N 1
ATOM 2527 C CA . PRO A 1 320 ? 26.644 3.257 -28.193 1.00 98.00 320 PRO A CA 1
ATOM 2528 C C . PRO A 1 320 ? 25.387 4.117 -28.050 1.00 98.00 320 PRO A C 1
ATOM 2530 O O . PRO A 1 320 ? 25.327 4.963 -27.162 1.00 98.00 320 PRO A O 1
ATOM 2533 N N . GLU A 1 321 ? 24.376 3.911 -28.900 1.00 98.25 321 GLU A N 1
ATOM 2534 C CA . GLU A 1 321 ? 23.153 4.718 -28.870 1.00 98.25 321 GLU A CA 1
ATOM 2535 C C . GLU A 1 321 ? 22.284 4.333 -27.672 1.00 98.25 321 GLU A C 1
ATOM 2537 O O . GLU A 1 321 ? 21.816 5.208 -26.949 1.00 98.25 321 GLU A O 1
ATOM 2542 N N . VAL A 1 322 ? 22.128 3.029 -27.407 1.00 98.50 322 VAL A N 1
ATOM 2543 C CA . VAL A 1 322 ? 21.370 2.550 -26.240 1.00 98.50 322 VAL A CA 1
ATOM 2544 C C . VAL A 1 322 ? 22.018 3.035 -24.946 1.00 98.50 322 VAL A C 1
ATOM 2546 O O . VAL A 1 322 ? 21.324 3.533 -24.062 1.00 98.50 322 VAL A O 1
ATOM 2549 N N . VAL A 1 323 ? 23.346 2.940 -24.831 1.00 98.56 323 VAL A N 1
ATOM 2550 C CA . VAL A 1 323 ? 24.068 3.432 -23.651 1.00 98.56 323 VAL A CA 1
ATOM 2551 C C . VAL A 1 323 ? 23.953 4.946 -23.517 1.00 98.56 323 VAL A C 1
ATOM 2553 O O . VAL A 1 323 ? 23.716 5.436 -22.414 1.00 98.56 323 VAL A O 1
ATOM 2556 N N . LEU A 1 324 ? 24.083 5.694 -24.613 1.00 98.31 324 LEU A N 1
ATOM 2557 C CA . LEU A 1 324 ? 23.954 7.147 -24.590 1.00 98.31 324 LEU A CA 1
ATOM 2558 C C . LEU A 1 324 ? 22.560 7.583 -24.116 1.00 98.31 324 LEU A C 1
ATOM 2560 O O . LEU A 1 324 ? 22.461 8.448 -23.246 1.00 98.31 324 LEU A O 1
ATOM 2564 N N . GLU A 1 325 ? 21.489 6.979 -24.634 1.00 98.31 325 GLU A N 1
ATOM 2565 C CA . GLU A 1 325 ? 20.121 7.275 -24.187 1.00 98.31 325 GLU A CA 1
ATOM 2566 C C . GLU A 1 325 ? 19.881 6.836 -22.734 1.00 98.31 325 GLU A C 1
ATOM 2568 O O . GLU A 1 325 ? 19.282 7.579 -21.952 1.00 98.31 325 GLU A O 1
ATOM 2573 N N . ALA A 1 326 ? 20.431 5.689 -22.318 1.00 98.31 326 ALA A N 1
ATOM 2574 C CA . ALA A 1 326 ? 20.374 5.248 -20.926 1.00 98.31 326 ALA A CA 1
ATOM 2575 C C . ALA A 1 326 ? 21.025 6.264 -19.981 1.00 98.31 326 ALA A C 1
ATOM 2577 O O . ALA A 1 326 ? 20.429 6.633 -18.976 1.00 98.31 326 ALA A O 1
ATOM 2578 N N . VAL A 1 327 ? 22.212 6.760 -20.332 1.00 97.75 327 VAL A N 1
ATOM 2579 C CA . VAL A 1 327 ? 22.964 7.758 -19.561 1.00 97.75 327 VAL A CA 1
ATOM 2580 C C . VAL A 1 327 ? 22.248 9.111 -19.528 1.00 97.75 327 VAL A C 1
ATOM 2582 O O . VAL A 1 327 ? 22.193 9.762 -18.480 1.00 97.75 327 VAL A O 1
ATOM 2585 N N . LYS A 1 328 ? 21.645 9.531 -20.648 1.00 96.50 328 LYS A N 1
ATOM 2586 C CA . LYS A 1 328 ? 20.792 10.728 -20.698 1.00 96.50 328 LYS A CA 1
ATOM 2587 C C . LYS A 1 328 ? 19.573 10.590 -19.790 1.00 96.50 328 LYS A C 1
ATOM 2589 O O . LYS A 1 328 ? 19.165 11.587 -19.190 1.00 96.50 328 LYS A O 1
ATOM 2594 N N . SER A 1 329 ? 19.004 9.390 -19.658 1.00 96.38 329 SER A N 1
ATOM 2595 C CA . SER A 1 329 ? 17.862 9.092 -18.780 1.00 96.38 329 SER A CA 1
ATOM 2596 C C . SER A 1 329 ? 18.264 8.953 -17.304 1.00 96.38 329 SER A C 1
ATOM 2598 O O . SER A 1 329 ? 17.646 9.576 -16.441 1.00 96.38 329 SER A O 1
ATOM 2600 N N . ASP A 1 330 ? 19.373 8.283 -16.998 1.00 96.62 330 ASP A N 1
ATOM 2601 C CA . ASP A 1 330 ? 19.974 8.162 -15.665 1.00 96.62 330 ASP A CA 1
ATOM 2602 C C . ASP A 1 330 ? 21.497 8.000 -15.791 1.00 96.62 330 ASP A C 1
ATOM 2604 O O . ASP A 1 330 ? 21.987 7.018 -16.346 1.00 96.62 330 ASP A O 1
ATOM 2608 N N . SER A 1 331 ? 22.274 8.938 -15.243 1.00 96.56 331 SER A N 1
ATOM 2609 C CA . SER A 1 331 ? 23.734 8.913 -15.376 1.00 96.56 331 SER A CA 1
ATOM 2610 C C . SER A 1 331 ? 24.389 7.708 -14.700 1.00 96.56 331 SER A C 1
ATOM 2612 O O . SER A 1 331 ? 25.475 7.292 -15.115 1.00 96.56 331 SER A O 1
ATOM 2614 N N . PHE A 1 332 ? 23.742 7.095 -13.701 1.00 97.31 332 PHE A N 1
ATOM 2615 C CA . PHE A 1 332 ? 24.240 5.866 -13.082 1.00 97.31 332 PHE A CA 1
ATOM 2616 C C . PHE A 1 332 ? 24.223 4.670 -14.039 1.00 97.31 332 PHE A C 1
ATOM 2618 O O . PHE A 1 332 ? 24.955 3.705 -13.792 1.00 97.31 332 PHE A O 1
ATOM 2625 N N . ALA A 1 333 ? 23.488 4.746 -15.156 1.00 97.81 333 ALA A N 1
ATOM 2626 C CA . ALA A 1 333 ? 23.506 3.732 -16.205 1.00 97.81 333 ALA A CA 1
ATOM 2627 C C . ALA A 1 333 ? 24.921 3.477 -16.752 1.00 97.81 333 ALA A C 1
ATOM 2629 O O . ALA A 1 333 ? 25.233 2.340 -17.106 1.00 97.81 333 ALA A O 1
ATOM 2630 N N . LEU A 1 334 ? 25.817 4.480 -16.719 1.00 98.00 334 LEU A N 1
ATOM 2631 C CA . LEU A 1 334 ? 27.219 4.340 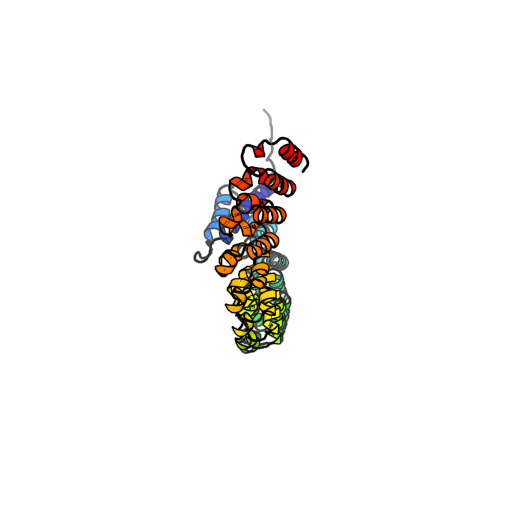-17.138 1.00 98.00 334 LEU A CA 1
ATOM 2632 C C . LEU A 1 334 ? 27.917 3.155 -16.455 1.00 98.00 334 LEU A C 1
ATOM 2634 O O . LEU A 1 334 ? 28.739 2.487 -17.072 1.00 98.00 334 LEU A O 1
ATOM 2638 N N . LYS A 1 335 ? 27.564 2.847 -15.200 1.00 97.94 335 LYS A N 1
ATOM 2639 C CA . LYS A 1 335 ? 28.100 1.700 -14.452 1.00 97.94 335 LYS A CA 1
ATOM 2640 C C . LYS A 1 335 ? 27.929 0.370 -15.194 1.00 97.94 335 LYS A C 1
ATOM 2642 O O . LYS A 1 335 ? 28.750 -0.528 -15.015 1.00 97.94 335 LYS A O 1
ATOM 2647 N N . PHE A 1 336 ? 26.850 0.229 -15.957 1.00 98.06 336 PHE A N 1
ATOM 2648 C CA . PHE A 1 336 ? 26.470 -1.016 -16.620 1.00 98.06 336 PHE A CA 1
ATOM 2649 C C . PHE A 1 336 ? 26.865 -1.056 -18.093 1.00 98.06 336 PHE A C 1
ATOM 2651 O O . PHE A 1 336 ? 26.719 -2.107 -18.710 1.00 98.06 336 PHE A O 1
ATOM 2658 N N . ALA A 1 337 ? 27.367 0.046 -18.648 1.00 97.88 337 ALA A N 1
ATOM 2659 C CA . ALA A 1 337 ? 27.892 0.074 -20.002 1.00 97.88 337 ALA A CA 1
ATOM 2660 C C . ALA A 1 337 ? 29.099 -0.866 -20.151 1.00 97.88 337 ALA A C 1
ATOM 2662 O O . ALA A 1 337 ? 29.870 -1.085 -19.204 1.00 97.88 337 ALA A O 1
ATOM 2663 N N . ASP A 1 338 ? 29.269 -1.404 -21.357 1.00 98.12 338 ASP A N 1
ATOM 2664 C CA . ASP A 1 338 ? 30.461 -2.157 -21.722 1.00 98.12 338 ASP A CA 1
ATOM 2665 C C . ASP A 1 338 ? 31.723 -1.318 -21.473 1.00 98.12 338 ASP A C 1
ATOM 2667 O O . ASP A 1 338 ? 31.695 -0.085 -21.523 1.00 98.12 338 ASP A O 1
ATOM 2671 N N . VAL A 1 339 ? 32.837 -1.983 -21.164 1.00 96.31 339 VAL A N 1
ATOM 2672 C CA . VAL A 1 339 ? 34.105 -1.306 -20.873 1.00 96.31 339 VAL A CA 1
ATOM 2673 C C . VAL A 1 339 ? 34.516 -0.358 -22.001 1.00 96.31 339 VAL A C 1
ATOM 2675 O O . VAL A 1 339 ? 34.915 0.764 -21.703 1.00 96.31 339 VAL A O 1
ATOM 2678 N N . THR A 1 340 ? 34.291 -0.729 -23.267 1.00 96.50 340 THR A N 1
ATOM 2679 C CA . THR A 1 340 ? 34.657 0.119 -24.412 1.00 96.50 340 THR A CA 1
ATOM 2680 C C . THR A 1 340 ? 33.868 1.426 -24.448 1.00 96.50 340 THR A C 1
ATOM 2682 O O . THR A 1 340 ? 34.364 2.437 -24.928 1.00 96.50 340 THR A O 1
ATOM 2685 N N . LEU A 1 341 ? 32.639 1.436 -23.925 1.00 97.69 341 LEU A N 1
ATOM 2686 C CA . LEU A 1 341 ? 31.795 2.633 -23.868 1.00 97.69 341 LEU A CA 1
ATOM 2687 C C . LEU A 1 341 ? 32.020 3.458 -22.598 1.00 97.69 341 LEU A C 1
ATOM 2689 O O . LEU A 1 341 ? 31.649 4.627 -22.548 1.00 97.69 341 LEU A O 1
ATOM 2693 N N . ARG A 1 342 ? 32.682 2.889 -21.584 1.00 97.00 342 ARG A N 1
ATOM 2694 C CA . ARG A 1 342 ? 33.188 3.632 -20.415 1.00 97.00 342 ARG A CA 1
ATOM 2695 C C . ARG A 1 342 ? 34.522 4.332 -20.699 1.00 97.00 342 ARG A C 1
ATOM 2697 O O . ARG A 1 342 ? 34.928 5.189 -19.915 1.00 97.00 342 ARG A O 1
ATOM 2704 N N . GLU A 1 343 ? 35.165 3.988 -21.812 1.00 95.81 343 GLU A N 1
ATOM 2705 C CA . GLU A 1 343 ? 36.299 4.696 -22.422 1.00 95.81 343 GLU A CA 1
ATOM 2706 C C . GLU A 1 343 ? 35.847 5.757 -23.443 1.00 95.81 343 GLU A C 1
ATOM 2708 O O . GLU A 1 343 ? 36.635 6.622 -23.832 1.00 95.81 343 GLU A O 1
ATOM 2713 N N . ASP A 1 344 ? 34.582 5.722 -23.876 1.00 96.75 344 ASP A N 1
ATOM 2714 C CA . ASP A 1 344 ? 34.045 6.703 -24.813 1.00 96.75 344 ASP A CA 1
ATOM 2715 C C . ASP A 1 344 ? 33.872 8.056 -24.116 1.00 96.75 344 ASP A C 1
ATOM 2717 O O . ASP A 1 344 ? 33.015 8.261 -23.248 1.00 96.75 344 ASP A O 1
ATOM 2721 N N . ARG A 1 345 ? 34.711 9.009 -24.525 1.00 94.94 345 ARG A N 1
ATOM 2722 C CA . ARG A 1 345 ? 34.746 10.348 -23.947 1.00 94.94 345 ARG A CA 1
ATOM 2723 C C . ARG A 1 345 ? 33.402 11.067 -24.046 1.00 94.94 345 ARG A C 1
ATOM 2725 O O . ARG A 1 345 ? 33.053 11.782 -23.113 1.00 94.94 345 ARG A O 1
ATOM 2732 N N . GLN A 1 346 ? 32.654 10.902 -25.138 1.00 95.69 346 GLN A N 1
ATOM 2733 C CA . GLN A 1 346 ? 31.367 11.573 -25.325 1.00 95.69 346 GLN A CA 1
ATOM 2734 C C . GLN A 1 346 ? 30.316 11.016 -24.358 1.00 95.69 346 GLN A C 1
ATOM 2736 O O . GLN A 1 346 ? 29.615 11.792 -23.708 1.00 95.69 346 GLN A O 1
ATOM 2741 N N . ILE A 1 347 ? 30.232 9.691 -24.220 1.00 97.00 347 ILE A N 1
ATOM 2742 C CA . ILE A 1 347 ? 29.287 9.041 -23.298 1.00 97.00 347 ILE A CA 1
ATOM 2743 C C . ILE A 1 347 ? 29.607 9.413 -21.846 1.00 97.00 347 ILE A C 1
ATOM 2745 O O . ILE A 1 347 ? 28.709 9.789 -21.088 1.00 97.00 347 ILE A O 1
ATOM 2749 N N . VAL A 1 348 ? 30.883 9.354 -21.454 1.00 96.94 348 VAL A N 1
ATOM 2750 C CA . VAL A 1 348 ? 31.311 9.721 -20.096 1.00 96.94 348 VAL A CA 1
ATOM 2751 C C . VAL A 1 348 ? 31.034 11.194 -19.809 1.00 96.94 348 VAL A C 1
ATOM 2753 O O . VAL A 1 348 ? 30.549 11.521 -18.726 1.00 96.94 348 VAL A O 1
ATOM 2756 N N . PHE A 1 349 ? 31.291 12.081 -20.770 1.00 95.56 349 PHE A N 1
ATOM 2757 C CA . PHE A 1 349 ? 31.005 13.506 -20.634 1.00 95.56 349 PHE A CA 1
ATOM 2758 C C . PHE A 1 349 ? 29.512 13.765 -20.388 1.00 95.56 349 PHE A C 1
ATOM 2760 O O . PHE A 1 349 ? 29.159 14.482 -19.449 1.00 95.56 349 PHE A O 1
ATOM 2767 N N . GLU A 1 350 ? 28.623 13.144 -21.171 1.00 96.06 350 GLU A N 1
ATOM 2768 C CA . GLU A 1 350 ? 27.172 13.268 -20.968 1.00 96.06 350 GLU A CA 1
ATOM 2769 C C . GLU A 1 350 ? 26.722 12.688 -19.616 1.00 96.06 350 GLU A C 1
ATOM 2771 O O . GLU A 1 350 ? 25.876 13.281 -18.943 1.00 96.06 350 GLU A O 1
ATOM 2776 N N . ALA A 1 351 ? 27.327 11.586 -19.158 1.00 96.06 351 ALA A N 1
ATOM 2777 C CA . ALA A 1 351 ? 27.038 11.021 -17.840 1.00 96.06 351 ALA A CA 1
ATOM 2778 C C . ALA A 1 351 ? 27.415 11.980 -16.706 1.00 96.06 351 ALA A C 1
ATOM 2780 O O . ALA A 1 351 ? 26.613 12.242 -15.805 1.00 96.06 351 ALA A O 1
ATOM 2781 N N . VAL A 1 352 ? 28.632 12.522 -16.760 1.00 95.75 352 VAL A N 1
ATOM 2782 C CA . VAL A 1 352 ? 29.174 13.426 -15.740 1.00 95.75 352 VAL A CA 1
ATOM 2783 C C . VAL A 1 352 ? 28.370 14.716 -15.673 1.00 95.75 352 VAL A C 1
ATOM 2785 O O . VAL A 1 352 ? 28.040 15.148 -14.573 1.00 95.75 352 VAL A O 1
ATOM 2788 N N . LYS A 1 353 ? 27.966 15.267 -16.824 1.00 93.62 353 LYS A N 1
ATOM 2789 C CA . LYS A 1 353 ? 27.099 16.451 -16.915 1.00 93.62 353 LYS A CA 1
ATOM 2790 C C . LYS A 1 353 ? 25.789 16.304 -16.139 1.00 93.62 353 LYS A C 1
ATOM 2792 O O . LYS A 1 353 ? 25.227 17.297 -15.690 1.00 93.62 353 LYS A O 1
ATOM 2797 N N . LYS A 1 354 ? 25.270 15.080 -16.023 1.00 92.06 354 LYS A N 1
ATOM 2798 C CA . LYS A 1 354 ? 24.031 14.793 -15.293 1.00 92.06 354 LYS A CA 1
ATOM 2799 C C . LYS A 1 354 ? 24.276 14.382 -13.838 1.00 92.06 354 LYS A C 1
ATOM 2801 O O . LYS A 1 354 ? 23.399 14.569 -12.999 1.00 92.06 354 LYS A O 1
ATOM 2806 N N . GLY A 1 355 ? 25.445 13.830 -13.516 1.00 92.88 355 GLY A N 1
ATOM 2807 C CA . GLY A 1 355 ? 25.826 13.578 -12.131 1.00 92.88 355 GLY A CA 1
ATOM 2808 C C . GLY A 1 355 ? 27.311 13.297 -11.963 1.00 92.88 355 GLY A C 1
ATOM 2809 O O . GLY A 1 355 ? 27.751 12.171 -12.167 1.00 92.88 355 GLY A O 1
ATOM 2810 N N . ALA A 1 356 ? 28.060 14.279 -11.464 1.00 91.62 356 ALA A N 1
ATOM 2811 C CA . ALA A 1 356 ? 29.509 14.215 -11.267 1.00 91.62 356 ALA A CA 1
ATOM 2812 C C . ALA A 1 356 ? 30.027 12.925 -10.596 1.00 91.62 356 ALA A C 1
ATOM 2814 O O . ALA A 1 356 ? 31.070 12.389 -10.967 1.00 91.62 356 ALA A O 1
ATOM 2815 N N . SER A 1 357 ? 29.279 12.375 -9.631 1.00 93.50 357 SER A N 1
ATOM 2816 C CA . SER A 1 357 ? 29.683 11.178 -8.875 1.00 93.50 357 SER A CA 1
ATOM 2817 C C . SER A 1 357 ? 29.831 9.896 -9.711 1.00 93.50 357 SER A C 1
ATOM 2819 O O . SER A 1 357 ? 30.426 8.924 -9.233 1.00 93.50 357 SER A O 1
ATOM 2821 N N . VAL A 1 358 ? 29.312 9.872 -10.945 1.00 95.88 358 VAL A N 1
ATOM 2822 C CA . VAL A 1 358 ? 29.394 8.711 -11.846 1.00 95.88 358 VAL A CA 1
ATOM 2823 C C . VAL A 1 358 ? 30.765 8.566 -12.505 1.00 95.88 358 VAL A C 1
ATOM 2825 O O . VAL A 1 358 ? 31.059 7.494 -13.029 1.00 95.88 358 VAL A O 1
ATOM 2828 N N . ILE A 1 359 ? 31.639 9.580 -12.407 1.00 95.62 359 ILE A N 1
ATOM 2829 C CA . ILE A 1 359 ? 33.005 9.554 -12.958 1.00 95.62 359 ILE A CA 1
ATOM 2830 C C . ILE A 1 359 ? 33.806 8.331 -12.501 1.00 95.62 359 ILE A C 1
ATOM 2832 O O . ILE A 1 359 ? 34.581 7.772 -13.265 1.00 95.62 359 ILE A O 1
ATOM 2836 N N . LYS A 1 360 ? 33.555 7.836 -11.283 1.00 95.75 360 LYS A N 1
ATOM 2837 C CA . LYS A 1 360 ? 34.186 6.624 -10.736 1.00 95.75 360 LYS A CA 1
ATOM 2838 C C . LYS A 1 360 ? 33.943 5.356 -11.568 1.00 95.75 360 LYS A C 1
ATOM 2840 O O . LYS A 1 360 ? 34.629 4.361 -11.355 1.00 95.75 360 LYS A O 1
ATOM 2845 N N . TYR A 1 361 ? 32.936 5.361 -12.445 1.00 96.50 361 TYR A N 1
ATOM 2846 C CA . TYR A 1 361 ? 32.622 4.248 -13.340 1.00 96.50 361 TYR A CA 1
ATOM 2847 C C . TYR A 1 361 ? 33.308 4.359 -14.704 1.00 96.50 361 TYR A C 1
ATOM 2849 O O . TYR A 1 361 ? 33.423 3.337 -15.382 1.00 96.50 361 TYR A O 1
ATOM 2857 N N . ALA A 1 362 ? 33.767 5.554 -15.085 1.00 95.88 362 ALA A N 1
ATOM 2858 C CA . ALA A 1 362 ? 34.514 5.783 -16.315 1.00 95.88 362 ALA A CA 1
ATOM 2859 C C . ALA A 1 362 ? 35.897 5.124 -16.263 1.00 95.88 362 ALA A C 1
ATOM 2861 O O . ALA A 1 362 ? 36.403 4.792 -15.185 1.00 95.88 362 ALA A O 1
ATOM 2862 N N . ASP A 1 363 ? 36.524 4.980 -17.425 1.00 96.38 363 ASP A N 1
ATOM 2863 C CA . ASP A 1 363 ? 37.909 4.537 -17.519 1.00 96.38 363 ASP A CA 1
ATOM 2864 C C . ASP A 1 363 ? 38.867 5.439 -16.697 1.00 96.38 363 ASP A C 1
ATOM 2866 O O . ASP A 1 363 ? 38.688 6.665 -16.673 1.00 96.38 363 ASP A O 1
ATOM 2870 N N . PRO A 1 364 ? 39.895 4.886 -16.013 1.00 94.50 364 PRO A N 1
ATOM 2871 C CA . PRO A 1 364 ? 40.838 5.665 -15.208 1.00 94.50 364 PRO A CA 1
ATOM 2872 C C . PRO A 1 364 ? 41.543 6.818 -15.936 1.00 94.50 364 PRO A C 1
ATOM 2874 O O . PRO A 1 364 ? 41.960 7.772 -15.273 1.00 94.50 364 PRO A O 1
ATOM 2877 N N . CYS A 1 365 ? 41.699 6.757 -17.262 1.00 93.62 365 CYS A N 1
ATOM 2878 C CA . CYS A 1 365 ? 42.230 7.868 -18.050 1.00 93.62 365 CYS A CA 1
ATOM 2879 C C . CYS A 1 365 ? 41.258 9.055 -18.067 1.00 93.62 365 CYS A C 1
ATOM 2881 O O . CYS A 1 365 ? 41.680 10.186 -17.826 1.00 93.62 365 CYS A O 1
ATOM 2883 N N . LEU A 1 366 ? 39.961 8.802 -18.262 1.00 94.62 366 LEU A N 1
ATOM 2884 C CA . LEU A 1 366 ? 38.926 9.841 -18.275 1.00 94.62 366 LEU A CA 1
ATOM 2885 C C . LEU A 1 366 ? 38.618 10.393 -16.880 1.00 94.62 366 LEU A C 1
ATOM 2887 O O . LEU A 1 366 ? 38.268 11.561 -16.748 1.00 94.62 366 LEU A O 1
ATOM 2891 N N . GLN A 1 367 ? 38.842 9.612 -15.821 1.00 93.44 367 GLN A N 1
ATOM 2892 C CA . GLN A 1 367 ? 38.763 10.104 -14.435 1.00 93.44 367 GLN A CA 1
ATOM 2893 C C . GLN A 1 367 ? 39.752 11.238 -14.129 1.00 93.44 367 GLN A C 1
ATOM 2895 O O . GLN A 1 367 ? 39.577 11.965 -13.153 1.00 93.44 367 GLN A O 1
ATOM 2900 N N . LYS A 1 368 ? 40.809 11.369 -14.938 1.00 91.81 368 LYS A N 1
ATOM 2901 C CA . LYS A 1 368 ? 41.848 12.396 -14.813 1.00 91.81 368 LYS A CA 1
ATOM 2902 C C . LYS A 1 368 ? 41.792 13.433 -15.939 1.00 91.81 368 LYS A C 1
ATOM 2904 O O . LYS A 1 368 ? 42.676 14.285 -15.999 1.00 91.81 368 LYS A O 1
ATOM 2909 N N . ASP A 1 369 ? 40.803 13.351 -16.832 1.00 94.19 369 ASP A N 1
ATOM 2910 C CA . ASP A 1 369 ? 40.627 14.303 -17.931 1.00 94.19 369 ASP A CA 1
ATOM 2911 C C . ASP A 1 369 ? 40.337 15.695 -17.352 1.00 94.19 369 ASP A C 1
ATOM 2913 O O . ASP A 1 369 ? 39.450 15.873 -16.515 1.00 94.19 369 ASP A O 1
ATOM 2917 N N . SER A 1 370 ? 41.127 16.684 -17.771 1.00 89.56 370 SER A N 1
ATOM 2918 C CA . SER A 1 370 ? 41.075 18.037 -17.220 1.00 89.56 370 SER A CA 1
ATOM 2919 C C . SER A 1 370 ? 39.742 18.734 -17.473 1.00 89.56 370 SER A C 1
ATOM 2921 O O . SER A 1 370 ? 39.287 19.470 -16.604 1.00 89.56 370 SER A O 1
ATOM 2923 N N . GLU A 1 371 ? 39.104 18.497 -18.623 1.00 90.06 371 GLU A N 1
ATOM 2924 C CA . GLU A 1 371 ? 37.813 19.116 -18.944 1.00 90.06 371 GLU A CA 1
ATOM 2925 C C . GLU A 1 371 ? 36.692 18.480 -18.118 1.00 90.06 371 GLU A C 1
ATOM 2927 O O . GLU A 1 371 ? 35.837 19.185 -17.582 1.00 90.06 371 GLU A O 1
ATOM 2932 N N . ILE A 1 372 ? 36.726 17.155 -17.948 1.00 90.25 372 ILE A N 1
ATOM 2933 C CA . ILE A 1 372 ? 35.752 16.431 -17.119 1.00 90.25 372 ILE A CA 1
ATOM 2934 C C . ILE A 1 372 ? 35.882 16.845 -15.645 1.00 90.25 372 ILE A C 1
ATOM 2936 O O . ILE A 1 372 ? 34.878 17.087 -14.974 1.00 90.25 372 ILE A O 1
ATOM 2940 N N . LEU A 1 373 ? 37.109 16.981 -15.133 1.00 89.62 373 LEU A N 1
ATOM 2941 C CA . LEU A 1 373 ? 37.350 17.464 -13.771 1.00 89.62 373 LEU A CA 1
ATOM 2942 C C . LEU A 1 373 ? 36.914 18.922 -13.582 1.00 89.62 373 LEU A C 1
ATOM 2944 O O . LEU A 1 373 ? 36.364 19.262 -12.533 1.00 89.62 373 LEU A O 1
ATOM 2948 N N . GLU A 1 374 ? 37.116 19.776 -14.588 1.00 90.00 374 GLU A N 1
ATOM 2949 C CA . GLU A 1 374 ? 36.639 21.158 -14.548 1.00 90.00 374 GLU A CA 1
ATOM 2950 C C . GLU A 1 374 ? 35.106 21.216 -14.472 1.00 90.00 374 GLU A C 1
ATOM 2952 O O . GLU A 1 374 ? 34.568 22.011 -13.700 1.00 90.00 374 GLU A O 1
ATOM 2957 N N . MET A 1 375 ? 34.395 20.350 -15.201 1.00 87.19 375 MET A N 1
ATOM 2958 C CA . MET A 1 375 ? 32.935 20.236 -15.093 1.00 87.19 375 MET A CA 1
ATOM 2959 C C . MET A 1 375 ? 32.492 19.823 -13.692 1.00 87.19 375 MET A C 1
ATOM 2961 O O . MET A 1 375 ? 31.633 20.478 -13.115 1.00 87.19 375 MET A O 1
ATOM 2965 N N . ILE A 1 376 ? 33.112 18.784 -13.128 1.00 88.75 376 ILE A N 1
ATOM 2966 C CA . ILE A 1 376 ? 32.781 18.276 -11.789 1.00 88.75 376 ILE A CA 1
ATOM 2967 C C . ILE A 1 376 ? 32.983 19.349 -10.712 1.00 88.75 376 ILE A C 1
ATOM 2969 O O . ILE A 1 376 ? 32.247 19.382 -9.736 1.00 88.75 376 ILE A O 1
ATOM 2973 N N . SER A 1 377 ? 33.973 20.229 -10.876 1.00 80.69 377 SER A N 1
ATOM 2974 C CA . SER A 1 377 ? 34.263 21.297 -9.912 1.00 80.69 377 SER A CA 1
ATOM 2975 C C . SER A 1 377 ? 33.257 22.458 -9.909 1.00 80.69 377 SER A C 1
ATOM 2977 O O . SER A 1 377 ? 33.342 23.322 -9.035 1.00 80.69 377 SER A O 1
ATOM 2979 N N . LYS A 1 378 ? 32.354 22.513 -10.900 1.00 72.88 378 LYS A N 1
ATOM 2980 C CA . LYS A 1 378 ? 31.358 23.585 -11.075 1.00 72.88 378 LYS A CA 1
ATOM 2981 C C . LYS A 1 378 ? 29.964 23.227 -10.537 1.00 72.88 378 LYS A C 1
ATOM 2983 O O . LYS A 1 378 ? 29.146 24.141 -10.432 1.00 72.88 378 LYS A O 1
ATOM 2988 N N . ASP A 1 379 ? 29.725 21.957 -10.209 1.00 58.31 379 ASP A N 1
ATOM 2989 C CA . ASP A 1 379 ? 28.520 21.441 -9.533 1.00 58.31 379 ASP A CA 1
ATOM 2990 C C . ASP A 1 379 ? 28.708 21.415 -8.007 1.00 58.31 379 ASP A C 1
ATOM 2992 O O . ASP A 1 379 ? 27.707 21.643 -7.284 1.00 58.31 379 ASP A O 1
#

Foldseek 3Di:
DDDDDDDDPPDDPVVVVVLLVVLLVLLQVVLVVVVPDDDDDPPPPCPNVVSLVVSCVVPVDDPPVQLQPLVSLLSSLLSPLVSLLSRDPVLLPDPVSLLSSLQSALLVLQRHDLVLLQDLVSNLSNLLNPVCSLLSRDPVQLAPLVSLQSSLLSALSVLQNRDLVSLAVLSSLQSSLLRALLSLQSHDLVLLADLNSLQSNLLNALCSLVSRDLVNLAVLVSLQSSLLRALLSLQSHDLVSLAVPNSLLSSLLRALVSLVSRDPVLLQPLVSQLSNLLRPLLSVLSHDVVLLPDPVSLQSSLLSALCVLQNHDLVLLAVLNSLQSSLLRPLLSLLNRDLVNLAVLVSLQSSCLVPVVSLVSHDPVSVPDPVSVVSSVVD